Protein AF-A0AAV1HWK5-F1 (afdb_monomer_lite)

Secondary structure (DSSP, 8-state):
-----SS---------SSS---EEEE--SB-SSB-SSSB--SSHHHHHHHHHEEETTEE-TTSHHHHHHHHHHHHHHHHHS---EEEEETGGGTTB-TT--B-SS-HHHHHHHHSTTGGGSEEEEE-S-GGGSGGGGTT-S--TTT-EEEEHHHHHHHHHHHHT-TT-HHHHHHHHTT-HHHHS--TTSS--HHHHS---GGGEEEESS-TTT--HHHHHHHHS-TTPPPPPTTPPPHHHHHHHHHHHHHHHSSSEEEPPHHHHHS-TTHHHHHHHHHHHHHTHHHH--S-S-SPPP-EEE-SSTTPPP-SS--GGGGGG--EEEEEEETTTTEEEEEEE--SSS-EEEEPPPPSTT---EEEEETTSPTTTTB--STTTSEEPSSSEEEE-TT-EEEEEEE---PPPPPPPPPPP--PPPP---------------

Sequence (437 aa):
MLLQRSHIPLTCTIRIDEEAVLHLQVEYCFTGEGSDAFPAPTSLRGLDAGIYYRTGSLLNAGHAAVRALVVDSLKHWAREYDVDGFCFVNAENMVQDRDGTVLDNPPLPEEICTEPLLGALKLVAWAGDDSLLPRSGARGFPHWGVWLQRNTRFSADLAPFAAGAPAAASGVATRLVGSADLFEAAIGEGLPGGLAAGRRPAFGLNSINYFGKSLLWDAVASSVPWDVQPPAEGKLSAHETLAKTLLLLLMSAPGIPTLPQDVTEDGRHRDALTKCLAFRKAYAAQLLPSSFLPAREVHWHGATSGSLPDWEGTPHTHDMLYMGYSIPDVKKNTALYIGVNPHHYTITLALPEPPQGGAWKRIVDTSFPAPEDFLLEPEAGVSMQGSQYDIPAKAAVAFFAKGVKMQPPPAARPQAAKASPISSGAPRPKTPGPPGP

Foldseek 3Di:
DDDDDDDDPQPDWDDDPDDTAAEHEDELFFDPQFFPVRGNPPDDVVVPCLQADLGTRGGQLQHPVSLVVVLVVVVCCCPVVVHQYYEYAQLLQNQAHSNLDRHLDGDNVVVQLPPPSRVNGAYEYEHPFQCSHPVSCQQHHQALQRYAYEPPLQQVLVLCLLLLHFLSVQSLVCQQALVCSRAAAQCPPPRDSSRRDHYWSQSYAHENDREPPDALQVSLVSRADPPFDADDPQWDGLSQQLSLVSLLSLLQGAYHYDHGPCVVPVVPCVVSNVLSVVVSVLCVVQRYDRHPPPPFDKDKDWQDEPDHARNRRDPVCSVTRKIKMKGDDPVQLKIKIKIWASASFKGKGQAYDGRAQKFKFWQAKSGHDPPVGGQSPPPSTHTDPHRIDIHGHSIMTMIMMHHDDDDDDPPPDPDPDDDDDDDDDDDDDDDDDDDDD

pLDDT: mean 83.38, std 18.17, range [21.12, 98.31]

InterPro domains:
  IPR013780 Glycosyl hydrolase, all-beta [G3DSA:2.60.40.1180] (296-406)
  IPR017853 Glycoside hydrolase superfamily [SSF51445] (32-280)
  IPR048650 Isoamylase 1-3-like, C-terminal [PF21156] (299-379)

Organism: NCBI:txid1274662

Structure (mmCIF, N/CA/C/O backbone):
data_AF-A0AAV1HWK5-F1
#
_entry.id   AF-A0AAV1HWK5-F1
#
loop_
_atom_site.group_PDB
_atom_site.id
_atom_site.type_symbol
_atom_site.label_atom_id
_atom_site.label_alt_id
_atom_site.label_comp_id
_atom_site.label_asym_id
_atom_site.label_entity_id
_atom_site.label_seq_id
_atom_site.pdbx_PDB_ins_code
_atom_site.Cartn_x
_atom_site.Cartn_y
_atom_site.Cartn_z
_atom_site.occupancy
_atom_site.B_iso_or_equiv
_atom_site.auth_seq_id
_atom_site.auth_comp_id
_atom_site.auth_asym_id
_atom_site.auth_atom_id
_atom_site.pdbx_PDB_model_num
ATOM 1 N N . MET A 1 1 ? 18.563 -17.323 8.908 1.00 21.12 1 MET A N 1
ATOM 2 C CA . MET A 1 1 ? 19.545 -18.330 8.448 1.00 21.12 1 MET A CA 1
ATOM 3 C C . MET A 1 1 ? 19.696 -18.234 6.937 1.00 21.12 1 MET A C 1
ATOM 5 O O . MET A 1 1 ? 18.707 -18.392 6.218 1.00 21.12 1 MET A O 1
ATOM 9 N N . LEU A 1 2 ? 20.908 -17.883 6.499 1.00 23.14 2 LEU A N 1
ATOM 10 C CA . LEU A 1 2 ? 21.377 -17.883 5.112 1.00 23.14 2 LEU A CA 1
ATOM 11 C C . LEU A 1 2 ? 21.663 -19.332 4.707 1.00 23.14 2 LEU A C 1
ATOM 13 O O . LEU A 1 2 ? 22.503 -19.977 5.327 1.00 23.14 2 LEU A O 1
ATOM 17 N N . LEU A 1 3 ? 20.968 -19.843 3.696 1.00 23.78 3 LEU A N 1
ATOM 18 C CA . LEU A 1 3 ? 21.403 -21.041 2.985 1.00 23.78 3 LEU A CA 1
ATOM 19 C C . LEU A 1 3 ? 22.049 -20.554 1.693 1.00 23.78 3 LEU A C 1
ATOM 21 O O . LEU A 1 3 ? 21.365 -20.152 0.759 1.00 23.78 3 LEU A O 1
ATOM 25 N N . GLN A 1 4 ? 23.383 -20.529 1.698 1.00 27.72 4 GLN A N 1
ATOM 26 C CA . GLN A 1 4 ? 24.202 -20.361 0.506 1.00 27.72 4 GLN A CA 1
ATOM 27 C C . GLN A 1 4 ? 23.964 -21.551 -0.425 1.00 27.72 4 GLN A C 1
ATOM 29 O O . GLN A 1 4 ? 24.370 -22.674 -0.126 1.00 27.72 4 GLN A O 1
ATOM 34 N N . ARG A 1 5 ? 23.389 -21.289 -1.594 1.00 29.45 5 ARG A N 1
ATOM 35 C CA . ARG A 1 5 ? 23.779 -21.999 -2.809 1.00 29.45 5 ARG A CA 1
ATOM 36 C C . ARG A 1 5 ? 24.376 -20.957 -3.752 1.00 29.45 5 ARG A C 1
ATOM 38 O O . ARG A 1 5 ? 23.694 -20.027 -4.152 1.00 29.45 5 ARG A O 1
ATOM 45 N N . SER A 1 6 ? 25.672 -21.122 -4.028 1.00 33.69 6 SER A N 1
ATOM 46 C CA . SER A 1 6 ? 26.452 -20.462 -5.093 1.00 33.69 6 SER A CA 1
ATOM 47 C C . SER A 1 6 ? 26.669 -18.933 -5.005 1.00 33.69 6 SER A C 1
ATOM 49 O O . SER A 1 6 ? 25.901 -18.132 -5.509 1.00 33.69 6 SER A O 1
ATOM 51 N N . HIS A 1 7 ? 27.795 -18.557 -4.383 1.00 33.97 7 HIS A N 1
ATOM 52 C CA . HIS A 1 7 ? 28.771 -17.507 -4.753 1.00 33.97 7 HIS A CA 1
ATOM 53 C C . HIS A 1 7 ? 28.378 -16.158 -5.400 1.00 33.97 7 HIS A C 1
ATOM 55 O O . HIS A 1 7 ? 29.254 -15.515 -5.975 1.00 33.97 7 HIS A O 1
ATOM 61 N N . ILE A 1 8 ? 27.171 -15.629 -5.209 1.00 31.06 8 ILE A N 1
ATOM 62 C CA . ILE A 1 8 ? 26.926 -14.184 -5.364 1.00 31.06 8 ILE A CA 1
ATOM 63 C C . ILE A 1 8 ? 26.122 -13.700 -4.151 1.00 31.06 8 ILE A C 1
ATOM 65 O O . ILE A 1 8 ? 25.042 -14.234 -3.898 1.00 31.06 8 ILE A O 1
ATOM 69 N N . PRO A 1 9 ? 26.611 -12.724 -3.361 1.00 29.83 9 PRO A N 1
ATOM 70 C CA . PRO A 1 9 ? 25.795 -12.081 -2.343 1.00 29.83 9 PRO A CA 1
ATOM 71 C C . PRO A 1 9 ? 24.791 -11.166 -3.056 1.00 29.83 9 PRO A C 1
ATOM 73 O O . PRO A 1 9 ? 24.996 -9.962 -3.168 1.00 29.83 9 PRO A O 1
ATOM 76 N N . LEU A 1 10 ? 23.726 -11.750 -3.602 1.00 36.59 10 LEU A N 1
ATOM 77 C CA . LEU A 1 10 ? 22.572 -11.001 -4.082 1.00 36.59 10 LEU A CA 1
ATOM 78 C C . LEU A 1 10 ? 21.713 -10.679 -2.863 1.00 36.59 10 LEU A C 1
ATOM 80 O O . LEU A 1 10 ? 21.042 -11.543 -2.298 1.00 36.59 10 LEU A O 1
ATOM 84 N N . THR A 1 11 ? 21.784 -9.432 -2.411 1.00 32.72 11 THR A N 1
ATOM 85 C CA . THR A 1 11 ? 20.957 -8.928 -1.317 1.00 32.72 11 THR A CA 1
ATOM 86 C C . THR A 1 11 ? 19.541 -8.710 -1.834 1.00 32.72 11 THR A C 1
ATOM 88 O O . THR A 1 11 ? 19.176 -7.613 -2.237 1.00 32.72 11 THR A O 1
ATOM 91 N N . CYS A 1 12 ? 18.722 -9.755 -1.842 1.00 36.41 12 CYS A N 1
ATOM 92 C CA . CYS A 1 12 ? 17.280 -9.579 -1.807 1.00 36.41 12 CYS A CA 1
ATOM 93 C C . CYS A 1 12 ? 16.627 -10.865 -1.313 1.00 36.41 12 CYS A C 1
ATOM 95 O O . CYS A 1 12 ? 16.776 -11.930 -1.902 1.00 36.41 12 CYS A O 1
ATOM 97 N N . THR A 1 13 ? 15.939 -10.821 -0.179 1.00 31.83 13 THR A N 1
ATOM 98 C CA . THR A 1 13 ? 15.102 -11.949 0.234 1.00 31.83 13 THR A CA 1
ATOM 99 C C . THR A 1 13 ? 13.934 -11.406 1.036 1.00 31.83 13 THR A C 1
ATOM 101 O O . THR A 1 13 ? 14.055 -11.154 2.232 1.00 31.83 13 THR A O 1
ATOM 104 N N . ILE A 1 14 ? 12.786 -11.235 0.382 1.00 37.00 14 ILE A N 1
ATOM 105 C CA . ILE A 1 14 ? 11.514 -11.082 1.086 1.00 37.00 14 ILE A CA 1
ATOM 106 C C . ILE A 1 14 ? 10.935 -12.493 1.218 1.00 37.00 14 ILE A C 1
ATOM 108 O O . ILE A 1 14 ? 10.347 -13.028 0.285 1.00 37.00 14 ILE A O 1
ATOM 112 N N . ARG A 1 15 ? 11.147 -13.126 2.379 1.00 33.09 15 ARG A N 1
ATOM 113 C CA . ARG A 1 15 ? 10.521 -14.414 2.714 1.00 33.09 15 ARG A CA 1
ATOM 114 C C . ARG A 1 15 ? 9.061 -14.174 3.092 1.00 33.09 15 ARG A C 1
ATOM 116 O O . ARG A 1 15 ? 8.799 -13.609 4.153 1.00 33.09 15 ARG A O 1
ATOM 123 N N . ILE A 1 16 ? 8.128 -14.620 2.256 1.00 32.59 16 ILE A N 1
ATOM 124 C CA . ILE A 1 16 ? 6.715 -14.744 2.624 1.00 32.59 16 ILE A CA 1
ATOM 125 C C . ILE A 1 16 ? 6.335 -16.208 2.402 1.00 32.59 16 ILE A C 1
ATOM 127 O O . ILE A 1 16 ? 6.215 -16.648 1.265 1.00 32.59 16 ILE A O 1
ATOM 131 N N . ASP A 1 17 ? 6.172 -16.913 3.524 1.00 30.30 17 ASP A N 1
ATOM 132 C CA . ASP A 1 17 ? 5.856 -18.342 3.660 1.00 30.30 17 ASP A CA 1
ATOM 133 C C . ASP A 1 17 ? 6.984 -19.299 3.188 1.00 30.30 17 ASP A C 1
ATOM 135 O O . ASP A 1 17 ? 8.011 -18.857 2.692 1.00 30.30 17 ASP A O 1
ATOM 139 N N . GLU A 1 18 ? 6.895 -20.593 3.508 1.00 36.38 18 GLU A N 1
ATOM 140 C CA . GLU A 1 18 ? 8.005 -21.575 3.580 1.00 36.38 18 GLU A CA 1
ATOM 141 C C . GLU A 1 18 ? 8.805 -21.851 2.277 1.00 36.38 18 GLU A C 1
ATOM 143 O O . GLU A 1 18 ? 9.749 -22.642 2.298 1.00 36.38 18 GLU A O 1
ATOM 148 N N . GLU A 1 19 ? 8.525 -21.143 1.181 1.00 37.97 19 GLU A N 1
ATOM 149 C CA . GLU A 1 19 ? 9.337 -21.108 -0.040 1.00 37.97 19 GLU A CA 1
ATOM 150 C C . GLU A 1 19 ? 10.045 -19.745 -0.153 1.00 37.97 19 GLU A C 1
ATOM 152 O O . GLU A 1 19 ? 9.428 -18.680 -0.109 1.00 37.97 19 GLU A O 1
ATOM 157 N N . ALA A 1 20 ? 11.377 -19.747 -0.257 1.00 44.03 20 ALA A N 1
ATOM 158 C CA . ALA A 1 20 ? 12.132 -18.508 -0.425 1.00 44.03 20 ALA A CA 1
ATOM 159 C C . ALA A 1 20 ? 11.939 -17.974 -1.850 1.00 44.03 20 ALA A C 1
ATOM 161 O O . ALA A 1 20 ? 12.604 -18.440 -2.762 1.00 44.03 20 ALA A O 1
ATOM 162 N N . VAL A 1 21 ? 11.053 -16.991 -2.013 1.00 57.91 21 VAL A N 1
ATOM 163 C CA . VAL A 1 21 ? 10.876 -16.268 -3.276 1.00 57.91 21 VAL A CA 1
ATOM 164 C C . VAL A 1 21 ? 11.970 -15.198 -3.396 1.00 57.91 21 VAL A C 1
ATOM 166 O O . VAL A 1 21 ? 12.035 -14.269 -2.583 1.00 57.91 21 VAL A O 1
ATOM 169 N N . LEU A 1 22 ? 12.845 -15.322 -4.393 1.00 56.34 22 LEU A N 1
ATOM 170 C CA . LEU A 1 22 ? 13.883 -14.345 -4.713 1.00 56.34 22 LEU A CA 1
ATOM 171 C C . LEU A 1 22 ? 13.316 -13.293 -5.673 1.00 56.34 22 LEU A C 1
ATOM 173 O O . LEU A 1 22 ? 13.155 -13.539 -6.864 1.00 56.34 22 LEU A O 1
ATOM 177 N N . HIS A 1 23 ? 13.035 -12.094 -5.165 1.00 71.25 23 HIS A N 1
ATOM 178 C CA . HIS A 1 23 ? 12.788 -10.933 -6.022 1.00 71.25 23 HIS A CA 1
ATOM 179 C C . HIS A 1 23 ? 14.085 -10.158 -6.194 1.00 71.25 23 HIS A C 1
ATOM 181 O O . HIS A 1 23 ? 14.693 -9.817 -5.192 1.00 71.25 23 HIS A O 1
ATOM 187 N N . LEU A 1 24 ? 14.502 -9.835 -7.414 1.00 81.38 24 LEU A N 1
ATOM 188 C CA . LEU A 1 24 ? 15.661 -8.971 -7.638 1.00 81.38 24 LEU A CA 1
ATOM 189 C C . LEU A 1 24 ? 15.207 -7.522 -7.839 1.00 81.38 24 LEU A C 1
ATOM 191 O O . LEU A 1 24 ? 14.372 -7.240 -8.700 1.00 81.38 24 LEU A O 1
ATOM 195 N N . GLN A 1 25 ? 15.767 -6.590 -7.068 1.00 87.50 25 GLN A N 1
ATOM 196 C CA . GLN A 1 25 ? 15.618 -5.166 -7.360 1.00 87.50 25 GLN A CA 1
ATOM 197 C C . GLN A 1 25 ? 16.554 -4.793 -8.514 1.00 87.50 25 GLN A C 1
ATOM 199 O O . GLN A 1 25 ? 17.759 -5.021 -8.425 1.00 87.50 25 GLN A O 1
ATOM 204 N N . VAL A 1 26 ? 16.000 -4.225 -9.583 1.00 91.94 26 VAL A N 1
ATOM 205 C CA . VAL A 1 26 ? 16.728 -3.919 -10.819 1.00 91.94 26 VAL A CA 1
ATOM 206 C C . VAL A 1 26 ? 16.575 -2.455 -11.210 1.00 91.94 26 VAL A C 1
ATOM 208 O O . VAL A 1 26 ? 15.486 -1.887 -11.129 1.00 91.94 26 VAL A O 1
ATOM 211 N N . GLU A 1 27 ? 17.679 -1.860 -11.654 1.00 92.75 27 GLU A N 1
ATOM 212 C CA . GLU A 1 27 ? 17.758 -0.496 -12.177 1.00 92.75 27 GLU A CA 1
ATOM 213 C C . GLU A 1 27 ? 18.103 -0.567 -13.671 1.00 92.75 27 GLU A C 1
ATOM 215 O O . GLU A 1 27 ? 19.240 -0.854 -14.041 1.00 92.75 27 GLU A O 1
ATOM 220 N N . TYR A 1 28 ? 17.092 -0.356 -14.518 1.00 93.94 28 TYR A N 1
ATOM 221 C CA . TYR A 1 28 ? 17.210 -0.328 -15.984 1.00 93.94 28 TYR A CA 1
ATOM 222 C C . TYR A 1 28 ? 16.834 1.039 -16.572 1.00 93.94 28 TYR A C 1
ATOM 224 O O . TYR A 1 28 ? 16.668 1.170 -17.784 1.00 93.94 28 TYR A O 1
ATOM 232 N N . CYS A 1 29 ? 16.681 2.056 -15.727 1.00 92.19 29 CYS A N 1
ATOM 233 C CA . CYS A 1 29 ? 16.378 3.416 -16.143 1.00 92.19 29 CYS A CA 1
ATOM 234 C C . CYS A 1 29 ? 17.646 4.265 -16.127 1.00 92.19 29 CYS A C 1
ATOM 236 O O . CYS A 1 29 ? 17.870 5.020 -17.062 1.00 92.19 29 CYS A O 1
ATOM 238 N N . PHE A 1 30 ? 18.507 4.114 -15.123 1.00 92.62 30 PHE A N 1
ATOM 239 C CA . PHE A 1 30 ? 19.743 4.887 -14.997 1.00 92.62 30 PHE A CA 1
ATOM 240 C C . PHE A 1 30 ? 20.991 4.007 -14.976 1.00 92.62 30 PHE A C 1
ATOM 242 O O . PHE A 1 30 ? 20.977 2.886 -14.477 1.00 92.62 30 PHE A O 1
ATOM 249 N N . THR A 1 31 ? 22.108 4.541 -15.468 1.00 93.50 31 THR A N 1
ATOM 250 C CA . THR A 1 31 ? 23.420 3.882 -15.370 1.00 93.50 31 THR A CA 1
ATOM 251 C C . THR A 1 31 ? 24.404 4.678 -14.516 1.00 93.50 31 THR A C 1
ATOM 253 O O . THR A 1 31 ? 24.219 5.864 -14.236 1.00 93.50 31 THR A O 1
ATOM 256 N N . GLY A 1 32 ? 25.504 4.024 -14.135 1.00 92.50 32 GLY A N 1
ATOM 257 C CA . GLY A 1 32 ? 26.637 4.663 -13.462 1.00 92.50 32 GLY A CA 1
ATOM 258 C C . GLY A 1 32 ? 27.551 5.491 -14.377 1.00 92.50 32 GLY A C 1
ATOM 259 O O . GLY A 1 32 ? 28.584 5.958 -13.912 1.00 92.50 32 GLY A O 1
ATOM 260 N N . GLU A 1 33 ? 27.217 5.687 -15.660 1.00 93.44 33 GLU A N 1
ATOM 261 C CA . GLU A 1 33 ? 28.101 6.329 -16.655 1.00 93.44 33 GLU A CA 1
ATOM 262 C C . GLU A 1 33 ? 28.050 7.869 -16.662 1.00 93.44 33 GLU A C 1
ATOM 264 O O . GLU A 1 33 ? 28.456 8.517 -17.636 1.00 93.44 33 GLU A O 1
ATOM 269 N N . GLY A 1 34 ? 27.550 8.464 -15.578 1.00 85.12 34 GLY A N 1
ATOM 270 C CA . GLY A 1 34 ? 27.504 9.911 -15.386 1.00 85.12 34 GLY A CA 1
ATOM 271 C C . GLY A 1 34 ? 26.531 10.641 -16.317 1.00 85.12 34 GLY A C 1
ATOM 272 O O . GLY A 1 34 ? 25.755 10.035 -17.059 1.00 85.12 34 GLY A O 1
ATOM 273 N N . SER A 1 35 ? 26.555 11.971 -16.248 1.00 87.62 35 SER A N 1
ATOM 274 C CA . SER A 1 35 ? 25.697 12.856 -17.045 1.00 87.62 35 SER A CA 1
ATOM 275 C C . SER A 1 35 ? 26.397 13.327 -18.321 1.00 87.62 35 SER A C 1
ATOM 277 O O . SER A 1 35 ? 27.577 13.063 -18.525 1.00 87.62 35 SER A O 1
ATOM 279 N N . ASP A 1 36 ? 25.700 14.088 -19.164 1.00 85.75 36 ASP A N 1
ATOM 280 C CA . ASP A 1 36 ? 26.305 14.650 -20.380 1.00 85.75 36 ASP A CA 1
ATOM 281 C C . ASP A 1 36 ? 27.357 15.728 -20.068 1.00 85.75 36 ASP A C 1
ATOM 283 O O . ASP A 1 36 ? 28.294 15.924 -20.836 1.00 85.75 36 ASP A O 1
ATOM 287 N N . ALA A 1 37 ? 27.241 16.389 -18.910 1.00 88.38 37 ALA A N 1
ATOM 288 C CA . ALA A 1 37 ? 28.236 17.345 -18.423 1.00 88.38 37 ALA A CA 1
ATOM 289 C C . ALA A 1 37 ? 29.470 16.655 -17.816 1.00 88.38 37 ALA A C 1
ATOM 291 O O . ALA A 1 37 ? 30.574 17.192 -17.884 1.00 88.38 37 ALA A O 1
ATOM 292 N N . PHE A 1 38 ? 29.285 15.468 -17.230 1.00 90.38 38 PHE A N 1
ATOM 293 C CA . PHE A 1 38 ? 30.344 14.686 -16.590 1.00 90.38 38 PHE A CA 1
ATOM 294 C C . PHE A 1 38 ? 30.265 13.213 -17.027 1.00 90.38 38 PHE A C 1
ATOM 296 O O . PHE A 1 38 ? 29.897 12.353 -16.220 1.00 90.38 38 PHE A O 1
ATOM 303 N N . PRO A 1 39 ? 30.562 12.912 -18.307 1.00 90.00 39 PRO A N 1
ATOM 304 C CA . PRO A 1 39 ? 30.397 11.571 -18.847 1.00 90.00 39 PRO A CA 1
ATOM 305 C C . PRO A 1 39 ? 31.525 10.640 -18.398 1.00 90.00 39 PRO A C 1
ATOM 307 O O . PRO A 1 39 ? 32.698 11.014 -18.395 1.00 90.00 39 PRO A O 1
ATOM 310 N N . ALA A 1 40 ? 31.174 9.390 -18.101 1.00 91.81 40 ALA A N 1
ATOM 311 C CA . ALA A 1 40 ? 32.112 8.313 -17.802 1.00 91.81 40 ALA A CA 1
ATOM 312 C C . ALA A 1 40 ? 31.865 7.122 -18.754 1.00 91.81 40 ALA A C 1
ATOM 314 O O . ALA A 1 40 ? 31.127 6.204 -18.394 1.00 91.81 40 ALA A O 1
ATOM 315 N N . PRO A 1 41 ? 32.434 7.131 -19.980 1.00 90.62 41 PRO A N 1
ATOM 316 C CA . PRO A 1 41 ? 32.187 6.112 -21.001 1.00 90.62 41 PRO A CA 1
ATOM 317 C C . PRO A 1 41 ? 32.940 4.813 -20.686 1.00 90.62 41 PRO A C 1
ATOM 319 O O . PRO A 1 41 ? 34.021 4.547 -21.202 1.00 90.62 41 PRO A O 1
ATOM 322 N N . THR A 1 42 ? 32.358 4.012 -19.804 1.00 93.94 42 THR A N 1
ATOM 323 C CA . THR A 1 42 ? 32.899 2.732 -19.324 1.00 93.94 42 THR A CA 1
ATOM 324 C C . THR A 1 42 ? 32.288 1.523 -20.040 1.00 93.94 42 THR A C 1
ATOM 326 O O . THR A 1 42 ? 32.848 0.431 -19.989 1.00 93.94 42 THR A O 1
ATOM 329 N N . SER A 1 43 ? 31.151 1.710 -20.712 1.00 95.50 43 SER A N 1
ATOM 330 C CA . SER A 1 43 ? 30.360 0.689 -21.392 1.00 95.50 43 SER A CA 1
ATOM 331 C C . SER A 1 43 ? 29.479 1.328 -22.485 1.00 95.50 43 SER A C 1
ATOM 333 O O . SER A 1 43 ? 29.998 1.750 -23.519 1.00 95.50 43 SER A O 1
ATOM 335 N N . LEU A 1 44 ? 28.160 1.420 -22.278 1.00 95.88 44 LEU A N 1
ATOM 336 C CA . LEU A 1 44 ? 27.158 1.797 -23.280 1.00 95.88 44 LEU A CA 1
ATOM 337 C C . LEU A 1 44 ? 27.433 3.159 -23.922 1.00 95.88 44 LEU A C 1
ATOM 339 O O . LEU A 1 44 ? 27.314 3.302 -25.138 1.00 95.88 44 LEU A O 1
ATOM 343 N N . ARG A 1 45 ? 27.852 4.152 -23.129 1.00 93.06 45 ARG A N 1
ATOM 344 C CA . ARG A 1 45 ? 28.124 5.511 -23.619 1.00 93.06 45 ARG A CA 1
ATOM 345 C C . ARG A 1 45 ? 29.302 5.524 -24.595 1.00 93.06 45 ARG A C 1
ATOM 347 O O . ARG A 1 45 ? 29.292 6.307 -25.539 1.00 93.06 45 ARG A O 1
ATOM 354 N N . GLY A 1 46 ? 30.296 4.660 -24.375 1.00 93.81 46 GLY A N 1
ATOM 355 C CA . GLY A 1 46 ? 31.440 4.493 -25.275 1.00 93.81 46 GLY A CA 1
ATOM 356 C C . GLY A 1 46 ? 31.119 3.684 -26.535 1.00 93.81 46 GLY A C 1
ATOM 357 O O . GLY A 1 46 ? 31.817 3.833 -27.534 1.00 93.81 46 GLY A O 1
ATOM 358 N N . LEU A 1 47 ? 30.073 2.852 -26.495 1.00 95.25 47 LEU A N 1
ATOM 359 C CA . LEU A 1 47 ? 29.607 2.075 -27.645 1.00 95.25 47 LEU A CA 1
ATOM 360 C C . LEU A 1 47 ? 28.745 2.925 -28.580 1.00 95.25 47 LEU A C 1
ATOM 362 O O . LEU A 1 47 ? 29.075 3.047 -29.755 1.00 95.25 47 LEU A O 1
ATOM 366 N N . ASP A 1 48 ? 27.660 3.507 -28.064 1.00 94.81 48 ASP A N 1
ATOM 367 C CA . ASP A 1 48 ? 26.807 4.435 -28.812 1.00 94.81 48 ASP A CA 1
ATOM 368 C C . ASP A 1 48 ? 25.864 5.205 -27.872 1.00 94.81 48 ASP A C 1
ATOM 370 O O . ASP A 1 48 ? 24.753 4.771 -27.550 1.00 94.81 48 ASP A O 1
ATOM 374 N N . ALA A 1 49 ? 26.292 6.386 -27.428 1.00 93.12 49 ALA A N 1
ATOM 375 C CA . ALA A 1 49 ? 25.484 7.199 -26.527 1.00 93.12 49 ALA A CA 1
ATOM 376 C C . ALA A 1 49 ? 24.109 7.583 -27.110 1.00 93.12 49 ALA A C 1
ATOM 378 O O . ALA A 1 49 ? 23.153 7.680 -26.347 1.00 93.12 49 ALA A O 1
ATOM 379 N N . GLY A 1 50 ? 23.996 7.768 -28.433 1.00 91.94 50 GLY A N 1
ATOM 380 C CA . GLY A 1 50 ? 22.751 8.190 -29.084 1.00 91.94 50 GLY A CA 1
ATOM 381 C C . GLY A 1 50 ? 21.698 7.084 -29.151 1.00 91.94 50 GLY A C 1
ATOM 382 O O . GLY A 1 50 ? 20.500 7.364 -29.163 1.00 91.94 50 GLY A O 1
ATOM 383 N N . ILE A 1 51 ? 22.137 5.824 -29.156 1.00 94.12 51 ILE A N 1
ATOM 384 C CA . ILE A 1 51 ? 21.252 4.662 -29.043 1.00 94.12 51 ILE A CA 1
ATOM 385 C C . ILE A 1 51 ? 20.846 4.419 -27.588 1.00 94.12 51 ILE A C 1
ATOM 387 O O . ILE A 1 51 ? 19.667 4.181 -27.315 1.00 94.12 51 ILE A O 1
ATOM 391 N N . TYR A 1 52 ? 21.813 4.423 -26.664 1.00 95.44 52 TYR A N 1
ATOM 392 C CA . TYR A 1 52 ? 21.585 3.934 -25.304 1.00 95.44 52 TYR A CA 1
ATOM 393 C C . TYR A 1 52 ? 20.988 4.972 -24.360 1.00 95.44 52 TYR A C 1
ATOM 395 O O . TYR A 1 52 ? 20.211 4.588 -23.489 1.00 95.44 52 TYR A O 1
ATOM 403 N N . TYR A 1 53 ? 21.299 6.258 -24.525 1.00 94.75 53 TYR A N 1
ATOM 404 C CA . TYR A 1 53 ? 20.871 7.313 -23.607 1.00 94.75 53 TYR A CA 1
ATOM 405 C C . TYR A 1 53 ? 19.914 8.288 -24.276 1.00 94.75 53 TYR A C 1
ATOM 407 O O . TYR A 1 53 ? 20.071 8.640 -25.442 1.00 94.75 53 TYR A O 1
ATOM 415 N N . ARG A 1 54 ? 18.921 8.748 -23.513 1.00 90.75 54 ARG A N 1
ATOM 416 C CA . ARG A 1 54 ? 18.059 9.860 -23.926 1.00 90.75 54 ARG A CA 1
ATOM 417 C C . ARG A 1 54 ? 18.604 11.194 -23.430 1.00 90.75 54 ARG A C 1
ATOM 419 O O . ARG A 1 54 ? 18.712 12.147 -24.190 1.00 90.75 54 ARG A O 1
ATOM 426 N N . THR A 1 55 ? 18.916 11.267 -22.139 1.00 87.69 55 THR A N 1
ATOM 427 C CA . THR A 1 55 ? 19.473 12.463 -21.499 1.00 87.69 55 THR A CA 1
ATOM 428 C C . THR A 1 55 ? 20.230 12.076 -20.238 1.00 87.69 55 THR A C 1
ATOM 430 O O . THR A 1 55 ? 19.769 11.229 -19.470 1.00 87.69 55 THR A O 1
ATOM 433 N N . GLY A 1 56 ? 21.399 12.679 -20.012 1.00 87.88 56 GLY A N 1
ATOM 434 C CA . GLY A 1 56 ? 22.231 12.352 -18.862 1.00 87.88 56 GLY A CA 1
ATOM 435 C C . GLY A 1 56 ? 22.526 10.853 -18.802 1.00 87.88 56 GLY A C 1
ATOM 436 O O . GLY A 1 56 ? 22.995 10.275 -19.778 1.00 87.88 56 GLY A O 1
ATOM 437 N N . SER A 1 57 ? 22.245 10.225 -17.661 1.00 88.81 57 SER A N 1
ATOM 438 C CA . SER A 1 57 ? 22.404 8.779 -17.450 1.00 88.81 57 SER A CA 1
ATOM 439 C C . SER A 1 57 ? 21.134 7.964 -17.715 1.00 88.81 57 SER A C 1
ATOM 441 O O . SER A 1 57 ? 21.131 6.761 -17.454 1.00 88.81 57 SER A O 1
ATOM 443 N N . LEU A 1 58 ? 20.059 8.590 -18.204 1.00 93.19 58 LEU A N 1
ATOM 444 C CA . LEU A 1 58 ? 18.779 7.926 -18.423 1.00 93.19 58 LEU A CA 1
ATOM 445 C C . LEU A 1 58 ? 18.786 7.127 -19.728 1.00 93.19 58 LEU A C 1
ATOM 447 O O . LEU A 1 58 ? 18.972 7.687 -20.814 1.00 93.19 58 LEU A O 1
ATOM 451 N N . LEU A 1 59 ? 18.555 5.824 -19.609 1.00 94.88 59 LEU A N 1
ATOM 452 C CA . LEU A 1 59 ? 18.471 4.893 -20.720 1.00 94.88 59 LEU A CA 1
ATOM 453 C C . LEU A 1 59 ? 17.265 5.191 -21.612 1.00 94.88 59 LEU A C 1
ATOM 455 O O . LEU A 1 59 ? 16.173 5.534 -21.157 1.00 94.88 59 LEU A O 1
ATOM 459 N N . ASN A 1 60 ? 17.461 5.024 -22.915 1.00 94.81 60 ASN A N 1
ATOM 460 C CA . ASN A 1 60 ? 16.430 5.245 -23.916 1.00 94.81 60 ASN A CA 1
ATOM 461 C C . ASN A 1 60 ? 15.518 4.012 -24.049 1.00 94.81 60 ASN A C 1
ATOM 463 O O . ASN A 1 60 ? 15.640 3.237 -24.998 1.00 94.81 60 ASN A O 1
ATOM 467 N N . ALA A 1 61 ? 14.578 3.836 -23.114 1.00 93.69 61 ALA A N 1
ATOM 468 C CA . ALA A 1 61 ? 13.594 2.744 -23.143 1.00 93.69 61 ALA A CA 1
ATOM 469 C C . ALA A 1 61 ? 12.737 2.719 -24.432 1.00 93.69 61 ALA A C 1
ATOM 471 O O . ALA A 1 61 ? 12.233 1.668 -24.837 1.00 93.69 61 ALA A O 1
ATOM 472 N N . GLY A 1 62 ? 12.616 3.848 -25.139 1.00 93.56 62 GLY A N 1
ATOM 473 C CA . GLY A 1 62 ? 11.956 3.933 -26.443 1.00 93.56 62 GLY A CA 1
ATOM 474 C C . GLY A 1 62 ? 12.764 3.339 -27.607 1.00 93.56 62 GLY A C 1
ATOM 475 O O . GLY A 1 62 ? 12.211 3.071 -28.685 1.00 93.56 62 GLY A O 1
ATOM 476 N N . HIS A 1 63 ? 14.066 3.101 -27.436 1.00 96.44 63 HIS A N 1
ATOM 477 C CA . HIS A 1 63 ? 14.924 2.544 -28.476 1.00 96.44 63 HIS A CA 1
ATOM 478 C C . HIS A 1 63 ? 14.925 1.007 -28.454 1.00 96.44 63 HIS A C 1
ATOM 480 O O . HIS A 1 63 ? 15.162 0.379 -27.427 1.00 96.44 63 HIS A O 1
ATOM 486 N N . ALA A 1 64 ? 14.709 0.374 -29.613 1.00 95.94 64 ALA A N 1
ATOM 487 C CA . ALA A 1 64 ? 14.544 -1.083 -29.707 1.00 95.94 64 ALA A CA 1
ATOM 488 C C . ALA A 1 64 ? 15.776 -1.865 -29.215 1.00 95.94 64 ALA A C 1
ATOM 490 O O . ALA A 1 64 ? 15.629 -2.882 -28.548 1.00 95.94 64 ALA A O 1
ATOM 491 N N . ALA A 1 65 ? 16.986 -1.363 -29.486 1.00 96.19 65 ALA A N 1
ATOM 492 C CA . ALA A 1 65 ? 18.223 -1.984 -29.002 1.00 96.19 65 ALA A CA 1
ATOM 493 C C . ALA A 1 65 ? 18.332 -1.978 -27.465 1.00 96.19 65 ALA A C 1
ATOM 495 O O . ALA A 1 65 ? 18.814 -2.945 -26.882 1.00 96.19 65 ALA A O 1
ATOM 496 N N . VAL A 1 66 ? 17.854 -0.915 -26.807 1.00 97.31 66 VAL A N 1
ATOM 497 C CA . VAL A 1 66 ? 17.846 -0.817 -25.340 1.00 97.31 66 VAL A CA 1
ATOM 498 C C . VAL A 1 66 ? 16.812 -1.774 -24.759 1.00 97.31 66 VAL A C 1
ATOM 500 O O . VAL A 1 66 ? 17.107 -2.481 -23.803 1.00 97.31 66 VAL A O 1
ATOM 503 N N . ARG A 1 67 ? 15.624 -1.868 -25.366 1.00 97.56 67 ARG A N 1
ATOM 504 C CA . ARG A 1 67 ? 14.606 -2.827 -24.916 1.00 97.56 67 ARG A CA 1
ATOM 505 C C . ARG A 1 67 ? 15.068 -4.273 -25.034 1.00 97.56 67 ARG A C 1
ATOM 507 O O . ARG A 1 67 ? 14.938 -5.019 -24.070 1.00 97.56 67 ARG A O 1
ATOM 514 N N . ALA A 1 68 ? 15.674 -4.636 -26.167 1.00 97.62 68 ALA A N 1
ATOM 515 C CA . ALA A 1 68 ? 16.257 -5.960 -26.363 1.00 97.62 68 ALA A CA 1
ATOM 516 C C . ALA A 1 68 ? 17.315 -6.269 -25.292 1.00 97.62 68 ALA A C 1
ATOM 518 O O . ALA A 1 68 ? 17.252 -7.320 -24.663 1.00 97.62 68 ALA A O 1
ATOM 519 N N . LEU A 1 69 ? 18.214 -5.317 -25.010 1.00 97.56 69 LEU A N 1
ATOM 520 C CA . LEU A 1 69 ? 19.207 -5.441 -23.940 1.00 97.56 69 LEU A CA 1
ATOM 521 C C . LEU A 1 69 ? 18.559 -5.714 -22.571 1.00 97.56 69 LEU A C 1
ATOM 523 O O . LEU A 1 69 ? 19.005 -6.607 -21.852 1.00 97.56 69 LEU A O 1
ATOM 527 N N . VAL A 1 70 ? 17.514 -4.962 -22.209 1.00 97.75 70 VAL A N 1
ATOM 528 C CA . VAL A 1 70 ? 16.799 -5.139 -20.933 1.00 97.75 70 VAL A CA 1
ATOM 529 C C . VAL A 1 70 ? 16.133 -6.515 -20.869 1.00 97.75 70 VAL A C 1
ATOM 531 O O . VAL A 1 70 ? 16.343 -7.247 -19.904 1.00 97.75 70 VAL A O 1
ATOM 534 N N . VAL A 1 71 ? 15.375 -6.900 -21.898 1.00 98.31 71 VAL A N 1
ATOM 535 C CA . VAL A 1 71 ? 14.667 -8.190 -21.948 1.00 98.31 71 VAL A CA 1
ATOM 536 C C . VAL A 1 71 ? 15.646 -9.366 -21.894 1.00 98.31 71 VAL A C 1
ATOM 538 O O . VAL A 1 71 ? 15.437 -10.301 -21.121 1.00 98.31 71 VAL A O 1
ATOM 541 N N . ASP A 1 72 ? 16.743 -9.319 -22.650 1.00 98.19 72 ASP A N 1
ATOM 542 C CA . ASP A 1 72 ? 17.757 -10.377 -22.639 1.00 98.19 72 ASP A CA 1
ATOM 543 C C . ASP A 1 72 ? 18.470 -10.473 -21.284 1.00 98.19 72 ASP A C 1
ATOM 545 O O . ASP A 1 72 ? 18.704 -11.576 -20.783 1.00 98.19 72 ASP A O 1
ATOM 549 N N . SER A 1 73 ? 18.748 -9.333 -20.642 1.00 97.31 73 SER A N 1
ATOM 550 C CA . SER A 1 73 ? 19.316 -9.290 -19.292 1.00 97.31 73 SER A CA 1
ATOM 551 C C . SER A 1 73 ? 18.380 -9.923 -18.256 1.00 97.31 73 SER A C 1
ATOM 553 O O . SER A 1 73 ? 18.817 -10.760 -17.466 1.00 97.31 73 SER A O 1
ATOM 555 N N . LEU A 1 74 ? 17.085 -9.598 -18.289 1.00 97.25 74 LEU A N 1
ATOM 556 C CA . LEU A 1 74 ? 16.082 -10.202 -17.404 1.00 97.25 74 LEU A CA 1
ATOM 557 C C . LEU A 1 74 ? 15.987 -11.718 -17.611 1.00 97.25 74 LEU A C 1
ATOM 559 O O . LEU A 1 74 ? 15.945 -12.479 -16.645 1.00 97.25 74 LEU A O 1
ATOM 563 N N . LYS A 1 75 ? 16.008 -12.179 -18.867 1.00 97.06 75 LYS A N 1
ATOM 564 C CA . LYS A 1 75 ? 15.978 -13.613 -19.197 1.00 97.06 75 LYS A CA 1
ATOM 565 C C . LYS A 1 75 ? 17.219 -14.342 -18.702 1.00 97.06 75 LYS A C 1
ATOM 567 O O . LYS A 1 75 ? 17.102 -15.488 -18.280 1.00 97.06 75 LYS A O 1
ATOM 572 N N . HIS A 1 76 ? 18.384 -13.701 -18.744 1.00 95.00 76 HIS A N 1
ATOM 573 C CA . HIS A 1 76 ? 19.604 -14.252 -18.164 1.00 95.00 76 HIS A CA 1
ATOM 574 C C . HIS A 1 76 ? 19.449 -14.456 -16.652 1.00 95.00 76 HIS A C 1
ATOM 576 O O . HIS A 1 76 ? 19.670 -15.561 -16.166 1.00 95.00 76 HIS A O 1
ATOM 582 N N . TRP A 1 77 ? 18.977 -13.439 -15.922 1.00 93.12 77 TRP A N 1
ATOM 583 C CA . TRP A 1 77 ? 18.722 -13.553 -14.482 1.00 93.12 77 TRP A CA 1
ATOM 584 C C . TRP A 1 77 ? 17.701 -14.642 -14.142 1.00 93.12 77 TRP A C 1
ATOM 586 O O . TRP A 1 77 ? 17.929 -15.440 -13.237 1.00 93.12 77 TRP A O 1
ATOM 596 N N . ALA A 1 78 ? 16.605 -14.714 -14.895 1.00 90.88 78 ALA A N 1
ATOM 597 C CA . ALA A 1 78 ? 15.570 -15.718 -14.687 1.00 90.88 78 ALA A CA 1
ATOM 598 C C . ALA A 1 78 ? 16.054 -17.154 -14.964 1.00 90.88 78 ALA A C 1
ATOM 600 O O . ALA A 1 78 ? 15.666 -18.065 -14.246 1.00 90.88 78 ALA A O 1
ATOM 601 N N . ARG A 1 79 ? 16.888 -17.373 -15.993 1.00 92.00 79 ARG A N 1
ATOM 602 C CA . ARG A 1 79 ? 17.340 -18.722 -16.398 1.00 92.00 79 ARG A CA 1
ATOM 603 C C . ARG A 1 79 ? 18.544 -19.231 -15.626 1.00 92.00 79 ARG A C 1
ATOM 605 O O . ARG A 1 79 ? 18.605 -20.414 -15.328 1.00 92.00 79 ARG A O 1
ATOM 612 N N . GLU A 1 80 ? 19.523 -18.366 -15.387 1.00 90.06 80 GLU A N 1
ATOM 613 C CA . GLU A 1 80 ? 20.809 -18.783 -14.820 1.00 90.06 80 GLU A CA 1
ATOM 614 C C . GLU A 1 80 ? 20.812 -18.732 -13.289 1.00 90.06 80 GLU A C 1
ATOM 616 O O . GLU A 1 80 ? 21.628 -19.394 -12.651 1.00 90.06 80 GLU A O 1
ATOM 621 N N . TYR A 1 81 ? 19.909 -17.942 -12.698 1.00 86.75 81 TYR A N 1
ATOM 622 C CA . TYR A 1 81 ? 19.849 -17.714 -11.252 1.00 86.75 81 TYR A CA 1
ATOM 623 C C . TYR A 1 81 ? 18.474 -18.003 -10.641 1.00 86.75 81 TYR A C 1
ATOM 625 O O . TYR A 1 81 ? 18.292 -17.727 -9.456 1.00 86.75 81 TYR A O 1
ATOM 633 N N . ASP A 1 82 ? 17.528 -18.535 -11.424 1.00 85.94 82 ASP A N 1
ATOM 634 C CA . ASP A 1 82 ? 16.182 -18.919 -10.973 1.00 85.94 82 ASP A CA 1
ATOM 635 C C . ASP A 1 82 ? 15.463 -17.798 -10.191 1.00 85.94 82 ASP A C 1
ATOM 637 O O . ASP A 1 82 ? 14.851 -18.022 -9.148 1.00 85.94 82 ASP A O 1
ATOM 641 N N . VAL A 1 83 ? 15.574 -16.552 -10.667 1.00 87.44 83 VAL A N 1
ATOM 642 C CA . VAL A 1 83 ? 14.900 -15.398 -10.051 1.00 87.44 83 VAL A CA 1
ATOM 643 C C . VAL A 1 83 ? 13.379 -15.508 -10.238 1.00 87.44 83 VAL A C 1
ATOM 645 O O . VAL A 1 83 ? 12.895 -15.572 -11.366 1.00 87.44 83 VAL A O 1
ATOM 648 N N . ASP A 1 84 ? 12.615 -15.444 -9.141 1.00 85.62 84 ASP A N 1
ATOM 649 C CA . ASP A 1 84 ? 11.147 -15.584 -9.131 1.00 85.62 84 ASP A CA 1
ATOM 650 C C . ASP A 1 84 ? 10.389 -14.303 -9.533 1.00 85.62 84 ASP A C 1
ATOM 652 O O . ASP A 1 84 ? 9.169 -14.304 -9.748 1.00 85.62 84 ASP A O 1
ATOM 656 N N . GLY A 1 85 ? 11.087 -13.170 -9.577 1.00 91.19 85 GLY A N 1
ATOM 657 C CA . GLY A 1 85 ? 10.487 -11.884 -9.899 1.00 91.19 85 GLY A CA 1
ATOM 658 C C . GLY A 1 85 ? 11.452 -10.709 -9.877 1.00 91.19 85 GLY A C 1
ATOM 659 O O . GLY A 1 85 ? 12.553 -10.778 -9.336 1.00 91.19 85 GLY A O 1
ATOM 660 N N . PHE A 1 86 ? 10.998 -9.592 -10.434 1.00 93.75 86 PHE A N 1
ATOM 661 C CA . PHE A 1 86 ? 11.773 -8.366 -10.572 1.00 93.75 86 PHE A CA 1
ATOM 662 C C . PHE A 1 86 ? 11.006 -7.169 -10.014 1.00 93.75 86 PHE A C 1
ATOM 664 O O . PHE A 1 86 ? 9.819 -6.984 -10.291 1.00 93.75 86 PHE A O 1
ATOM 671 N N . CYS A 1 87 ? 11.707 -6.334 -9.250 1.00 91.75 87 CYS A N 1
ATOM 672 C CA . CYS A 1 87 ? 11.232 -5.034 -8.795 1.00 91.75 87 CYS A CA 1
ATOM 673 C C . CYS A 1 87 ? 12.002 -3.936 -9.529 1.00 91.75 87 CYS A C 1
ATOM 675 O O . CYS A 1 87 ? 13.186 -3.722 -9.272 1.00 91.75 87 CYS A O 1
ATOM 677 N N . PHE A 1 88 ? 11.330 -3.268 -10.461 1.00 94.06 88 PHE A N 1
ATOM 678 C CA . PHE A 1 88 ? 11.915 -2.260 -11.335 1.00 94.06 88 PHE A CA 1
ATOM 679 C C . PHE A 1 88 ? 11.871 -0.905 -10.644 1.00 94.06 88 PHE A C 1
ATOM 681 O O . PHE A 1 88 ? 10.791 -0.330 -10.493 1.00 94.06 88 PHE A O 1
ATOM 688 N N . VAL A 1 89 ? 13.023 -0.395 -10.210 1.00 90.50 89 VAL A N 1
ATOM 689 C CA . VAL A 1 89 ? 13.101 0.959 -9.651 1.00 90.50 89 VAL A CA 1
ATOM 690 C C . VAL A 1 89 ? 13.078 2.012 -10.748 1.00 90.50 89 VAL A C 1
ATOM 692 O O . VAL A 1 89 ? 13.528 1.771 -11.868 1.00 90.50 89 VAL A O 1
ATOM 695 N N . ASN A 1 90 ? 12.522 3.179 -10.413 1.00 92.12 90 ASN A N 1
ATOM 696 C CA . ASN A 1 90 ? 12.343 4.299 -11.336 1.00 92.12 90 ASN A CA 1
ATOM 697 C C . ASN A 1 90 ? 11.504 3.924 -12.573 1.00 92.12 90 ASN A C 1
ATOM 699 O O . ASN A 1 90 ? 11.695 4.487 -13.655 1.00 92.12 90 ASN A O 1
ATOM 703 N N . ALA A 1 91 ? 10.575 2.970 -12.407 1.00 95.19 91 ALA A N 1
ATOM 704 C CA . ALA A 1 91 ? 9.781 2.380 -13.483 1.00 95.19 91 ALA A CA 1
ATOM 705 C C . ALA A 1 91 ? 8.989 3.411 -14.307 1.00 95.19 91 ALA A C 1
ATOM 707 O O . ALA A 1 91 ? 8.684 3.158 -15.470 1.00 95.19 91 ALA A O 1
ATOM 708 N N . GLU A 1 92 ? 8.706 4.595 -13.765 1.00 94.31 92 GLU A N 1
ATOM 709 C CA . GLU A 1 92 ? 8.113 5.718 -14.494 1.00 94.31 92 GLU A CA 1
ATOM 710 C C . GLU A 1 92 ? 8.922 6.164 -15.726 1.00 94.31 92 GLU A C 1
ATOM 712 O O . GLU A 1 92 ? 8.381 6.781 -16.637 1.00 94.31 92 GLU A O 1
ATOM 717 N N . ASN A 1 93 ? 10.204 5.811 -15.821 1.00 95.38 93 ASN A N 1
ATOM 718 C CA . ASN A 1 93 ? 11.014 6.103 -17.005 1.00 95.38 93 ASN A CA 1
ATOM 719 C C . ASN A 1 93 ? 10.902 5.018 -18.089 1.00 95.38 93 ASN A C 1
ATOM 721 O O . ASN A 1 93 ? 11.230 5.265 -19.248 1.00 95.38 93 ASN A O 1
ATOM 725 N N . MET A 1 94 ? 10.385 3.833 -17.750 1.00 96.25 94 MET A N 1
ATOM 726 C CA . MET A 1 94 ? 10.156 2.740 -18.705 1.00 96.25 94 MET A CA 1
ATOM 727 C C . MET A 1 94 ? 8.937 2.988 -19.599 1.00 96.25 94 MET A C 1
ATOM 729 O O . MET A 1 94 ? 8.756 2.290 -20.597 1.00 96.25 94 MET A O 1
ATOM 733 N N . VAL A 1 95 ? 8.084 3.954 -19.236 1.00 95.56 95 VAL A N 1
ATOM 734 C CA . VAL A 1 95 ? 6.841 4.254 -19.960 1.00 95.56 95 VAL A CA 1
ATOM 735 C C . VAL A 1 95 ? 7.005 5.324 -21.041 1.00 95.56 95 VAL A C 1
ATOM 737 O O . VAL A 1 95 ? 6.021 5.789 -21.611 1.00 95.56 95 VAL A O 1
ATOM 740 N N . GLN A 1 96 ? 8.239 5.745 -21.307 1.00 94.00 96 GLN A N 1
ATOM 741 C CA . GLN A 1 96 ? 8.539 6.876 -22.174 1.00 94.00 96 GLN A CA 1
ATOM 742 C C . GLN A 1 96 ? 9.091 6.419 -23.528 1.00 94.00 96 GLN A C 1
ATOM 744 O O . GLN A 1 96 ? 9.790 5.407 -23.628 1.00 94.00 96 GLN A O 1
ATOM 749 N N . ASP A 1 97 ? 8.782 7.175 -24.579 1.00 93.19 97 ASP A N 1
ATOM 750 C CA . ASP A 1 97 ? 9.345 6.964 -25.910 1.00 93.19 97 ASP A CA 1
ATOM 751 C C . ASP A 1 97 ? 10.783 7.506 -26.041 1.00 93.19 97 ASP A C 1
ATOM 753 O O . ASP A 1 97 ? 11.447 7.865 -25.060 1.00 93.19 97 ASP A O 1
ATOM 757 N N . ARG A 1 98 ? 11.281 7.537 -27.284 1.00 91.50 98 ARG A N 1
ATOM 758 C CA . ARG A 1 98 ? 12.641 7.991 -27.607 1.00 91.50 98 ARG A CA 1
ATOM 759 C C . ARG A 1 98 ? 12.876 9.460 -27.283 1.00 91.50 98 ARG A C 1
ATOM 761 O O . ARG A 1 98 ? 14.002 9.819 -26.955 1.00 91.50 98 ARG A O 1
ATOM 768 N N . ASP A 1 99 ? 11.823 10.264 -27.346 1.00 90.75 99 ASP A N 1
ATOM 769 C CA . ASP A 1 99 ? 11.859 11.710 -27.156 1.00 90.75 99 ASP A CA 1
ATOM 770 C C . ASP A 1 99 ? 11.457 12.103 -25.723 1.00 90.75 99 ASP A C 1
ATOM 772 O O . ASP A 1 99 ? 11.588 13.257 -25.322 1.00 90.75 99 ASP A O 1
ATOM 776 N N . GLY A 1 100 ? 11.032 11.130 -24.911 1.00 91.12 100 GLY A N 1
ATOM 777 C CA . GLY A 1 100 ? 10.632 11.324 -23.520 1.00 91.12 100 GLY A CA 1
ATOM 778 C C . GLY A 1 100 ? 9.140 11.527 -23.317 1.00 91.12 100 GLY A C 1
ATOM 779 O O . GLY A 1 100 ? 8.714 11.799 -22.195 1.00 91.12 100 GLY A O 1
ATOM 780 N N . THR A 1 101 ? 8.337 11.350 -24.362 1.00 94.50 101 THR A N 1
ATOM 781 C CA . THR A 1 101 ? 6.881 11.392 -24.260 1.00 94.50 101 THR A CA 1
ATOM 782 C C . THR A 1 101 ? 6.392 10.186 -23.473 1.00 94.50 101 THR A C 1
ATOM 784 O O . THR A 1 101 ? 6.714 9.045 -23.803 1.00 94.50 101 THR A O 1
ATOM 787 N N . VAL A 1 102 ? 5.585 10.429 -22.443 1.00 94.88 102 VAL A N 1
ATOM 788 C CA . VAL A 1 102 ? 4.926 9.374 -21.667 1.00 94.88 102 VAL A CA 1
ATOM 789 C C . VAL A 1 102 ? 3.833 8.722 -22.516 1.00 94.88 102 VAL A C 1
ATOM 791 O O . VAL A 1 102 ? 2.947 9.404 -23.031 1.00 94.88 102 VAL A O 1
ATOM 794 N N . LEU A 1 103 ? 3.885 7.397 -22.650 1.00 93.06 103 LEU A N 1
ATOM 795 C CA . LEU A 1 103 ? 2.969 6.615 -23.475 1.00 93.06 103 LEU A CA 1
ATOM 796 C C . LEU A 1 103 ? 1.938 5.882 -22.617 1.00 93.06 103 LEU A C 1
ATOM 798 O O . LEU A 1 103 ? 2.299 5.200 -21.662 1.00 93.06 103 LEU A O 1
ATOM 802 N N . ASP A 1 104 ? 0.664 5.913 -23.019 1.00 90.38 104 ASP A N 1
ATOM 803 C CA . ASP A 1 104 ? -0.369 5.098 -22.361 1.00 90.38 104 ASP A CA 1
ATOM 804 C C . ASP A 1 104 ? -0.174 3.580 -22.608 1.00 90.38 104 ASP A C 1
ATOM 806 O O . ASP A 1 104 ? -0.626 2.765 -21.804 1.00 90.38 104 ASP A O 1
ATOM 810 N N . ASN A 1 105 ? 0.499 3.192 -23.702 1.00 89.94 105 ASN A N 1
ATOM 811 C CA . ASN A 1 105 ? 0.866 1.804 -24.019 1.00 89.94 105 ASN A CA 1
ATOM 812 C C . ASN A 1 105 ? 2.359 1.711 -24.392 1.00 89.94 105 ASN A C 1
ATOM 814 O O . ASN A 1 105 ? 2.701 1.725 -25.579 1.00 89.94 105 ASN A O 1
ATOM 818 N N . PRO A 1 106 ? 3.263 1.710 -23.399 1.00 94.19 106 PRO A N 1
ATOM 819 C CA . PRO A 1 106 ? 4.696 1.731 -23.647 1.00 94.19 106 PRO A CA 1
ATOM 820 C C . PRO A 1 106 ? 5.226 0.350 -24.059 1.00 94.19 106 PRO A C 1
ATOM 822 O O . PRO A 1 106 ? 4.860 -0.652 -23.442 1.00 94.19 106 PRO A O 1
ATOM 825 N N . PRO A 1 107 ? 6.145 0.279 -25.040 1.00 94.62 107 PRO A N 1
ATOM 826 C CA . PRO A 1 107 ? 6.575 -0.995 -25.610 1.00 94.62 107 PRO A CA 1
ATOM 827 C C . PRO A 1 107 ? 7.424 -1.840 -24.654 1.00 94.62 107 PRO A C 1
ATOM 829 O O . PRO A 1 107 ? 7.303 -3.056 -24.666 1.00 94.62 107 PRO A O 1
ATOM 832 N N . LEU A 1 108 ? 8.273 -1.239 -23.809 1.00 96.62 108 LEU A N 1
ATOM 833 C CA . LEU A 1 108 ? 9.171 -2.014 -22.939 1.00 96.62 108 LEU A CA 1
ATOM 834 C C . LEU A 1 108 ? 8.413 -2.849 -21.889 1.00 96.62 108 LEU A C 1
ATOM 836 O O . LEU A 1 108 ? 8.635 -4.059 -21.834 1.00 96.62 108 LEU A O 1
ATOM 840 N N . PRO A 1 109 ? 7.510 -2.278 -21.071 1.00 96.25 109 PRO A N 1
ATOM 841 C CA . PRO A 1 109 ? 6.772 -3.076 -20.096 1.00 96.25 109 PRO A CA 1
ATOM 842 C C . PRO A 1 109 ? 5.834 -4.107 -20.743 1.00 96.25 109 PRO A C 1
ATOM 844 O O . PRO A 1 109 ? 5.653 -5.187 -20.176 1.00 96.25 109 PRO A O 1
ATOM 847 N N . GLU A 1 110 ? 5.289 -3.804 -21.930 1.00 95.19 110 GLU A N 1
ATOM 848 C CA . GLU A 1 110 ? 4.483 -4.736 -22.729 1.00 95.19 110 GLU A CA 1
ATOM 849 C C . GLU A 1 110 ? 5.321 -5.932 -23.205 1.00 95.19 110 GLU A C 1
ATOM 851 O O . GLU A 1 110 ? 4.943 -7.083 -22.982 1.00 95.19 110 GLU A O 1
ATOM 856 N N . GLU A 1 111 ? 6.491 -5.673 -23.801 1.00 96.62 111 GLU A N 1
ATOM 857 C CA . GLU A 1 111 ? 7.440 -6.699 -24.248 1.00 96.62 111 GLU A CA 1
ATOM 858 C C . GLU A 1 111 ? 7.868 -7.601 -23.078 1.00 96.62 111 GLU A C 1
ATOM 860 O O . GLU A 1 111 ? 7.878 -8.821 -23.221 1.00 96.62 111 GLU A O 1
ATOM 865 N N . ILE A 1 112 ? 8.143 -7.036 -21.895 1.00 97.50 112 ILE A N 1
ATOM 866 C CA . ILE A 1 112 ? 8.523 -7.816 -20.704 1.00 97.50 112 ILE A CA 1
ATOM 867 C C . ILE A 1 112 ? 7.386 -8.745 -20.254 1.00 97.50 112 ILE A C 1
ATOM 869 O O . ILE A 1 112 ? 7.635 -9.925 -20.021 1.00 97.50 112 ILE A O 1
ATOM 873 N N . CYS A 1 113 ? 6.145 -8.260 -20.116 1.00 94.75 113 CYS A N 1
ATOM 874 C CA . CYS A 1 113 ? 5.060 -9.109 -19.602 1.00 94.75 113 CYS A CA 1
ATOM 875 C C . CYS A 1 113 ? 4.489 -10.097 -20.627 1.00 94.75 113 CYS A C 1
ATOM 877 O O . CYS A 1 113 ? 3.817 -11.050 -20.238 1.00 94.75 113 CYS A O 1
ATOM 879 N N . THR A 1 114 ? 4.728 -9.875 -21.920 1.00 95.25 114 THR A N 1
ATOM 880 C CA . THR A 1 114 ? 4.295 -10.786 -22.992 1.00 95.25 114 THR A CA 1
ATOM 881 C C . THR A 1 114 ? 5.352 -11.829 -23.350 1.00 95.25 114 THR A C 1
ATOM 883 O O . THR A 1 114 ? 5.030 -12.833 -23.988 1.00 95.25 114 THR A O 1
ATOM 886 N N . GLU A 1 115 ? 6.602 -11.640 -22.918 1.00 97.25 115 GLU A N 1
ATOM 887 C CA . GLU A 1 115 ? 7.649 -12.645 -23.061 1.00 97.25 115 GLU A CA 1
ATOM 888 C C . GLU A 1 115 ? 7.305 -13.886 -22.204 1.00 97.25 115 GLU A C 1
ATOM 890 O O . GLU A 1 115 ? 7.074 -13.744 -21.003 1.00 97.25 115 GLU A O 1
ATOM 895 N N . PRO A 1 116 ? 7.247 -15.108 -22.776 1.00 96.12 116 PRO A N 1
ATOM 896 C CA . PRO A 1 116 ? 6.707 -16.279 -22.074 1.00 96.12 116 PRO A CA 1
ATOM 897 C C . PRO A 1 116 ? 7.405 -16.677 -20.767 1.00 96.12 116 PRO A C 1
ATOM 899 O O . PRO A 1 116 ? 6.751 -17.202 -19.869 1.00 96.12 116 PRO A O 1
ATOM 902 N N . LEU A 1 117 ? 8.721 -16.478 -20.663 1.00 95.88 117 LEU A N 1
ATOM 903 C CA . LEU A 1 117 ? 9.480 -16.739 -19.443 1.00 95.88 117 LEU A CA 1
ATOM 904 C C . LEU A 1 117 ? 9.234 -15.632 -18.415 1.00 95.88 117 LEU A C 1
ATOM 906 O O . LEU A 1 117 ? 8.963 -15.932 -17.258 1.00 95.88 117 LEU A O 1
ATOM 910 N N . LEU A 1 118 ? 9.329 -14.366 -18.824 1.00 96.56 118 LEU A N 1
ATOM 911 C CA . LEU A 1 118 ? 9.248 -13.229 -17.900 1.00 96.56 118 LEU A CA 1
ATOM 912 C C . LEU A 1 118 ? 7.819 -12.948 -17.422 1.00 96.56 118 LEU A C 1
ATOM 914 O O . LEU A 1 118 ? 7.622 -12.612 -16.258 1.00 96.56 118 LEU A O 1
ATOM 918 N N . GLY A 1 119 ? 6.816 -13.131 -18.282 1.00 94.19 119 GLY A N 1
ATOM 919 C CA . GLY A 1 119 ? 5.401 -12.937 -17.954 1.00 94.19 119 GLY A CA 1
ATOM 920 C C . GLY A 1 119 ? 4.854 -13.928 -16.921 1.00 94.19 119 GLY A C 1
ATOM 921 O O . GLY A 1 119 ? 3.803 -13.680 -16.332 1.00 94.19 119 GLY A O 1
ATOM 922 N N . ALA A 1 120 ? 5.565 -15.035 -16.672 1.00 93.19 120 ALA A N 1
ATOM 923 C CA . ALA A 1 120 ? 5.251 -15.984 -15.604 1.00 93.19 120 ALA A CA 1
ATOM 924 C C . ALA A 1 120 ? 5.821 -15.567 -14.231 1.00 93.19 120 ALA A C 1
ATOM 926 O O . ALA A 1 120 ? 5.432 -16.138 -13.211 1.00 93.19 120 ALA A O 1
ATOM 927 N N . LEU A 1 121 ? 6.732 -14.590 -14.196 1.00 93.50 121 LEU A N 1
ATOM 928 C CA . LEU A 1 121 ? 7.393 -14.115 -12.981 1.00 93.50 121 LEU A CA 1
ATOM 929 C C . LEU A 1 121 ? 6.619 -12.966 -12.330 1.00 93.50 121 LEU A C 1
ATOM 931 O O . LEU A 1 121 ? 5.773 -12.310 -12.940 1.00 93.50 121 LEU A O 1
ATOM 935 N N . LYS A 1 122 ? 6.939 -12.673 -11.067 1.00 92.31 122 LYS A N 1
ATOM 936 C CA . LYS A 1 122 ? 6.374 -11.508 -10.374 1.00 92.31 122 LYS A CA 1
ATOM 937 C C . LYS A 1 122 ? 7.043 -10.232 -10.878 1.00 92.31 122 LYS A C 1
ATOM 939 O O . LYS A 1 122 ? 8.207 -9.981 -10.582 1.00 92.31 122 LYS A O 1
ATOM 944 N N . LEU A 1 123 ? 6.296 -9.406 -11.604 1.00 95.06 123 LEU A N 1
ATOM 945 C CA . LEU A 1 123 ? 6.767 -8.117 -12.114 1.00 95.06 123 LEU A CA 1
ATOM 946 C C . LEU A 1 123 ? 6.205 -6.982 -11.256 1.00 95.06 123 LEU A C 1
ATOM 948 O O . LEU A 1 123 ? 4.988 -6.818 -11.162 1.00 95.06 123 LEU A O 1
ATOM 952 N N . VAL A 1 124 ? 7.083 -6.209 -10.617 1.00 93.75 124 VAL A N 1
ATOM 953 C CA . VAL A 1 124 ? 6.719 -5.083 -9.747 1.00 93.75 124 VAL A CA 1
ATOM 954 C C . VAL A 1 124 ? 7.277 -3.789 -10.323 1.00 93.75 124 VAL A C 1
ATOM 956 O O . VAL A 1 124 ? 8.490 -3.610 -10.398 1.00 93.75 124 VAL A O 1
ATOM 959 N N . ALA A 1 125 ? 6.399 -2.852 -10.665 1.00 94.44 125 ALA A N 1
ATOM 960 C CA . ALA A 1 125 ? 6.784 -1.493 -11.016 1.00 94.44 125 ALA A CA 1
ATOM 961 C C . ALA A 1 125 ? 6.920 -0.632 -9.751 1.00 94.44 125 ALA A C 1
ATOM 963 O O . ALA A 1 125 ? 5.938 -0.374 -9.043 1.00 94.44 125 ALA A O 1
ATOM 964 N N . TRP A 1 126 ? 8.137 -0.169 -9.465 1.00 91.31 126 TRP A N 1
ATOM 965 C CA . TRP A 1 126 ? 8.428 0.724 -8.349 1.00 91.31 126 TRP A CA 1
ATOM 966 C C . TRP A 1 126 ? 8.644 2.151 -8.849 1.00 91.31 126 TRP A C 1
ATOM 968 O O . TRP A 1 126 ? 9.776 2.603 -9.040 1.00 91.31 126 TRP A O 1
ATOM 978 N N . ALA A 1 127 ? 7.530 2.852 -9.066 1.00 91.25 127 ALA A N 1
ATOM 979 C CA . ALA A 1 127 ? 7.555 4.236 -9.515 1.00 91.25 127 ALA A CA 1
ATOM 980 C C . ALA A 1 127 ? 7.900 5.213 -8.374 1.00 91.25 127 ALA A C 1
ATOM 982 O O . ALA A 1 127 ? 7.384 5.105 -7.248 1.00 91.25 127 ALA A O 1
ATOM 983 N N . GLY A 1 128 ? 8.795 6.156 -8.668 1.00 85.38 128 GLY A N 1
ATOM 984 C CA . GLY A 1 128 ? 9.197 7.240 -7.777 1.00 85.38 128 GLY A CA 1
ATOM 985 C C . GLY A 1 128 ? 8.328 8.486 -7.917 1.00 85.38 128 GLY A C 1
ATOM 986 O O . GLY A 1 128 ? 7.979 9.096 -6.903 1.00 85.38 128 GLY A O 1
ATOM 987 N N . ASP A 1 129 ? 7.963 8.808 -9.155 1.00 88.69 129 ASP A N 1
ATOM 988 C CA . ASP A 1 129 ? 7.197 9.987 -9.548 1.00 88.69 129 ASP A CA 1
ATOM 989 C C . ASP A 1 129 ? 5.993 9.612 -10.432 1.00 88.69 129 ASP A C 1
ATOM 991 O O . ASP A 1 129 ? 6.133 9.242 -11.599 1.00 88.69 129 ASP A O 1
ATOM 995 N N . ASP A 1 130 ? 4.786 9.738 -9.875 1.00 90.81 130 ASP A N 1
ATOM 996 C CA . ASP A 1 130 ? 3.540 9.448 -10.590 1.00 90.81 130 ASP A CA 1
ATOM 997 C C . ASP A 1 130 ? 3.246 10.459 -11.708 1.00 90.81 130 ASP A C 1
ATOM 999 O O . ASP A 1 130 ? 2.506 10.142 -12.638 1.00 90.81 130 ASP A O 1
ATOM 1003 N N . SER A 1 131 ? 3.827 11.665 -11.668 1.00 91.31 131 SER A N 1
ATOM 1004 C CA . SER A 1 131 ? 3.619 12.671 -12.719 1.00 91.31 131 SER A CA 1
ATOM 1005 C C . SER A 1 131 ? 4.234 12.255 -14.058 1.00 91.31 131 SER A C 1
ATOM 1007 O O . SER A 1 131 ? 3.768 12.690 -15.112 1.00 91.31 131 SER A O 1
ATOM 1009 N N . LEU A 1 132 ? 5.226 11.360 -14.011 1.00 92.62 132 LEU A N 1
ATOM 1010 C CA . LEU A 1 132 ? 5.881 10.757 -15.168 1.00 92.62 132 LEU A CA 1
ATOM 1011 C C . LEU A 1 132 ? 5.197 9.463 -15.638 1.00 92.62 132 LEU A C 1
ATOM 1013 O O . LEU A 1 132 ? 5.615 8.881 -16.639 1.00 92.62 132 LEU A O 1
ATOM 1017 N N . LEU A 1 133 ? 4.139 9.018 -14.953 1.00 94.38 133 LEU A N 1
ATOM 1018 C CA . LEU A 1 133 ? 3.292 7.916 -15.403 1.00 94.38 133 LEU A CA 1
ATOM 1019 C C . LEU A 1 133 ? 2.182 8.409 -16.338 1.00 94.38 133 LEU A C 1
ATOM 1021 O O . LEU A 1 133 ? 1.811 9.589 -16.317 1.00 94.38 133 LEU A O 1
ATOM 1025 N N . PRO A 1 134 ? 1.591 7.514 -17.149 1.00 91.81 134 PRO A N 1
ATOM 1026 C CA . PRO A 1 134 ? 0.550 7.903 -18.086 1.00 91.81 134 PRO A CA 1
ATOM 1027 C C . PRO A 1 134 ? -0.636 8.529 -17.367 1.00 91.81 134 PRO A C 1
ATOM 1029 O O . PRO A 1 134 ? -1.035 8.089 -16.284 1.00 91.81 134 PRO A O 1
ATOM 1032 N N . ARG A 1 135 ? -1.179 9.595 -17.962 1.00 89.19 135 ARG A N 1
ATOM 1033 C CA . ARG A 1 135 ? -2.249 10.406 -17.357 1.00 89.19 135 ARG A CA 1
ATOM 1034 C C . ARG A 1 135 ? -1.898 10.887 -15.942 1.00 89.19 135 ARG A C 1
ATOM 1036 O O . ARG A 1 135 ? -2.765 10.915 -15.072 1.00 89.19 135 ARG A O 1
ATOM 1043 N N . SER A 1 136 ? -0.627 11.218 -15.706 1.00 90.06 136 SER A N 1
ATOM 1044 C CA . SER A 1 136 ? -0.120 11.678 -14.405 1.00 90.06 136 SER A CA 1
ATOM 1045 C C . SER A 1 136 ? -0.405 10.685 -13.272 1.00 90.06 136 SER A C 1
ATOM 1047 O O . SER A 1 136 ? -0.774 11.070 -12.163 1.00 90.06 136 SER A O 1
ATOM 1049 N N . GLY A 1 137 ? -0.320 9.388 -13.581 1.00 89.00 137 GLY A N 1
ATOM 1050 C CA . GLY A 1 137 ? -0.508 8.323 -12.603 1.00 89.00 137 GLY A CA 1
ATOM 1051 C C . GLY A 1 137 ? -1.951 8.161 -12.133 1.00 89.00 137 GLY A C 1
ATOM 1052 O O . GLY A 1 137 ? -2.180 7.532 -11.099 1.00 89.00 137 GLY A O 1
ATOM 1053 N N . ALA A 1 138 ? -2.941 8.667 -12.886 1.00 85.38 138 ALA A N 1
ATOM 1054 C CA . ALA A 1 138 ? -4.364 8.524 -12.560 1.00 85.38 138 ALA A CA 1
ATOM 1055 C C . ALA A 1 138 ? -4.730 7.079 -12.177 1.00 85.38 138 ALA A C 1
ATOM 1057 O O . ALA A 1 138 ? -5.459 6.875 -11.205 1.00 85.38 138 ALA A O 1
ATOM 1058 N N . ARG A 1 139 ? -4.146 6.099 -12.887 1.00 86.62 139 ARG A N 1
ATOM 1059 C CA . ARG A 1 139 ? -4.313 4.649 -12.680 1.00 86.62 139 ARG A CA 1
ATOM 1060 C C . ARG A 1 139 ? -3.011 3.902 -12.351 1.00 86.62 139 ARG A C 1
ATOM 1062 O O . ARG A 1 139 ? -2.993 2.673 -12.296 1.00 86.62 139 ARG A O 1
ATOM 1069 N N . GLY A 1 140 ? -1.930 4.636 -12.091 1.00 90.75 140 GLY A N 1
ATOM 1070 C CA . GLY A 1 140 ? -0.595 4.081 -11.867 1.00 90.75 140 GLY A CA 1
ATOM 1071 C C . GLY A 1 140 ? 0.071 3.537 -13.135 1.00 90.75 140 GLY A C 1
ATOM 1072 O O . GLY A 1 140 ? -0.055 4.113 -14.213 1.00 90.75 140 GLY A O 1
ATOM 1073 N N . PHE A 1 141 ? 0.829 2.451 -12.985 1.00 93.56 141 PHE A N 1
ATOM 1074 C CA . PHE A 1 141 ? 1.679 1.889 -14.036 1.00 93.56 141 PHE A CA 1
ATOM 1075 C C . PHE A 1 141 ? 0.868 1.018 -15.025 1.00 93.56 141 PHE A C 1
ATOM 1077 O O . PHE A 1 141 ? 0.032 0.228 -14.568 1.00 93.56 141 PHE A O 1
ATOM 1084 N N . PRO A 1 142 ? 1.107 1.110 -16.353 1.00 92.25 142 PRO A N 1
ATOM 1085 C CA . PRO A 1 142 ? 0.516 0.207 -17.349 1.00 92.25 142 PRO A CA 1
ATOM 1086 C C . PRO A 1 142 ? 0.790 -1.258 -17.011 1.00 92.25 142 PRO A C 1
ATOM 1088 O O . PRO A 1 142 ? 1.937 -1.623 -16.772 1.00 92.25 142 PRO A O 1
ATOM 1091 N N . HIS A 1 143 ? -0.245 -2.100 -16.950 1.00 90.50 143 HIS A N 1
ATOM 1092 C CA . HIS A 1 143 ? -0.107 -3.387 -16.262 1.00 90.50 143 HIS A CA 1
ATOM 1093 C C . HIS A 1 143 ? -0.526 -4.633 -17.032 1.00 90.50 143 HIS A C 1
ATOM 1095 O O . HIS A 1 143 ? -0.069 -5.711 -16.660 1.00 90.50 143 HIS A O 1
ATOM 1101 N N . TRP A 1 144 ? -1.392 -4.541 -18.049 1.00 89.12 144 TRP A N 1
ATOM 1102 C CA . TRP A 1 144 ? -1.880 -5.697 -18.839 1.00 89.12 144 TRP A CA 1
ATOM 1103 C C . TRP A 1 144 ? -2.412 -6.877 -17.998 1.00 89.12 144 TRP A C 1
ATOM 1105 O O . TRP A 1 144 ? -2.412 -8.028 -18.418 1.00 89.12 144 TRP A O 1
ATOM 1115 N N . GLY A 1 145 ? -2.856 -6.596 -16.774 1.00 86.06 145 GLY A N 1
ATOM 1116 C CA . GLY A 1 145 ? -3.259 -7.609 -15.789 1.00 86.06 145 GLY A CA 1
ATOM 1117 C C . GLY A 1 145 ? -2.114 -8.436 -15.179 1.00 86.06 145 GLY A C 1
ATOM 1118 O O . GLY A 1 145 ? -2.400 -9.359 -14.423 1.00 86.06 145 GLY A O 1
ATOM 1119 N N . VAL A 1 146 ? -0.852 -8.098 -15.461 1.00 89.56 146 VAL A N 1
ATOM 1120 C CA . VAL A 1 146 ? 0.351 -8.816 -15.004 1.00 89.56 146 VAL A CA 1
ATOM 1121 C C . VAL A 1 146 ? 1.137 -8.011 -13.966 1.00 89.56 146 VAL A C 1
ATOM 1123 O O . VAL A 1 146 ? 1.479 -8.541 -12.912 1.00 89.56 146 VAL A O 1
ATOM 1126 N N . TRP A 1 147 ? 1.398 -6.726 -14.225 1.00 93.19 147 TRP A N 1
ATOM 1127 C CA . TRP A 1 147 ? 2.275 -5.929 -13.365 1.00 93.19 147 TRP A CA 1
ATOM 1128 C C . TRP A 1 147 ? 1.622 -5.547 -12.035 1.00 93.19 147 TRP A C 1
ATOM 1130 O O . TRP A 1 147 ? 0.571 -4.896 -11.985 1.00 93.19 147 TRP A O 1
ATOM 1140 N N . LEU A 1 148 ? 2.314 -5.883 -10.950 1.00 93.25 148 LEU A N 1
ATOM 1141 C CA . LEU A 1 148 ? 2.126 -5.284 -9.636 1.00 93.25 148 LEU A CA 1
ATOM 1142 C C . LEU A 1 148 ? 2.713 -3.864 -9.651 1.00 93.25 148 LEU A C 1
ATOM 1144 O O . LEU A 1 148 ? 3.637 -3.575 -10.412 1.00 93.25 148 LEU A O 1
ATOM 1148 N N . GLN A 1 149 ? 2.230 -2.979 -8.783 1.00 92.19 149 GLN A N 1
ATOM 1149 C CA . GLN A 1 149 ? 2.806 -1.637 -8.653 1.00 92.19 149 GLN A CA 1
ATOM 1150 C C . GLN A 1 149 ? 2.928 -1.205 -7.198 1.00 92.19 149 GLN A C 1
ATOM 1152 O O . GLN A 1 149 ? 2.116 -1.583 -6.350 1.00 92.19 149 GLN A O 1
ATOM 1157 N N . ARG A 1 150 ? 3.884 -0.318 -6.929 1.00 91.19 150 ARG A N 1
ATOM 1158 C CA . ARG A 1 150 ? 3.881 0.493 -5.711 1.00 91.19 150 ARG A CA 1
ATOM 1159 C C . ARG A 1 150 ? 2.579 1.299 -5.615 1.00 91.19 150 ARG A C 1
ATOM 1161 O O . ARG A 1 150 ? 2.180 1.971 -6.563 1.00 91.19 150 ARG A O 1
ATOM 1168 N N . ASN A 1 151 ? 1.925 1.256 -4.458 1.00 92.62 151 ASN A N 1
ATOM 1169 C CA . ASN A 1 151 ? 0.782 2.105 -4.137 1.00 92.62 151 ASN A CA 1
ATOM 1170 C C . ASN A 1 151 ? 1.276 3.396 -3.469 1.00 92.62 151 ASN A C 1
ATOM 1172 O O . ASN A 1 151 ? 1.328 3.508 -2.245 1.00 92.62 151 ASN A O 1
ATOM 1176 N N . THR A 1 152 ? 1.674 4.363 -4.289 1.00 89.31 152 THR A N 1
ATOM 1177 C CA . THR A 1 152 ? 2.169 5.684 -3.865 1.00 89.31 152 THR A CA 1
ATOM 1178 C C . THR A 1 152 ? 1.145 6.453 -3.027 1.00 89.31 152 THR A C 1
ATOM 1180 O O . THR A 1 152 ? 1.502 7.046 -2.004 1.00 89.31 152 THR A O 1
ATOM 1183 N N . ARG A 1 153 ? -0.140 6.360 -3.404 1.00 92.44 153 ARG A N 1
ATOM 1184 C CA . ARG A 1 153 ? -1.266 6.968 -2.683 1.00 92.44 153 ARG A CA 1
ATOM 1185 C C . ARG A 1 153 ? -1.428 6.412 -1.269 1.00 92.44 153 ARG A C 1
ATOM 1187 O O . ARG A 1 153 ? -1.897 7.131 -0.399 1.00 92.44 153 ARG A O 1
ATOM 1194 N N . PHE A 1 154 ? -0.992 5.175 -0.997 1.00 94.06 154 PHE A N 1
ATOM 1195 C CA . PHE A 1 154 ? -1.083 4.595 0.350 1.00 94.06 154 PHE A CA 1
ATOM 1196 C C . PHE A 1 154 ? -0.315 5.414 1.384 1.00 94.06 154 PHE A C 1
ATOM 1198 O O . PHE A 1 154 ? -0.902 5.883 2.355 1.00 94.06 154 PHE A O 1
ATOM 1205 N N . SER A 1 155 ? 0.981 5.625 1.153 1.00 90.50 155 SER A N 1
ATOM 1206 C CA . SER A 1 155 ? 1.808 6.451 2.036 1.00 90.50 155 SER A CA 1
ATOM 1207 C C . SER A 1 155 ? 1.386 7.922 2.018 1.00 90.50 155 SER A C 1
ATOM 1209 O O . SER A 1 155 ? 1.418 8.574 3.059 1.00 90.50 155 SER A O 1
ATOM 1211 N N . ALA A 1 156 ? 0.978 8.439 0.851 1.00 92.25 156 ALA A N 1
ATOM 1212 C CA . ALA A 1 156 ? 0.612 9.845 0.690 1.00 92.25 156 ALA A CA 1
ATOM 1213 C C . ALA A 1 156 ? -0.663 10.216 1.463 1.00 92.25 156 ALA A C 1
ATOM 1215 O O . ALA A 1 156 ? -0.700 11.285 2.060 1.00 92.25 156 ALA A O 1
ATOM 1216 N N . ASP A 1 157 ? -1.660 9.326 1.504 1.00 94.62 157 ASP A N 1
ATOM 1217 C CA . ASP A 1 157 ? -2.902 9.535 2.259 1.00 94.62 157 ASP A CA 1
ATOM 1218 C C . ASP A 1 157 ? -2.713 9.233 3.755 1.00 94.62 157 ASP A C 1
ATOM 1220 O O . ASP A 1 157 ? -3.299 9.892 4.616 1.00 94.62 157 ASP A O 1
ATOM 1224 N N . LEU A 1 158 ? -1.875 8.243 4.090 1.00 94.44 158 LEU A N 1
ATOM 1225 C CA . LEU A 1 158 ? -1.663 7.826 5.476 1.00 94.44 158 LEU A CA 1
ATOM 1226 C C . LEU A 1 158 ? -0.876 8.858 6.293 1.00 94.44 158 LEU A C 1
ATOM 1228 O O . LEU A 1 158 ? -1.167 9.026 7.473 1.00 94.44 158 LEU A O 1
ATOM 1232 N N . ALA A 1 159 ? 0.094 9.552 5.690 1.00 92.69 159 ALA A N 1
ATOM 1233 C CA . ALA A 1 159 ? 0.920 10.548 6.376 1.00 92.69 159 ALA A CA 1
ATOM 1234 C C . ALA A 1 159 ? 0.116 11.725 6.982 1.00 92.69 159 ALA A C 1
ATOM 1236 O O . ALA A 1 159 ? 0.204 11.929 8.195 1.00 92.69 159 ALA A O 1
ATOM 1237 N N . PRO A 1 160 ? -0.708 12.479 6.221 1.00 92.38 160 PRO A N 1
ATOM 1238 C CA . PRO A 1 160 ? -1.524 13.551 6.792 1.00 92.38 160 PRO A CA 1
ATOM 1239 C C . PRO A 1 160 ? -2.560 13.012 7.786 1.00 92.38 160 PRO A C 1
ATOM 1241 O O . PRO A 1 160 ? -2.799 13.637 8.816 1.00 92.38 160 PRO A O 1
ATOM 1244 N N . PHE A 1 161 ? -3.124 11.824 7.543 1.00 93.56 161 PHE A N 1
ATOM 1245 C CA . PHE A 1 161 ? -4.044 11.196 8.491 1.00 93.56 161 PHE A CA 1
ATOM 1246 C C . PHE A 1 161 ? -3.358 10.863 9.821 1.00 93.56 161 PHE A C 1
ATOM 1248 O O . PHE A 1 161 ? -3.884 11.192 10.877 1.00 93.56 161 PHE A O 1
ATOM 1255 N N . ALA A 1 162 ? -2.154 10.286 9.796 1.00 93.94 162 ALA A N 1
ATOM 1256 C CA . ALA A 1 162 ? -1.363 9.994 10.991 1.00 93.94 162 ALA A CA 1
ATOM 1257 C C . ALA A 1 162 ? -0.985 11.264 11.770 1.00 93.94 162 ALA A C 1
ATOM 1259 O O . ALA A 1 162 ? -0.973 11.256 13.007 1.00 93.94 162 ALA A O 1
ATOM 1260 N N . ALA A 1 163 ? -0.732 12.366 11.060 1.00 91.81 163 ALA A N 1
ATOM 1261 C CA . ALA A 1 163 ? -0.491 13.675 11.654 1.00 91.81 163 ALA A CA 1
ATOM 1262 C C . ALA A 1 163 ? -1.746 14.284 12.307 1.00 91.81 163 ALA A C 1
ATOM 1264 O O . ALA A 1 163 ? -1.610 15.155 13.159 1.00 91.81 163 ALA A O 1
ATOM 1265 N N . GLY A 1 164 ? -2.948 13.784 11.998 1.00 89.69 164 GLY A N 1
ATOM 1266 C CA . GLY A 1 164 ? -4.213 14.352 12.474 1.00 89.69 164 GLY A CA 1
ATOM 1267 C C . GLY A 1 164 ? -4.707 15.516 11.612 1.00 89.69 164 GLY A C 1
ATOM 1268 O O . GLY A 1 164 ? -5.389 16.403 12.114 1.00 89.69 164 GLY A O 1
ATOM 1269 N N . ALA A 1 165 ? -4.349 15.548 10.326 1.00 89.06 165 ALA A N 1
ATOM 1270 C CA . ALA A 1 165 ? -4.801 16.593 9.418 1.00 89.06 165 ALA A CA 1
ATOM 1271 C C . ALA A 1 165 ? -6.315 16.474 9.119 1.00 89.06 165 ALA A C 1
ATOM 1273 O O . ALA A 1 165 ? -6.817 15.359 8.924 1.00 89.06 165 ALA A O 1
ATOM 1274 N N . PRO A 1 166 ? -7.042 17.604 9.011 1.00 85.00 166 PRO A N 1
ATOM 1275 C CA . PRO A 1 166 ? -8.421 17.623 8.522 1.00 85.00 166 PRO A CA 1
ATOM 1276 C C . PRO A 1 166 ? -8.549 17.018 7.115 1.00 85.00 166 PRO A C 1
ATOM 1278 O O . PRO A 1 166 ? -7.597 17.039 6.337 1.00 85.00 166 PRO A O 1
ATOM 1281 N N . ALA A 1 167 ? -9.733 16.493 6.781 1.00 85.44 167 ALA A N 1
ATOM 1282 C CA . ALA A 1 167 ? -10.071 15.921 5.467 1.00 85.44 167 ALA A CA 1
ATOM 1283 C C . ALA A 1 167 ? -9.210 14.718 5.007 1.00 85.44 167 ALA A C 1
ATOM 1285 O O . ALA A 1 167 ? -9.311 14.277 3.864 1.00 85.44 167 ALA A O 1
ATOM 1286 N N . ALA A 1 168 ? -8.378 14.140 5.881 1.00 90.81 168 ALA A N 1
ATOM 1287 C CA . ALA A 1 168 ? -7.480 13.043 5.509 1.00 90.81 168 ALA A CA 1
ATOM 1288 C C . ALA A 1 168 ? -8.143 11.647 5.533 1.00 90.81 168 ALA A C 1
ATOM 1290 O O . ALA A 1 168 ? -7.601 10.688 4.980 1.00 90.81 168 ALA A O 1
ATOM 1291 N N . ALA A 1 169 ? -9.321 11.507 6.155 1.00 92.56 169 ALA A N 1
ATOM 1292 C CA . ALA A 1 169 ? -9.971 10.207 6.344 1.00 92.56 169 ALA A CA 1
ATOM 1293 C C . ALA A 1 169 ? -10.388 9.544 5.020 1.00 92.56 169 ALA A C 1
ATOM 1295 O O . ALA A 1 169 ? -10.269 8.330 4.886 1.00 92.56 169 ALA A O 1
ATOM 1296 N N . SER A 1 170 ? -10.839 10.322 4.028 1.00 93.44 170 SER A N 1
ATOM 1297 C CA . SER A 1 170 ? -11.353 9.795 2.750 1.00 93.44 170 SER A CA 1
ATOM 1298 C C . SER A 1 170 ? -10.286 9.033 1.951 1.00 93.44 170 SER A C 1
ATOM 1300 O O . SER A 1 170 ? -10.521 7.919 1.464 1.00 93.44 170 SER A O 1
ATOM 1302 N N . GLY A 1 171 ? -9.072 9.589 1.887 1.00 94.25 171 GLY A N 1
ATOM 1303 C CA . GLY A 1 171 ? -7.932 8.937 1.244 1.00 94.25 171 GLY A CA 1
ATOM 1304 C C . GLY A 1 171 ? -7.606 7.605 1.918 1.00 94.25 171 GLY A C 1
ATOM 1305 O O . GLY A 1 171 ? -7.604 6.557 1.270 1.00 94.25 171 GLY A O 1
ATOM 1306 N N . VAL A 1 172 ? -7.447 7.611 3.246 1.00 95.69 172 VAL A N 1
ATOM 1307 C CA . VAL A 1 172 ? -7.142 6.391 4.013 1.00 95.69 172 VAL A CA 1
ATOM 1308 C C . VAL A 1 172 ? -8.267 5.362 3.932 1.00 95.69 172 VAL A C 1
ATOM 1310 O O . VAL A 1 172 ? -7.984 4.175 3.776 1.00 95.69 172 VAL A O 1
ATOM 1313 N N . ALA A 1 173 ? -9.530 5.783 3.957 1.00 95.69 173 ALA A N 1
ATOM 1314 C CA . ALA A 1 173 ? -10.666 4.891 3.764 1.00 95.69 173 ALA A CA 1
ATOM 1315 C C . ALA A 1 173 ? -10.572 4.148 2.426 1.00 95.69 173 ALA A C 1
ATOM 1317 O O . ALA A 1 173 ? -10.677 2.920 2.389 1.00 95.69 173 ALA A O 1
ATOM 1318 N N . THR A 1 174 ? -10.258 4.878 1.352 1.00 95.56 174 THR A N 1
ATOM 1319 C CA . THR A 1 174 ? -10.010 4.319 0.016 1.00 95.56 174 THR A CA 1
ATOM 1320 C C . THR A 1 174 ? -8.857 3.309 0.034 1.00 95.56 174 THR A C 1
ATOM 1322 O O . THR A 1 174 ? -8.969 2.219 -0.539 1.00 95.56 174 THR A O 1
ATOM 1325 N N . ARG A 1 175 ? -7.766 3.606 0.755 1.00 95.75 175 ARG A N 1
ATOM 1326 C CA . ARG A 1 175 ? -6.632 2.681 0.918 1.00 95.75 175 ARG A CA 1
ATOM 1327 C C . ARG A 1 175 ? -7.015 1.392 1.650 1.00 95.75 175 ARG A C 1
ATOM 1329 O O . ARG A 1 175 ? -6.679 0.303 1.183 1.00 95.75 175 ARG A O 1
ATOM 1336 N N . LEU A 1 176 ? -7.750 1.499 2.758 1.00 95.12 176 LEU A N 1
ATOM 1337 C CA . LEU A 1 176 ? -8.143 0.376 3.624 1.00 95.12 176 LEU A CA 1
ATOM 1338 C C . LEU A 1 176 ? -9.176 -0.566 2.987 1.00 95.12 176 LEU A C 1
ATOM 1340 O O . LEU A 1 176 ? -9.354 -1.694 3.452 1.00 95.12 176 LEU A O 1
ATOM 1344 N N . VAL A 1 177 ? -9.829 -0.148 1.900 1.00 93.69 177 VAL A N 1
ATOM 1345 C CA . VAL A 1 177 ? -10.731 -1.004 1.108 1.00 93.69 177 VAL A CA 1
ATOM 1346 C C . VAL A 1 177 ? -10.131 -1.448 -0.226 1.00 93.69 177 VAL A C 1
ATOM 1348 O O . VAL A 1 177 ? -10.832 -2.010 -1.063 1.00 93.69 177 VAL A O 1
ATOM 1351 N N . GLY A 1 178 ? -8.817 -1.287 -0.397 1.00 92.31 178 GLY A N 1
ATOM 1352 C CA . GLY A 1 178 ? -8.069 -1.882 -1.502 1.00 92.31 178 GLY A CA 1
ATOM 1353 C C . GLY A 1 178 ? -7.722 -0.935 -2.643 1.00 92.31 178 GLY A C 1
ATOM 1354 O O . GLY A 1 178 ? -7.256 -1.417 -3.666 1.00 92.31 178 GLY A O 1
ATOM 1355 N N . SER A 1 179 ? -7.886 0.384 -2.476 1.00 94.88 179 SER A N 1
ATOM 1356 C CA . SER A 1 179 ? -7.509 1.400 -3.477 1.00 94.88 179 SER A CA 1
ATOM 1357 C C . SER A 1 179 ? -8.198 1.198 -4.835 1.00 94.88 179 SER A C 1
ATOM 1359 O O . SER A 1 179 ? -7.545 1.110 -5.877 1.00 94.88 179 SER A O 1
ATOM 1361 N N . ALA A 1 180 ? -9.531 1.080 -4.824 1.00 91.56 180 ALA A N 1
ATOM 1362 C CA . ALA A 1 180 ? -10.335 0.890 -6.036 1.00 91.56 180 ALA A CA 1
ATOM 1363 C C . ALA A 1 180 ? -10.092 1.992 -7.086 1.00 91.56 180 ALA A C 1
ATOM 1365 O O . ALA A 1 180 ? -10.031 1.700 -8.276 1.00 91.56 180 ALA A O 1
ATOM 1366 N N . ASP A 1 181 ? -9.820 3.220 -6.640 1.00 90.75 181 ASP A N 1
ATOM 1367 C CA . ASP A 1 181 ? -9.430 4.360 -7.478 1.00 90.75 181 ASP A CA 1
ATOM 1368 C C . ASP A 1 181 ? -8.198 4.092 -8.365 1.00 90.75 181 ASP A C 1
ATOM 1370 O O . ASP A 1 181 ? -8.057 4.670 -9.440 1.00 90.75 181 ASP A O 1
ATOM 1374 N N . LEU A 1 182 ? -7.302 3.198 -7.939 1.00 89.62 182 LEU A N 1
ATOM 1375 C CA . LEU A 1 182 ? -6.138 2.771 -8.715 1.00 89.62 182 LEU A CA 1
ATOM 1376 C C . LEU A 1 182 ? -6.367 1.436 -9.429 1.00 89.62 182 LEU A C 1
ATOM 1378 O O . LEU A 1 182 ? -5.912 1.251 -10.563 1.00 89.62 182 LEU A O 1
ATOM 1382 N N . PHE A 1 183 ? -7.050 0.492 -8.782 1.00 90.25 183 PHE A N 1
ATOM 1383 C CA . PHE A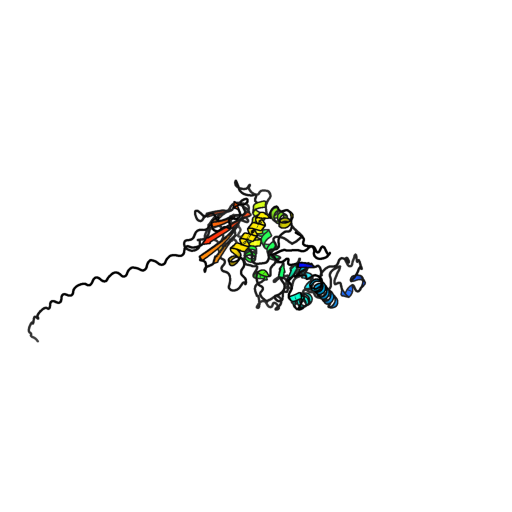 1 183 ? -7.034 -0.914 -9.191 1.00 90.25 183 PHE A CA 1
ATOM 1384 C C . PHE A 1 183 ? -8.344 -1.430 -9.789 1.00 90.25 183 PHE A C 1
ATOM 1386 O O . PHE A 1 183 ? -8.294 -2.414 -10.517 1.00 90.25 183 PHE A O 1
ATOM 1393 N N . GLU A 1 184 ? -9.500 -0.818 -9.541 1.00 87.56 184 GLU A N 1
ATOM 1394 C CA . GLU A 1 184 ? -10.770 -1.298 -10.103 1.00 87.56 184 GLU A CA 1
ATOM 1395 C C . GLU A 1 184 ? -10.869 -1.020 -11.616 1.00 87.56 184 GLU A C 1
ATOM 1397 O O . GLU A 1 184 ? -10.171 -0.170 -12.161 1.00 87.56 184 GLU A O 1
ATOM 1402 N N . ALA A 1 185 ? -11.683 -1.780 -12.349 1.00 81.62 185 ALA A N 1
ATOM 1403 C CA . ALA A 1 185 ? -11.832 -1.574 -13.790 1.00 81.62 185 ALA A CA 1
ATOM 1404 C C . ALA A 1 185 ? -12.467 -0.205 -14.097 1.00 81.62 185 ALA A C 1
ATOM 1406 O O . ALA A 1 185 ? -13.443 0.171 -13.459 1.00 81.62 185 ALA A O 1
ATOM 1407 N N . ALA A 1 186 ? -11.979 0.489 -15.132 1.00 78.62 186 ALA A N 1
ATOM 1408 C CA . ALA A 1 186 ? -12.560 1.756 -15.603 1.00 78.62 186 ALA A CA 1
ATOM 1409 C C . ALA A 1 186 ? -12.720 1.773 -17.132 1.00 78.62 186 ALA A C 1
ATOM 1411 O O . ALA A 1 186 ? -12.237 2.657 -17.837 1.00 78.62 186 ALA A O 1
ATOM 1412 N N . ILE A 1 187 ? -13.409 0.756 -17.659 1.00 66.12 187 ILE A N 1
ATOM 1413 C CA . ILE A 1 187 ? -13.554 0.488 -19.105 1.00 66.12 187 ILE A CA 1
ATOM 1414 C C . ILE A 1 187 ? -14.304 1.624 -19.857 1.00 66.12 187 ILE A C 1
ATOM 1416 O O . ILE A 1 187 ? -14.311 1.653 -21.082 1.00 66.12 187 ILE A O 1
ATOM 1420 N N . GLY A 1 188 ? -14.876 2.610 -19.152 1.00 65.00 188 GLY A N 1
ATOM 1421 C CA . GLY A 1 188 ? -15.591 3.757 -19.732 1.00 65.00 188 GLY A CA 1
ATOM 1422 C C . GLY A 1 188 ? -14.823 5.085 -19.800 1.00 65.00 188 GLY A C 1
ATOM 1423 O O . GLY A 1 188 ? -15.358 6.046 -20.342 1.00 65.00 188 GLY A O 1
ATOM 1424 N N . GLU A 1 189 ? -13.596 5.175 -19.277 1.00 71.31 189 GLU A N 1
ATOM 1425 C CA . GLU A 1 189 ? -12.884 6.462 -19.117 1.00 71.31 189 GLU A CA 1
ATOM 1426 C C . GLU A 1 189 ? -11.979 6.841 -20.306 1.00 71.31 189 GLU A C 1
ATOM 1428 O O . GLU A 1 189 ? -11.143 7.736 -20.206 1.00 71.31 189 GLU A O 1
ATOM 1433 N N . GLY A 1 190 ? -12.105 6.152 -21.447 1.00 70.88 190 GLY A N 1
ATOM 1434 C CA . GLY A 1 190 ? -11.240 6.376 -22.617 1.00 70.88 190 GLY A CA 1
ATOM 1435 C C . GLY A 1 190 ? -9.789 5.917 -22.420 1.00 70.88 190 GLY A C 1
ATOM 1436 O O . GLY A 1 190 ? -8.917 6.254 -23.220 1.00 70.88 190 GLY A O 1
ATOM 1437 N N . LEU A 1 191 ? -9.527 5.148 -21.362 1.00 71.31 191 LEU A N 1
ATOM 1438 C CA . LEU A 1 191 ? -8.228 4.556 -21.070 1.00 71.31 191 LEU A CA 1
ATOM 1439 C C . LEU A 1 191 ? -7.975 3.338 -21.980 1.00 71.31 191 LEU A C 1
ATOM 1441 O O . LEU A 1 191 ? -8.899 2.556 -22.226 1.00 71.31 191 LEU A O 1
ATOM 1445 N N . PRO A 1 192 ? -6.741 3.121 -22.466 1.00 72.56 192 PRO A N 1
ATOM 1446 C CA . PRO A 1 192 ? -6.417 1.913 -23.218 1.00 72.56 192 PRO A CA 1
ATOM 1447 C C . PRO A 1 192 ? -6.419 0.676 -22.317 1.00 72.56 192 PRO A C 1
ATOM 1449 O O . PRO A 1 192 ? -6.276 0.774 -21.100 1.00 72.56 192 PRO A O 1
ATOM 1452 N N . GLY A 1 193 ? -6.544 -0.514 -22.916 1.00 65.44 193 GLY A N 1
ATOM 1453 C CA . GLY A 1 193 ? -6.707 -1.782 -22.191 1.00 65.44 193 GLY A CA 1
ATOM 1454 C C . GLY A 1 193 ? -5.643 -2.058 -21.117 1.00 65.44 193 GLY A C 1
ATOM 1455 O O . GLY A 1 193 ? -5.985 -2.585 -20.061 1.00 65.44 193 GLY A O 1
ATOM 1456 N N . GLY A 1 194 ? -4.393 -1.632 -21.339 1.00 71.75 194 GLY A N 1
ATOM 1457 C CA . GLY A 1 194 ? -3.294 -1.753 -20.369 1.00 71.75 194 GLY A CA 1
ATOM 1458 C C . GLY A 1 194 ? -3.454 -0.918 -19.088 1.00 71.75 194 GLY A C 1
ATOM 1459 O O . GLY A 1 194 ? -2.763 -1.200 -18.111 1.00 71.75 194 GLY A O 1
ATOM 1460 N N . LEU A 1 195 ? -4.366 0.064 -19.080 1.00 76.88 195 LEU A N 1
ATOM 1461 C CA . LEU A 1 195 ? -4.706 0.939 -17.946 1.00 76.88 195 LEU A CA 1
ATOM 1462 C C . LEU A 1 195 ? -6.176 0.814 -17.501 1.00 76.88 195 LEU A C 1
ATOM 1464 O O . LEU A 1 195 ? -6.503 1.092 -16.349 1.00 76.88 195 LEU A O 1
ATOM 1468 N N . ALA A 1 196 ? -7.080 0.431 -18.408 1.00 73.38 196 ALA A N 1
ATOM 1469 C CA . ALA A 1 196 ? -8.518 0.352 -18.151 1.00 73.38 196 ALA A CA 1
ATOM 1470 C C . ALA A 1 196 ? -8.946 -0.951 -17.460 1.00 73.38 196 ALA A C 1
ATOM 1472 O O . ALA A 1 196 ? -9.978 -0.980 -16.778 1.00 73.38 196 ALA A O 1
ATOM 1473 N N . ALA A 1 197 ? -8.192 -2.035 -17.669 1.00 81.12 197 ALA A N 1
ATOM 1474 C CA . ALA A 1 197 ? -8.513 -3.345 -17.122 1.00 81.12 197 ALA A CA 1
ATOM 1475 C C . ALA A 1 197 ? -8.462 -3.341 -15.587 1.00 81.12 197 ALA A C 1
ATOM 1477 O O . ALA A 1 197 ? -7.553 -2.792 -14.971 1.00 81.12 197 ALA A O 1
ATOM 1478 N N . GLY A 1 198 ? -9.436 -3.997 -14.956 1.00 80.88 198 GLY A N 1
ATOM 1479 C CA . GLY A 1 198 ? -9.445 -4.150 -13.504 1.00 80.88 198 GLY A CA 1
ATOM 1480 C C . GLY A 1 198 ? -8.337 -5.080 -13.019 1.00 80.88 198 GLY A C 1
ATOM 1481 O O . GLY A 1 198 ? -8.040 -6.106 -13.632 1.00 80.88 198 GLY A O 1
ATOM 1482 N N . ARG A 1 199 ? -7.766 -4.740 -11.870 1.00 86.00 199 ARG A N 1
ATOM 1483 C CA . ARG A 1 199 ? -6.838 -5.554 -11.090 1.00 86.00 199 ARG A CA 1
ATOM 1484 C C . ARG A 1 199 ? -7.501 -6.002 -9.796 1.00 86.00 199 ARG A C 1
ATOM 1486 O O . ARG A 1 199 ? -8.467 -5.414 -9.314 1.00 86.00 199 ARG A O 1
ATOM 1493 N N . ARG A 1 200 ? -6.963 -7.066 -9.204 1.00 86.19 200 ARG A N 1
ATOM 1494 C CA . ARG A 1 200 ? -7.331 -7.447 -7.835 1.00 86.19 200 ARG A CA 1
ATOM 1495 C C . ARG A 1 200 ? -6.669 -6.471 -6.856 1.00 86.19 200 ARG A C 1
ATOM 1497 O O . ARG A 1 200 ? -5.570 -6.005 -7.158 1.00 86.19 200 ARG A O 1
ATOM 1504 N N . PRO A 1 201 ? -7.237 -6.243 -5.659 1.00 83.88 201 PRO A N 1
ATOM 1505 C CA . PRO A 1 201 ? -6.600 -5.392 -4.649 1.00 83.88 201 PRO A CA 1
ATOM 1506 C C . PRO A 1 201 ? -5.152 -5.801 -4.328 1.00 83.88 201 PRO A C 1
ATOM 1508 O O . PRO A 1 201 ? -4.305 -4.961 -4.052 1.00 83.88 201 PRO A O 1
ATOM 1511 N N . ALA A 1 202 ? -4.841 -7.099 -4.438 1.00 84.44 202 ALA A N 1
ATOM 1512 C CA . ALA A 1 202 ? -3.502 -7.659 -4.242 1.00 84.44 202 ALA A CA 1
ATOM 1513 C C . ALA A 1 202 ? -2.426 -7.152 -5.229 1.00 84.44 202 ALA A C 1
ATOM 1515 O O . ALA A 1 202 ? -1.261 -7.483 -5.051 1.00 84.44 202 ALA A O 1
ATOM 1516 N N . PHE A 1 203 ? -2.782 -6.367 -6.252 1.00 86.88 203 PHE A N 1
ATOM 1517 C CA . PHE A 1 203 ? -1.815 -5.801 -7.199 1.00 86.88 203 PHE A CA 1
ATOM 1518 C C . PHE A 1 203 ? -1.079 -4.560 -6.672 1.00 86.88 203 PHE A C 1
ATOM 1520 O O . PHE A 1 203 ? -0.064 -4.161 -7.246 1.00 86.88 203 PHE A O 1
ATOM 1527 N N . GLY A 1 204 ? -1.579 -3.951 -5.594 1.00 90.38 204 GLY A N 1
ATOM 1528 C CA . GLY A 1 204 ? -0.943 -2.809 -4.947 1.00 90.38 204 GLY A CA 1
ATOM 1529 C C . GLY A 1 204 ? 0.017 -3.229 -3.843 1.00 90.38 204 GLY A C 1
ATOM 1530 O O . GLY A 1 204 ? -0.386 -3.900 -2.892 1.00 90.38 204 GLY A O 1
ATOM 1531 N N . LEU A 1 205 ? 1.271 -2.793 -3.942 1.00 92.12 205 LEU A N 1
ATOM 1532 C CA . LEU A 1 205 ? 2.239 -2.854 -2.852 1.00 92.12 205 LEU A CA 1
ATOM 1533 C C . LEU A 1 205 ? 2.038 -1.635 -1.950 1.00 92.12 205 LEU A C 1
ATOM 1535 O O . LEU A 1 205 ? 2.415 -0.519 -2.310 1.00 92.12 205 LEU A O 1
ATOM 1539 N N . ASN A 1 206 ? 1.431 -1.847 -0.789 1.00 92.88 206 ASN A N 1
ATOM 1540 C CA . ASN A 1 206 ? 1.160 -0.802 0.190 1.00 92.88 206 ASN A CA 1
ATOM 1541 C C . ASN A 1 206 ? 2.394 -0.590 1.066 1.00 92.88 206 ASN A C 1
ATOM 1543 O O . ASN A 1 206 ? 2.982 -1.556 1.547 1.00 92.88 206 ASN A O 1
ATOM 1547 N N . SER A 1 207 ? 2.772 0.657 1.319 1.00 89.69 207 SER A N 1
ATOM 1548 C CA . SER A 1 207 ? 3.883 0.982 2.214 1.00 89.69 207 SER A CA 1
ATOM 1549 C C . SER A 1 207 ? 3.551 2.203 3.062 1.00 89.69 207 SER A C 1
ATOM 1551 O O . SER A 1 207 ? 2.849 3.105 2.616 1.00 89.69 207 SER A O 1
ATOM 1553 N N . ILE A 1 208 ? 4.049 2.228 4.300 1.00 90.06 208 ILE A N 1
ATOM 1554 C CA . ILE A 1 208 ? 3.897 3.387 5.200 1.00 90.06 208 ILE A CA 1
ATOM 1555 C C . ILE A 1 208 ? 4.776 4.544 4.711 1.00 90.06 208 ILE A C 1
ATOM 1557 O O . ILE A 1 208 ? 4.398 5.708 4.793 1.00 90.06 208 ILE A O 1
ATOM 1561 N N . ASN A 1 209 ? 5.940 4.210 4.164 1.00 81.12 209 ASN A N 1
ATOM 1562 C CA . ASN A 1 209 ? 6.951 5.142 3.704 1.00 81.12 209 ASN A CA 1
ATOM 1563 C C . ASN A 1 209 ? 7.513 4.727 2.337 1.00 81.12 209 ASN A C 1
ATOM 1565 O O . ASN A 1 209 ? 7.126 3.710 1.751 1.00 81.12 209 ASN A O 1
ATOM 1569 N N . TYR A 1 210 ? 8.407 5.550 1.796 1.00 69.44 210 TYR A N 1
ATOM 1570 C CA . TYR A 1 210 ? 9.138 5.204 0.586 1.00 69.44 210 TYR A CA 1
ATOM 1571 C C . TYR A 1 210 ? 10.265 4.227 0.945 1.00 69.44 210 TYR A C 1
ATOM 1573 O O . TYR A 1 210 ? 11.164 4.566 1.715 1.00 69.44 210 TYR A O 1
ATOM 1581 N N . PHE A 1 211 ? 10.227 3.027 0.361 1.00 61.84 211 PHE A N 1
ATOM 1582 C CA . PHE A 1 211 ? 11.214 1.969 0.595 1.00 61.84 211 PHE A CA 1
ATOM 1583 C C . PHE A 1 211 ? 12.655 2.469 0.424 1.00 61.84 211 PHE A C 1
ATOM 1585 O O . PHE A 1 211 ? 12.998 3.056 -0.603 1.00 61.84 211 PHE A O 1
ATOM 1592 N N . GLY A 1 212 ? 13.487 2.246 1.443 1.00 58.72 212 GLY A N 1
ATOM 1593 C CA . GLY A 1 212 ? 14.901 2.632 1.444 1.00 58.72 212 GLY A CA 1
ATOM 1594 C C . GLY A 1 212 ? 15.177 4.138 1.536 1.00 58.72 212 GLY A C 1
ATOM 1595 O O . GLY A 1 212 ? 16.337 4.528 1.451 1.00 58.72 212 GLY A O 1
ATOM 1596 N N . LYS A 1 213 ? 14.153 4.995 1.694 1.00 64.62 213 LYS A N 1
ATOM 1597 C CA . LYS A 1 213 ? 14.335 6.452 1.873 1.00 64.62 213 LYS A CA 1
ATOM 1598 C C . LYS A 1 213 ? 13.954 6.962 3.257 1.00 64.62 213 LYS A C 1
ATOM 1600 O O . LYS A 1 213 ? 14.505 7.973 3.678 1.00 64.62 213 LYS A O 1
ATOM 1605 N N . SER A 1 214 ? 13.026 6.307 3.948 1.00 74.56 214 SER A N 1
ATOM 1606 C CA . SER A 1 214 ? 12.692 6.653 5.330 1.00 74.56 214 SER A CA 1
ATOM 1607 C C . SER A 1 214 ? 12.315 5.425 6.145 1.00 74.56 214 SER A C 1
ATOM 1609 O O . SER A 1 214 ? 11.903 4.396 5.604 1.00 74.56 214 SER A O 1
ATOM 1611 N N . LEU A 1 215 ? 12.500 5.539 7.455 1.00 85.69 215 LEU A N 1
ATOM 1612 C CA . LEU A 1 215 ? 12.194 4.520 8.452 1.00 85.69 215 LEU A CA 1
ATOM 1613 C C . LEU A 1 215 ? 10.739 4.649 8.924 1.00 85.69 215 LEU A C 1
ATOM 1615 O O . LEU A 1 215 ? 10.075 5.658 8.658 1.00 85.69 215 LEU A O 1
ATOM 1619 N N . LEU A 1 216 ? 10.204 3.633 9.609 1.00 89.62 216 LEU A N 1
ATOM 1620 C CA . LEU A 1 216 ? 8.913 3.775 10.292 1.00 89.62 216 LEU A CA 1
ATOM 1621 C C . LEU A 1 216 ? 8.992 4.912 11.313 1.00 89.62 216 LEU A C 1
ATOM 1623 O O . LEU A 1 216 ? 8.062 5.710 11.430 1.00 89.62 216 LEU A O 1
ATOM 1627 N N . TRP A 1 217 ? 10.116 4.999 12.027 1.00 89.75 217 TRP A N 1
ATOM 1628 C CA . TRP A 1 217 ? 10.296 6.006 13.066 1.00 89.75 217 TRP A CA 1
ATOM 1629 C C . TRP A 1 217 ? 10.261 7.445 12.539 1.00 89.75 217 TRP A C 1
ATOM 1631 O O . TRP A 1 217 ? 9.736 8.316 13.226 1.00 89.75 217 TRP A O 1
ATOM 1641 N N . ASP A 1 218 ? 10.724 7.697 11.312 1.00 89.50 218 ASP A N 1
ATOM 1642 C CA . ASP A 1 218 ? 10.645 9.029 10.696 1.00 89.50 218 ASP A CA 1
ATOM 1643 C C . ASP A 1 218 ? 9.186 9.449 10.470 1.00 89.50 218 ASP A C 1
ATOM 1645 O O . ASP A 1 218 ? 8.783 10.570 10.792 1.00 89.50 218 ASP A O 1
ATOM 1649 N N . ALA A 1 219 ? 8.359 8.519 9.976 1.00 90.25 219 ALA A N 1
ATOM 1650 C CA . ALA A 1 219 ? 6.928 8.752 9.792 1.00 90.25 219 ALA A CA 1
ATOM 1651 C C . ALA A 1 219 ? 6.241 9.036 11.138 1.00 90.25 219 ALA A C 1
ATOM 1653 O O . ALA A 1 219 ? 5.448 9.972 11.245 1.00 90.25 219 ALA A O 1
ATOM 1654 N N . VAL A 1 220 ? 6.597 8.286 12.184 1.00 93.25 220 VAL A N 1
ATOM 1655 C CA . VAL A 1 220 ? 6.079 8.489 13.543 1.00 93.25 220 VAL A CA 1
ATOM 1656 C C . VAL A 1 220 ? 6.494 9.852 14.099 1.00 93.25 220 VAL A C 1
ATOM 1658 O O . VAL A 1 220 ? 5.633 10.618 14.528 1.00 93.25 220 VAL A O 1
ATOM 1661 N N . ALA A 1 221 ? 7.785 10.182 14.056 1.00 91.94 221 ALA A N 1
ATOM 1662 C CA . ALA A 1 221 ? 8.326 11.424 14.603 1.00 91.94 221 ALA A CA 1
ATOM 1663 C C . ALA A 1 221 ? 7.755 12.668 13.906 1.00 91.94 221 ALA A C 1
ATOM 1665 O O . ALA A 1 221 ? 7.522 13.682 14.554 1.00 91.94 221 ALA A O 1
ATOM 1666 N N . SER A 1 222 ? 7.475 12.586 12.602 1.00 91.19 222 SER A N 1
ATOM 1667 C CA . SER A 1 222 ? 6.833 13.681 11.858 1.00 91.19 222 SER A CA 1
ATOM 1668 C C . SER A 1 222 ? 5.337 13.860 12.162 1.00 91.19 222 SER A C 1
ATOM 1670 O O . SER A 1 222 ? 4.784 14.923 11.893 1.00 91.19 222 SER A O 1
ATOM 1672 N N . SER A 1 223 ? 4.679 12.838 12.722 1.00 92.44 223 SER A N 1
ATOM 1673 C CA . SER A 1 223 ? 3.219 12.793 12.918 1.00 92.44 223 SER A CA 1
ATOM 1674 C C . SER A 1 223 ? 2.775 13.039 14.364 1.00 92.44 223 SER A C 1
ATOM 1676 O O . SER A 1 223 ? 1.586 13.251 14.630 1.00 92.44 223 SER A O 1
ATOM 1678 N N . VAL A 1 224 ? 3.703 12.966 15.321 1.00 92.06 224 VAL A N 1
ATOM 1679 C CA . VAL A 1 224 ? 3.428 13.193 16.744 1.00 92.06 224 VAL A CA 1
ATOM 1680 C C . VAL A 1 224 ? 4.032 14.535 17.160 1.00 92.06 224 VAL A C 1
ATOM 1682 O O . VAL A 1 224 ? 5.244 14.708 17.058 1.00 92.06 224 VAL A O 1
ATOM 1685 N N . PRO A 1 225 ? 3.221 15.496 17.633 1.00 88.44 225 PRO A N 1
ATOM 1686 C CA . PRO A 1 225 ? 3.730 16.791 18.047 1.00 88.44 225 PRO A CA 1
ATOM 1687 C C . PRO A 1 225 ? 4.504 16.670 19.365 1.00 88.44 225 PRO A C 1
ATOM 1689 O O . PRO A 1 225 ? 4.301 15.744 20.156 1.00 88.44 225 PRO A O 1
ATOM 1692 N N . TRP A 1 226 ? 5.398 17.626 19.602 1.00 82.62 226 TRP A N 1
ATOM 1693 C CA . TRP A 1 226 ? 6.285 17.639 20.766 1.00 82.62 226 TRP A CA 1
ATOM 1694 C C . TRP A 1 226 ? 5.540 17.833 22.100 1.00 82.62 226 TRP A C 1
ATOM 1696 O O . TRP A 1 226 ? 6.056 17.438 23.142 1.00 82.62 226 TRP A O 1
ATOM 1706 N N . ASP A 1 227 ? 4.341 18.418 22.071 1.00 80.88 227 ASP A N 1
ATOM 1707 C CA . ASP A 1 227 ? 3.489 18.750 23.220 1.00 80.88 227 ASP A CA 1
ATOM 1708 C C . ASP A 1 227 ? 2.323 17.765 23.425 1.00 80.88 227 ASP A C 1
ATOM 1710 O O . ASP A 1 227 ? 1.348 18.075 24.114 1.00 80.88 227 ASP A O 1
ATOM 1714 N N . VAL A 1 228 ? 2.411 16.559 22.848 1.00 83.38 228 VAL A N 1
ATOM 1715 C CA . VAL A 1 228 ? 1.395 15.515 23.040 1.00 83.38 228 VAL A CA 1
ATOM 1716 C C . VAL A 1 228 ? 1.218 15.176 24.525 1.00 83.38 228 VAL A C 1
ATOM 1718 O O . VAL A 1 228 ? 2.187 15.085 25.284 1.00 83.38 228 VAL A O 1
ATOM 1721 N N . GLN A 1 229 ? -0.033 14.968 24.948 1.00 78.69 229 GLN A N 1
ATOM 1722 C CA . GLN A 1 229 ? -0.335 14.618 26.335 1.00 78.69 229 GLN A CA 1
ATOM 1723 C C . GLN A 1 229 ? 0.400 13.335 26.761 1.00 78.69 229 GLN A C 1
ATOM 1725 O O . GLN A 1 229 ? 0.520 12.397 25.962 1.00 78.69 229 GLN A O 1
ATOM 1730 N N . PRO A 1 230 ? 0.878 13.265 28.020 1.00 84.44 230 PRO A N 1
ATOM 1731 C CA . PRO A 1 230 ? 1.470 12.044 28.538 1.00 84.44 230 PRO A CA 1
ATOM 1732 C C . PRO A 1 230 ? 0.436 10.911 28.515 1.00 84.44 230 PRO A C 1
ATOM 1734 O O . PRO A 1 230 ? -0.760 11.158 28.706 1.00 84.44 230 PRO A O 1
ATOM 1737 N N . PRO A 1 231 ? 0.873 9.664 28.282 1.00 88.94 231 PRO A N 1
ATOM 1738 C CA . PRO A 1 231 ? -0.046 8.543 28.237 1.00 88.94 231 PRO A CA 1
ATOM 1739 C C . PRO A 1 231 ? -0.687 8.306 29.606 1.00 88.94 231 PRO A C 1
ATOM 1741 O O . PRO A 1 231 ? -0.075 8.550 30.648 1.00 88.94 231 PRO A O 1
ATOM 1744 N N . ALA A 1 232 ? -1.919 7.795 29.595 1.00 87.69 232 ALA A N 1
ATOM 1745 C CA . ALA A 1 232 ? -2.561 7.298 30.806 1.00 87.69 232 ALA A CA 1
ATOM 1746 C C . ALA A 1 232 ? -1.733 6.164 31.438 1.00 87.69 232 ALA A C 1
ATOM 1748 O O . ALA A 1 232 ? -0.935 5.502 30.767 1.00 87.69 232 ALA A O 1
ATOM 1749 N N . GLU A 1 233 ? -1.933 5.921 32.731 1.00 90.06 233 GLU A N 1
ATOM 1750 C CA . GLU A 1 233 ? -1.206 4.879 33.456 1.00 90.06 233 GLU A CA 1
ATOM 1751 C C . GLU A 1 233 ? -1.364 3.505 32.775 1.00 90.06 233 GLU A C 1
ATOM 1753 O O . GLU A 1 233 ? -2.463 3.099 32.394 1.00 90.06 233 GLU A O 1
ATOM 1758 N N . GLY A 1 234 ? -0.243 2.807 32.570 1.00 91.19 234 GLY A N 1
ATOM 1759 C CA . GLY A 1 234 ? -0.207 1.511 31.884 1.00 91.19 234 GLY A CA 1
ATOM 1760 C C . GLY A 1 234 ? -0.334 1.568 30.354 1.00 91.19 234 GLY A C 1
ATOM 1761 O O . GLY A 1 234 ? -0.352 0.514 29.718 1.00 91.19 234 GLY A O 1
ATOM 1762 N N . LYS A 1 235 ? -0.403 2.760 29.744 1.00 94.50 235 LYS A N 1
ATOM 1763 C CA . LYS A 1 235 ? -0.423 2.948 28.284 1.00 94.50 235 LYS A CA 1
ATOM 1764 C C . LYS A 1 235 ? 0.950 3.346 27.735 1.00 94.50 235 LYS A C 1
ATOM 1766 O O . LYS A 1 235 ? 1.781 3.937 28.421 1.00 94.50 235 LYS A O 1
ATOM 1771 N N . LEU A 1 236 ? 1.178 3.018 26.468 1.00 95.12 236 LEU A N 1
ATOM 1772 C CA . LEU A 1 236 ? 2.359 3.404 25.705 1.00 95.12 236 LEU A CA 1
ATOM 1773 C C . LEU A 1 236 ? 2.334 4.889 25.344 1.00 95.12 236 LEU A C 1
ATOM 1775 O O . LEU A 1 236 ? 1.276 5.506 25.254 1.00 95.12 236 LEU A O 1
ATOM 1779 N N . SER A 1 237 ? 3.511 5.449 25.056 1.00 94.75 237 SER A N 1
ATOM 1780 C CA . SER A 1 237 ? 3.615 6.801 24.502 1.00 9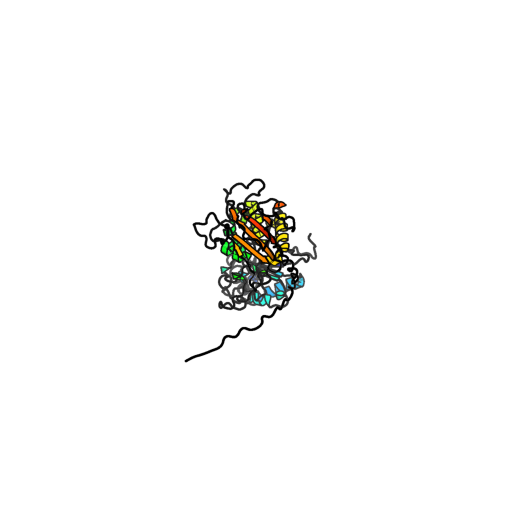4.75 237 SER A CA 1
ATOM 1781 C C . SER A 1 237 ? 2.883 6.914 23.159 1.00 94.75 237 SER A C 1
ATOM 1783 O O . SER A 1 237 ? 2.703 5.921 22.448 1.00 94.75 237 SER A O 1
ATOM 1785 N N . ALA A 1 238 ? 2.512 8.134 22.763 1.00 95.06 238 ALA A N 1
ATOM 1786 C CA . ALA A 1 238 ? 1.877 8.378 21.465 1.00 95.06 238 ALA A CA 1
ATOM 1787 C C . ALA A 1 238 ? 2.746 7.921 20.275 1.00 95.06 238 ALA A C 1
ATOM 1789 O O . ALA A 1 238 ? 2.209 7.472 19.269 1.00 95.06 238 ALA A O 1
ATOM 1790 N N . HIS A 1 239 ? 4.078 7.975 20.402 1.00 94.94 239 HIS A N 1
ATOM 1791 C 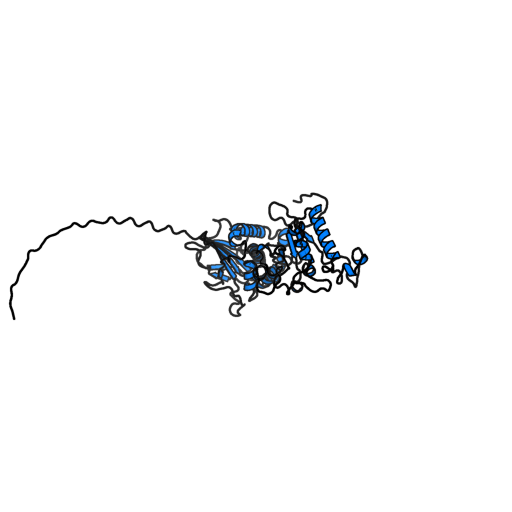CA . HIS A 1 239 ? 5.013 7.520 19.366 1.00 94.94 239 HIS A CA 1
ATOM 1792 C C . HIS A 1 239 ? 4.962 5.996 19.181 1.00 94.94 239 HIS A C 1
ATOM 1794 O O . HIS A 1 239 ? 4.754 5.509 18.073 1.00 94.94 239 HIS A O 1
ATOM 1800 N N . GLU A 1 240 ? 5.097 5.241 20.274 1.00 94.62 240 GLU A N 1
ATOM 1801 C CA . GLU A 1 240 ? 5.019 3.772 20.258 1.00 94.62 240 GLU A CA 1
ATOM 1802 C C . GLU A 1 240 ? 3.627 3.290 19.826 1.00 94.62 240 GLU A C 1
ATOM 1804 O O . GLU A 1 240 ? 3.488 2.370 19.018 1.00 94.62 240 GLU A O 1
ATOM 1809 N N . THR A 1 241 ? 2.587 3.968 20.315 1.00 96.62 241 THR A N 1
ATOM 1810 C CA . THR A 1 241 ? 1.195 3.720 19.928 1.00 96.62 241 THR A CA 1
ATOM 1811 C C . THR A 1 241 ? 1.001 3.934 18.427 1.00 96.62 241 THR A C 1
ATOM 1813 O O . THR A 1 241 ? 0.456 3.062 17.749 1.00 96.62 241 THR A O 1
ATOM 1816 N N . LEU A 1 242 ? 1.495 5.051 17.876 1.00 96.62 242 LEU A N 1
ATOM 1817 C CA . LEU A 1 242 ? 1.379 5.346 16.450 1.00 96.62 242 LEU A CA 1
ATOM 1818 C C . LEU A 1 242 ? 2.154 4.341 15.591 1.00 96.62 242 LEU A C 1
ATOM 1820 O O . LEU A 1 242 ? 1.639 3.906 14.565 1.00 96.62 242 LEU A O 1
ATOM 1824 N N . ALA A 1 243 ? 3.353 3.927 16.009 1.00 95.56 243 ALA A N 1
ATOM 1825 C CA . ALA A 1 243 ? 4.124 2.905 15.302 1.00 95.56 243 ALA A CA 1
ATOM 1826 C C . ALA A 1 243 ? 3.310 1.608 15.139 1.00 95.56 243 ALA A C 1
ATOM 1828 O O . ALA A 1 243 ? 3.177 1.083 14.029 1.00 95.56 243 ALA A O 1
ATOM 1829 N N . LYS A 1 244 ? 2.681 1.135 16.225 1.00 96.81 244 LYS A N 1
ATOM 1830 C CA . LYS A 1 244 ? 1.770 -0.020 16.199 1.00 96.81 244 LYS A CA 1
ATOM 1831 C C . LYS A 1 244 ? 0.524 0.239 15.343 1.00 96.81 244 LYS A C 1
ATOM 1833 O O . LYS A 1 244 ? 0.121 -0.639 14.582 1.00 96.81 244 LYS A O 1
ATOM 1838 N N . THR A 1 245 ? -0.064 1.432 15.424 1.00 97.88 245 THR A N 1
ATOM 1839 C CA . THR A 1 245 ? -1.224 1.842 14.612 1.00 97.88 245 THR A CA 1
ATOM 1840 C C . THR A 1 245 ? -0.923 1.782 13.115 1.00 97.88 245 THR A C 1
ATOM 1842 O O . THR A 1 245 ? -1.689 1.180 12.365 1.00 97.88 245 THR A O 1
ATOM 1845 N N . LEU A 1 246 ? 0.205 2.334 12.664 1.00 96.94 246 LEU A N 1
ATOM 1846 C CA . LEU A 1 246 ? 0.589 2.322 11.250 1.00 96.94 246 LEU A CA 1
ATOM 1847 C C . LEU A 1 246 ? 0.824 0.893 10.737 1.00 96.94 246 LEU A C 1
ATOM 1849 O O . LEU A 1 246 ? 0.381 0.555 9.637 1.00 96.94 246 LEU A O 1
ATOM 1853 N N . LEU A 1 247 ? 1.450 0.029 11.546 1.00 96.00 247 LEU A N 1
ATOM 1854 C CA . LEU A 1 247 ? 1.616 -1.393 11.224 1.00 96.00 247 LEU A CA 1
ATOM 1855 C C . LEU A 1 247 ? 0.271 -2.125 11.130 1.00 96.00 247 LEU A C 1
ATOM 1857 O O . LEU A 1 247 ? 0.061 -2.900 10.194 1.00 96.00 247 LEU A O 1
ATOM 1861 N N . LEU A 1 248 ? -0.660 -1.859 12.051 1.00 97.62 248 LEU A N 1
ATOM 1862 C CA . LEU A 1 248 ? -2.002 -2.437 12.015 1.00 97.62 248 LEU A CA 1
ATOM 1863 C C . LEU A 1 248 ? -2.761 -2.006 10.755 1.00 97.62 248 LEU A C 1
ATOM 1865 O O . LEU A 1 248 ? -3.379 -2.850 10.106 1.00 97.62 248 LEU A O 1
ATOM 1869 N N . LEU A 1 249 ? -2.698 -0.727 10.372 1.00 97.44 249 LEU A N 1
ATOM 1870 C CA . LEU A 1 249 ? -3.367 -0.218 9.168 1.00 97.44 249 LEU A CA 1
ATOM 1871 C C . LEU A 1 249 ? -2.784 -0.818 7.891 1.00 97.44 249 LEU A C 1
ATOM 1873 O O . LEU A 1 249 ? -3.540 -1.288 7.037 1.00 97.44 249 LEU A O 1
ATOM 1877 N N . LEU A 1 250 ? -1.454 -0.899 7.798 1.00 95.88 250 LEU A N 1
ATOM 1878 C CA . LEU A 1 250 ? -0.767 -1.586 6.706 1.00 95.88 250 LEU A CA 1
ATOM 1879 C C . LEU A 1 250 ? -1.229 -3.049 6.583 1.00 95.88 250 LEU A C 1
ATOM 1881 O O . LEU A 1 250 ? -1.502 -3.530 5.484 1.00 95.88 250 LEU A O 1
ATOM 1885 N N . MET A 1 251 ? -1.357 -3.747 7.714 1.00 95.00 251 MET A N 1
ATOM 1886 C CA . MET A 1 251 ? -1.760 -5.156 7.760 1.00 95.00 251 MET A CA 1
ATOM 1887 C C . MET A 1 251 ? -3.268 -5.379 7.622 1.00 95.00 251 MET A C 1
ATOM 1889 O O . MET A 1 251 ? -3.679 -6.495 7.302 1.00 95.00 251 MET A O 1
ATOM 1893 N N . SER A 1 252 ? -4.090 -4.348 7.798 1.00 95.44 252 SER A N 1
ATOM 1894 C CA . SER A 1 252 ? -5.547 -4.427 7.630 1.00 95.44 252 SER A CA 1
ATOM 1895 C C . SER A 1 252 ? -5.991 -4.140 6.194 1.00 95.44 252 SER A C 1
ATOM 1897 O O . SER A 1 252 ? -7.045 -4.610 5.772 1.00 95.44 252 SER A O 1
ATOM 1899 N N . ALA A 1 253 ? -5.185 -3.413 5.418 1.00 95.31 253 ALA A N 1
ATOM 1900 C CA . ALA A 1 253 ? -5.519 -3.058 4.044 1.00 95.31 253 ALA A CA 1
ATOM 1901 C C . ALA A 1 253 ? -5.389 -4.246 3.063 1.00 95.31 253 ALA A C 1
ATOM 1903 O O . ALA A 1 253 ? -4.390 -4.981 3.106 1.00 95.31 253 ALA A O 1
ATOM 1904 N N . PRO A 1 254 ? -6.331 -4.421 2.114 1.00 94.06 254 PRO A N 1
ATOM 1905 C CA . PRO A 1 254 ? -6.112 -5.254 0.936 1.00 94.06 254 PRO A CA 1
ATOM 1906 C C . PRO A 1 254 ? -4.902 -4.753 0.129 1.00 94.06 254 PRO A C 1
ATOM 1908 O O . PRO A 1 254 ? -4.675 -3.548 0.027 1.00 94.06 254 PRO A O 1
ATOM 1911 N N . GLY A 1 255 ? -4.128 -5.677 -0.442 1.00 90.62 255 GLY A N 1
ATOM 1912 C CA . GLY A 1 255 ? -2.838 -5.378 -1.081 1.00 90.62 255 GLY A CA 1
ATOM 1913 C C . GLY A 1 255 ? -1.697 -6.203 -0.494 1.00 90.62 255 GLY A C 1
ATOM 1914 O O . GLY A 1 255 ? -1.911 -7.020 0.403 1.00 90.62 255 GLY A O 1
ATOM 1915 N N . ILE A 1 256 ? -0.487 -6.002 -1.003 1.00 91.19 256 ILE A N 1
ATOM 1916 C CA . ILE A 1 256 ? 0.739 -6.630 -0.500 1.00 91.19 256 ILE A CA 1
ATOM 1917 C C . ILE A 1 256 ? 1.435 -5.619 0.420 1.00 91.19 256 ILE A C 1
ATOM 1919 O O . ILE A 1 256 ? 1.826 -4.556 -0.057 1.00 91.19 256 ILE A O 1
ATOM 1923 N N . PRO A 1 257 ? 1.580 -5.889 1.727 1.00 91.31 257 PRO A N 1
ATOM 1924 C CA . PRO A 1 257 ? 2.282 -4.975 2.617 1.00 91.31 257 PRO A CA 1
ATOM 1925 C C . PRO A 1 257 ? 3.796 -5.034 2.375 1.00 91.31 257 PRO A C 1
ATOM 1927 O O . PRO A 1 257 ? 4.399 -6.106 2.428 1.00 91.31 257 PRO A O 1
ATOM 1930 N N . THR A 1 258 ? 4.415 -3.874 2.178 1.00 87.44 258 THR A N 1
ATOM 1931 C CA . THR A 1 258 ? 5.869 -3.694 2.136 1.00 87.44 258 THR A CA 1
ATOM 1932 C C . THR A 1 258 ? 6.332 -3.154 3.484 1.00 87.44 258 THR A C 1
ATOM 1934 O O . THR A 1 258 ? 5.854 -2.115 3.945 1.00 87.44 258 THR A O 1
ATOM 1937 N N . LEU A 1 259 ? 7.246 -3.872 4.136 1.00 84.31 259 LEU A N 1
ATOM 1938 C CA . LEU A 1 259 ? 7.698 -3.541 5.486 1.00 84.31 259 LEU A CA 1
ATOM 1939 C C . LEU A 1 259 ? 8.783 -2.452 5.467 1.00 84.31 259 LEU A C 1
ATOM 1941 O O . LEU A 1 259 ? 9.693 -2.533 4.639 1.00 84.31 259 LEU A O 1
ATOM 1945 N N . PRO A 1 260 ? 8.732 -1.475 6.391 1.00 78.44 260 PRO A N 1
ATOM 1946 C CA . PRO A 1 260 ? 9.859 -0.585 6.652 1.00 78.44 260 PRO A CA 1
ATOM 1947 C C . PRO A 1 260 ? 11.092 -1.369 7.119 1.00 78.44 260 PRO A C 1
ATOM 1949 O O . PRO A 1 260 ? 10.970 -2.364 7.839 1.00 78.44 260 PRO A O 1
ATOM 1952 N N . GLN A 1 261 ? 12.278 -0.912 6.717 1.00 75.50 261 GLN A N 1
ATOM 1953 C CA . GLN A 1 261 ? 13.541 -1.611 6.965 1.00 75.50 261 GLN A CA 1
ATOM 1954 C C . GLN A 1 261 ? 13.861 -1.738 8.468 1.00 75.50 261 GLN A C 1
ATOM 1956 O O . GLN A 1 261 ? 14.148 -2.837 8.948 1.00 75.50 261 GLN A O 1
ATOM 1961 N N . ASP A 1 262 ? 13.698 -0.656 9.233 1.00 75.69 262 ASP A N 1
ATOM 1962 C CA . ASP A 1 262 ? 13.950 -0.585 10.683 1.00 75.69 262 ASP A CA 1
ATOM 1963 C C . ASP A 1 262 ? 13.092 -1.556 11.499 1.00 75.69 262 ASP A C 1
ATOM 1965 O O . ASP A 1 262 ? 13.543 -2.121 12.496 1.00 75.69 262 ASP A O 1
ATOM 1969 N N . VAL A 1 263 ? 11.863 -1.826 11.056 1.00 77.19 263 VAL A N 1
ATOM 1970 C CA . VAL A 1 263 ? 10.982 -2.804 11.717 1.00 77.19 263 VAL A CA 1
ATOM 1971 C C . VAL A 1 263 ? 11.579 -4.214 11.655 1.00 77.19 263 VAL A C 1
ATOM 1973 O O . VAL A 1 263 ? 11.360 -5.024 12.561 1.00 77.19 263 VAL A O 1
ATOM 1976 N N . THR A 1 264 ? 12.337 -4.511 10.598 1.00 71.44 264 THR A N 1
ATOM 1977 C CA . THR A 1 264 ? 12.960 -5.823 10.390 1.00 71.44 264 THR A CA 1
ATOM 1978 C C . THR A 1 264 ? 14.371 -5.933 10.971 1.00 71.44 264 THR A C 1
ATOM 1980 O O . THR A 1 264 ? 14.745 -7.027 11.401 1.00 71.44 264 THR A O 1
ATOM 1983 N N . GLU A 1 265 ? 15.120 -4.829 11.032 1.00 72.69 265 GLU A N 1
ATOM 1984 C CA . GLU A 1 265 ? 16.532 -4.805 11.442 1.00 72.69 265 GLU A CA 1
ATOM 1985 C C . GLU A 1 265 ? 16.721 -4.517 12.938 1.00 72.69 265 GLU A C 1
ATOM 1987 O O . GLU A 1 265 ? 17.397 -5.284 13.624 1.00 72.69 265 GLU A O 1
ATOM 1992 N N . ASP A 1 266 ? 16.061 -3.486 13.475 1.00 67.94 266 ASP A N 1
ATOM 1993 C CA . ASP A 1 266 ? 16.319 -2.990 14.838 1.00 67.94 266 ASP A CA 1
ATOM 1994 C C . ASP A 1 266 ? 15.539 -3.753 15.917 1.00 67.94 266 ASP A C 1
ATOM 1996 O O . ASP A 1 266 ? 15.730 -3.558 17.118 1.00 67.94 266 ASP A O 1
ATOM 2000 N N . GLY A 1 267 ? 14.602 -4.613 15.510 1.00 70.19 267 GLY A N 1
ATOM 2001 C CA . GLY A 1 267 ? 13.821 -5.473 16.400 1.00 70.19 267 GLY A CA 1
ATOM 2002 C C . GLY A 1 267 ? 12.789 -4.756 17.285 1.00 70.19 267 GLY A C 1
ATOM 2003 O O . GLY A 1 267 ? 11.885 -5.427 17.784 1.00 70.19 267 GLY A O 1
ATOM 2004 N N . ARG A 1 268 ? 12.859 -3.422 17.432 1.00 80.62 268 ARG A N 1
ATOM 2005 C CA . ARG A 1 268 ? 12.001 -2.599 18.311 1.00 80.62 268 ARG A CA 1
ATOM 2006 C C . ARG A 1 268 ? 10.510 -2.911 18.179 1.00 80.62 268 ARG A C 1
ATOM 2008 O O . ARG A 1 268 ? 9.823 -3.065 19.180 1.00 80.62 268 ARG A O 1
ATOM 2015 N N . HIS A 1 269 ? 10.027 -3.060 16.946 1.00 85.44 269 HIS A N 1
ATOM 2016 C CA . HIS A 1 269 ? 8.614 -3.317 16.647 1.00 85.44 269 HIS A CA 1
ATOM 2017 C C . HIS A 1 269 ? 8.358 -4.735 16.114 1.00 85.44 269 HIS A C 1
ATOM 2019 O O . HIS A 1 269 ? 7.304 -5.001 15.537 1.00 85.44 269 HIS A O 1
ATOM 2025 N N . ARG A 1 270 ? 9.304 -5.667 16.289 1.00 86.00 270 ARG A N 1
ATOM 2026 C CA . ARG A 1 270 ? 9.205 -7.026 15.735 1.00 86.00 270 ARG A CA 1
ATOM 2027 C C . ARG A 1 270 ? 8.047 -7.824 16.330 1.00 86.00 270 ARG A C 1
ATOM 2029 O O . ARG A 1 270 ? 7.377 -8.554 15.598 1.00 86.00 270 ARG A O 1
ATOM 2036 N N . ASP A 1 271 ? 7.808 -7.692 17.634 1.00 88.56 271 ASP A N 1
ATOM 2037 C CA . ASP A 1 271 ? 6.667 -8.339 18.289 1.00 88.56 271 ASP A CA 1
ATOM 2038 C C . ASP A 1 271 ? 5.346 -7.777 17.745 1.00 88.56 271 ASP A C 1
ATOM 2040 O O . ASP A 1 271 ? 4.544 -8.530 17.197 1.00 88.56 271 ASP A O 1
ATOM 2044 N N . ALA A 1 272 ? 5.191 -6.448 17.738 1.00 90.50 272 ALA A N 1
ATOM 2045 C CA . ALA A 1 272 ? 4.022 -5.781 17.165 1.00 90.50 272 ALA A CA 1
ATOM 2046 C C . ALA A 1 272 ? 3.771 -6.182 15.700 1.00 90.50 272 ALA A C 1
ATOM 2048 O O . ALA A 1 272 ? 2.639 -6.498 15.336 1.00 90.50 272 ALA A O 1
ATOM 2049 N N . LEU A 1 273 ? 4.816 -6.244 14.865 1.00 91.06 273 LEU A N 1
ATOM 2050 C CA . LEU A 1 273 ? 4.721 -6.742 13.491 1.00 91.06 273 LEU A CA 1
ATOM 2051 C C . LEU A 1 273 ? 4.217 -8.192 13.455 1.00 91.06 273 LEU A C 1
ATOM 2053 O O . LEU A 1 273 ? 3.306 -8.508 12.692 1.00 91.06 273 LEU A O 1
ATOM 2057 N N . THR A 1 274 ? 4.785 -9.070 14.283 1.00 91.88 274 THR A N 1
ATOM 2058 C CA . THR A 1 274 ? 4.386 -10.485 14.360 1.00 91.88 274 THR A CA 1
ATOM 2059 C C . THR A 1 274 ? 2.911 -10.617 14.742 1.00 91.88 274 THR A C 1
ATOM 2061 O O . THR A 1 274 ? 2.176 -11.395 14.130 1.00 91.88 274 THR A O 1
ATOM 2064 N N . LYS A 1 275 ? 2.444 -9.810 15.698 1.00 94.38 275 LYS A N 1
ATOM 2065 C CA . LYS A 1 275 ? 1.038 -9.763 16.108 1.00 94.38 275 LYS A CA 1
ATOM 2066 C C . LYS A 1 275 ? 0.127 -9.186 15.022 1.00 94.38 275 LYS A C 1
ATOM 2068 O O . LYS A 1 275 ? -0.936 -9.749 14.775 1.00 94.38 275 LYS A O 1
ATOM 2073 N N . CYS A 1 276 ? 0.548 -8.141 14.308 1.00 95.31 276 CYS A N 1
ATOM 2074 C CA . CYS A 1 276 ? -0.201 -7.598 13.170 1.00 95.31 276 CYS A CA 1
ATOM 2075 C C . CYS A 1 276 ? -0.317 -8.615 12.020 1.00 95.31 276 CYS A C 1
ATOM 2077 O O . CYS A 1 276 ? -1.375 -8.733 11.403 1.00 95.31 276 CYS A O 1
ATOM 2079 N N . LEU A 1 277 ? 0.739 -9.393 11.754 1.00 93.62 277 LEU A N 1
ATOM 2080 C CA . LEU A 1 277 ? 0.702 -10.496 10.788 1.00 93.62 277 LEU A CA 1
ATOM 2081 C C . LEU A 1 277 ? -0.275 -11.591 11.230 1.00 93.62 277 LEU A C 1
ATOM 2083 O O . LEU A 1 277 ? -1.065 -12.069 10.417 1.00 93.62 277 LEU A O 1
ATOM 2087 N N . ALA A 1 278 ? -0.260 -11.962 12.513 1.00 95.19 278 ALA A N 1
ATOM 2088 C CA . ALA A 1 278 ? -1.216 -12.915 13.069 1.00 95.19 278 ALA A CA 1
ATOM 2089 C C . ALA A 1 278 ? -2.661 -12.400 12.959 1.00 95.19 278 ALA A C 1
ATOM 2091 O O . ALA A 1 278 ? -3.538 -13.148 12.533 1.00 95.19 278 ALA A O 1
ATOM 2092 N N . PHE A 1 279 ? -2.901 -11.114 13.241 1.00 96.19 279 PHE A N 1
ATOM 2093 C CA . PHE A 1 279 ? -4.202 -10.463 13.066 1.00 96.19 279 PHE A CA 1
ATOM 2094 C C . PHE A 1 279 ? -4.666 -10.532 11.606 1.00 96.19 279 PHE A C 1
ATOM 2096 O O . PHE A 1 279 ? -5.763 -11.012 11.322 1.00 96.19 279 PHE A O 1
ATOM 2103 N N . ARG A 1 280 ? -3.802 -10.143 10.659 1.00 95.38 280 ARG A N 1
ATOM 2104 C CA . ARG A 1 280 ? -4.095 -10.221 9.222 1.00 95.38 280 ARG A CA 1
ATOM 2105 C C . ARG A 1 280 ? -4.461 -11.639 8.789 1.00 95.38 280 ARG A C 1
ATOM 2107 O O . ARG A 1 280 ? -5.420 -11.803 8.041 1.00 95.38 280 ARG A O 1
ATOM 2114 N N . LYS A 1 281 ? -3.725 -12.656 9.257 1.00 94.44 281 LYS A N 1
ATOM 2115 C CA . LYS A 1 281 ? -4.001 -14.073 8.959 1.00 94.44 281 LYS A CA 1
ATOM 2116 C C . LYS A 1 281 ? -5.332 -14.530 9.572 1.00 94.44 281 LYS A C 1
ATOM 2118 O O . LYS A 1 281 ? -6.144 -15.124 8.867 1.00 94.44 281 LYS A O 1
ATOM 2123 N N . ALA A 1 282 ? -5.585 -14.208 10.841 1.00 93.31 282 ALA A N 1
ATOM 2124 C CA . ALA A 1 282 ? -6.798 -14.605 11.558 1.00 93.31 282 ALA A CA 1
ATOM 2125 C C . ALA A 1 282 ? -8.079 -14.023 10.934 1.00 93.31 282 ALA A C 1
ATOM 2127 O O . ALA A 1 282 ? -9.095 -14.714 10.842 1.00 93.31 282 ALA A O 1
ATOM 2128 N N . TYR A 1 283 ? -8.019 -12.780 10.448 1.00 93.31 283 TYR A N 1
ATOM 2129 C CA . TYR A 1 283 ? -9.170 -12.058 9.896 1.00 93.31 283 TYR A CA 1
ATOM 2130 C C . TYR A 1 283 ? -9.121 -11.887 8.368 1.00 93.31 283 TYR A C 1
ATOM 2132 O O . TYR A 1 283 ? -9.875 -11.090 7.804 1.00 93.31 283 TYR A O 1
ATOM 2140 N N . ALA A 1 284 ? -8.287 -12.669 7.672 1.00 92.25 284 ALA A N 1
ATOM 2141 C CA . ALA A 1 284 ? -8.065 -12.564 6.227 1.00 92.25 284 ALA A CA 1
ATOM 2142 C C . ALA A 1 284 ? -9.361 -12.629 5.404 1.00 92.25 284 ALA A C 1
ATOM 2144 O O . ALA A 1 284 ? -9.512 -11.889 4.439 1.00 92.25 284 ALA A O 1
ATOM 2145 N N . ALA A 1 285 ? -10.326 -13.463 5.807 1.00 89.19 285 ALA A N 1
ATOM 2146 C CA . ALA A 1 285 ? -11.597 -13.611 5.095 1.00 89.19 285 ALA A CA 1
ATOM 2147 C C . ALA A 1 285 ? -12.426 -12.313 5.039 1.00 89.19 285 ALA A C 1
ATOM 2149 O O . ALA A 1 285 ? -13.157 -12.103 4.075 1.00 89.19 285 ALA A O 1
ATOM 2150 N N . GLN A 1 286 ? -12.319 -11.453 6.057 1.00 90.81 286 GLN A N 1
ATOM 2151 C CA . GLN A 1 286 ? -12.990 -10.150 6.090 1.00 90.81 286 GLN A CA 1
ATOM 2152 C C . GLN A 1 286 ? -12.085 -9.057 5.510 1.00 90.81 286 GLN A C 1
ATOM 2154 O O . GLN A 1 286 ? -12.547 -8.217 4.738 1.00 90.81 286 GLN A O 1
ATOM 2159 N N . LEU A 1 287 ? -10.790 -9.081 5.841 1.00 92.44 287 LEU A N 1
ATOM 2160 C CA . LEU A 1 287 ? -9.838 -8.034 5.470 1.00 92.44 287 LEU A CA 1
ATOM 2161 C C . LEU A 1 287 ? -9.405 -8.085 4.001 1.00 92.44 287 LEU A C 1
ATOM 2163 O O . LEU A 1 287 ? -9.215 -7.026 3.410 1.00 92.44 287 LEU A O 1
ATOM 2167 N N . LEU A 1 288 ? -9.263 -9.274 3.405 1.00 92.06 288 LEU A N 1
ATOM 2168 C CA . LEU A 1 288 ? -8.559 -9.493 2.134 1.00 92.06 288 LEU A CA 1
ATOM 2169 C C . LEU A 1 288 ? -9.485 -10.079 1.056 1.00 92.06 288 LEU A C 1
ATOM 2171 O O . LEU A 1 288 ? -9.388 -11.266 0.732 1.00 92.06 288 LEU A O 1
ATOM 2175 N N . PRO A 1 289 ? -10.390 -9.269 0.476 1.00 89.75 289 PRO A N 1
ATOM 2176 C CA . PRO A 1 289 ? -11.235 -9.724 -0.615 1.00 89.75 289 PRO A CA 1
ATOM 2177 C C . PRO A 1 289 ? -10.381 -10.076 -1.841 1.00 89.75 289 PRO A C 1
ATOM 2179 O O . PRO A 1 289 ? -9.425 -9.376 -2.185 1.00 89.75 289 PRO A O 1
ATOM 2182 N N . SER A 1 290 ? -10.745 -11.157 -2.533 1.00 85.69 290 SER A N 1
ATOM 2183 C CA . SER A 1 290 ? -10.049 -11.612 -3.745 1.00 85.69 290 SER A CA 1
ATOM 2184 C C . SER A 1 290 ? -10.282 -10.708 -4.962 1.00 85.69 290 SER A C 1
ATOM 2186 O O . SER A 1 290 ? -9.522 -10.769 -5.926 1.00 85.69 290 SER A O 1
ATOM 2188 N N . SER A 1 291 ? -11.341 -9.897 -4.939 1.00 85.69 291 SER A N 1
ATOM 2189 C CA . SER A 1 291 ? -11.793 -9.014 -6.018 1.00 85.69 291 SER A CA 1
ATOM 2190 C C . SER A 1 291 ? -12.627 -7.863 -5.447 1.00 85.69 291 SER A C 1
ATOM 2192 O O . SER A 1 291 ? -13.156 -7.977 -4.343 1.00 85.69 291 SER A O 1
ATOM 2194 N N . PHE A 1 292 ? -12.766 -6.769 -6.201 1.00 85.44 292 PHE A N 1
ATOM 2195 C CA . PHE A 1 292 ? -13.685 -5.674 -5.849 1.00 85.44 292 PHE A CA 1
ATOM 2196 C C . PHE A 1 292 ? -15.157 -6.051 -6.045 1.00 85.44 292 PHE A C 1
ATOM 2198 O O . PHE A 1 292 ? -16.023 -5.537 -5.346 1.00 85.44 292 PHE A O 1
ATOM 2205 N N . LEU A 1 293 ? -15.430 -6.985 -6.964 1.00 79.75 293 LEU A N 1
ATOM 2206 C CA . LEU A 1 293 ? -16.771 -7.483 -7.256 1.00 79.75 293 LEU A CA 1
ATOM 2207 C C . LEU A 1 293 ? -16.947 -8.941 -6.786 1.00 79.75 293 LEU A C 1
ATOM 2209 O O . LEU A 1 293 ? -16.047 -9.756 -7.028 1.00 79.75 293 LEU A O 1
ATOM 2213 N N . PRO A 1 294 ? -18.095 -9.297 -6.174 1.00 79.94 294 PRO A N 1
ATOM 2214 C CA . PRO A 1 294 ? -19.152 -8.381 -5.725 1.00 79.94 294 PRO A CA 1
ATOM 2215 C C . PRO A 1 294 ? -18.646 -7.443 -4.619 1.00 79.94 294 PRO A C 1
ATOM 2217 O O . PRO A 1 294 ? -17.733 -7.810 -3.878 1.00 79.94 294 PRO A O 1
ATOM 2220 N N . ALA A 1 295 ? -19.238 -6.249 -4.525 1.00 75.19 295 ALA A N 1
ATOM 2221 C CA . ALA A 1 295 ? -18.829 -5.242 -3.551 1.00 75.19 295 ALA A CA 1
ATOM 2222 C C . ALA A 1 295 ? -18.832 -5.829 -2.133 1.00 75.19 295 ALA A C 1
ATOM 2224 O O . ALA A 1 295 ? -19.835 -6.386 -1.676 1.00 75.19 295 ALA A O 1
ATOM 2225 N N . ARG A 1 296 ? -17.694 -5.711 -1.439 1.00 83.69 296 ARG A N 1
ATOM 2226 C CA . ARG A 1 296 ? -17.603 -6.050 -0.018 1.00 83.69 296 ARG A CA 1
ATOM 2227 C C . ARG A 1 296 ? -18.422 -5.035 0.766 1.00 83.69 296 ARG A C 1
ATOM 2229 O O . ARG A 1 296 ? -18.201 -3.834 0.640 1.00 83.69 296 ARG A O 1
ATOM 2236 N N . GLU A 1 297 ? -19.317 -5.523 1.612 1.00 89.31 297 GLU A N 1
ATOM 2237 C CA . GLU A 1 297 ? -20.045 -4.662 2.533 1.00 89.31 297 GLU A CA 1
ATOM 2238 C C . GLU A 1 297 ? -19.083 -4.111 3.597 1.00 89.31 297 GLU A C 1
ATOM 2240 O O . GLU A 1 297 ? -18.423 -4.864 4.316 1.00 89.31 297 GLU A O 1
ATOM 2245 N N . VAL A 1 298 ? -18.969 -2.786 3.654 1.00 93.94 298 VAL A N 1
ATOM 2246 C CA . VAL A 1 298 ? -18.181 -2.045 4.642 1.00 93.94 298 VAL A CA 1
ATOM 2247 C C . VAL A 1 298 ? -19.061 -0.914 5.153 1.00 93.94 298 VAL A C 1
ATOM 2249 O O . VAL A 1 298 ? -19.603 -0.149 4.357 1.00 93.94 298 VAL A O 1
ATOM 2252 N N . HIS A 1 299 ? -19.206 -0.800 6.470 1.00 95.31 299 HIS A N 1
ATOM 2253 C CA . HIS A 1 299 ? -19.922 0.314 7.097 1.00 95.31 299 HIS A CA 1
ATOM 2254 C C . HIS A 1 299 ? -18.916 1.238 7.766 1.00 95.31 299 HIS A C 1
ATOM 2256 O O . HIS A 1 299 ? -18.060 0.755 8.503 1.00 95.31 299 HIS A O 1
ATOM 2262 N N . TRP A 1 300 ? -19.013 2.540 7.516 1.00 95.94 300 TRP A N 1
ATOM 2263 C CA . TRP A 1 300 ? -18.131 3.554 8.095 1.00 95.94 300 TRP A CA 1
ATOM 2264 C C . TRP A 1 300 ? -18.779 4.210 9.310 1.00 95.94 300 TRP A C 1
ATOM 2266 O O . TRP A 1 300 ? -19.987 4.427 9.318 1.00 95.94 300 TRP A O 1
ATOM 2276 N N . HIS A 1 301 ? -17.965 4.546 10.309 1.00 95.06 301 HIS A N 1
ATOM 2277 C CA . HIS A 1 301 ? -18.411 5.064 11.602 1.00 95.06 301 HIS A CA 1
ATOM 2278 C C . HIS A 1 301 ? -17.523 6.223 12.056 1.00 95.06 301 HIS A C 1
ATOM 2280 O O . HIS A 1 301 ? -16.296 6.114 12.038 1.00 95.06 301 HIS A O 1
ATOM 2286 N N . GLY A 1 302 ? -18.140 7.319 12.483 1.00 93.31 302 GLY A N 1
ATOM 2287 C CA . GLY A 1 302 ? -17.490 8.380 13.248 1.00 93.31 302 GLY A CA 1
ATOM 2288 C C . GLY A 1 302 ? -17.427 8.038 14.742 1.00 93.31 302 GLY A C 1
ATOM 2289 O O . GLY A 1 302 ? -17.749 6.923 15.157 1.00 93.31 302 GLY A O 1
ATOM 2290 N N . ALA A 1 303 ? -16.985 8.994 15.562 1.00 91.00 303 ALA A N 1
ATOM 2291 C CA . ALA A 1 303 ? -16.808 8.779 17.001 1.00 91.00 303 ALA A CA 1
ATOM 2292 C C . ALA A 1 303 ? -18.139 8.635 17.761 1.00 91.00 303 ALA A C 1
ATOM 2294 O O . ALA A 1 303 ? -18.192 7.984 18.804 1.00 91.00 303 ALA A O 1
ATOM 2295 N N . THR A 1 304 ? -19.221 9.236 17.259 1.00 90.31 304 THR A N 1
ATOM 2296 C CA . THR A 1 304 ? -20.542 9.208 17.902 1.00 90.31 304 THR A CA 1
ATOM 2297 C C . THR A 1 304 ? -21.487 8.229 17.207 1.00 90.31 304 THR A C 1
ATOM 2299 O O . THR A 1 304 ? -21.327 7.905 16.028 1.00 90.31 304 THR A O 1
ATOM 2302 N N . SER A 1 305 ? -22.493 7.743 17.938 1.00 87.81 305 SER A N 1
ATOM 2303 C CA . SER A 1 305 ? -23.415 6.722 17.431 1.00 87.81 305 SER A CA 1
ATOM 2304 C C . SER A 1 305 ? -24.149 7.209 16.177 1.00 87.81 305 SER A C 1
ATOM 2306 O O . SER A 1 305 ? -24.755 8.279 16.183 1.00 87.81 305 SER A O 1
ATOM 2308 N N . GLY A 1 306 ? -24.069 6.428 15.097 1.00 86.25 306 GLY A N 1
ATOM 2309 C CA . GLY A 1 306 ? -24.694 6.739 13.808 1.00 86.25 306 GLY A CA 1
ATOM 2310 C C . GLY A 1 306 ? -24.000 7.833 12.989 1.00 86.25 306 GLY A C 1
ATOM 2311 O O . GLY A 1 306 ? -24.467 8.142 11.895 1.00 86.25 306 GLY A O 1
ATOM 2312 N N . SER A 1 307 ? -22.904 8.416 13.483 1.00 90.69 307 SER A N 1
ATOM 2313 C CA . SER A 1 307 ? -22.121 9.389 12.716 1.00 90.69 307 SER A CA 1
ATOM 2314 C C . SER A 1 307 ? -21.226 8.707 11.684 1.00 90.69 307 SER A C 1
ATOM 2316 O O . SER A 1 307 ? -20.858 7.540 11.829 1.00 90.69 307 SER A O 1
ATOM 2318 N N . LEU A 1 308 ? -20.850 9.452 10.647 1.00 91.88 308 LEU A N 1
ATOM 2319 C CA . LEU A 1 308 ? -19.828 9.055 9.681 1.00 91.88 308 LEU A CA 1
ATOM 2320 C C . LEU A 1 308 ? -18.485 9.713 10.034 1.00 91.88 308 LEU A C 1
ATOM 2322 O O . LEU A 1 308 ? -18.480 10.726 10.740 1.00 91.88 308 LEU A O 1
ATOM 2326 N N . PRO A 1 309 ? -17.354 9.171 9.545 1.00 91.50 309 PRO A N 1
ATOM 2327 C CA . PRO A 1 309 ? -16.079 9.874 9.591 1.00 91.50 309 PRO A CA 1
ATOM 2328 C C . PRO A 1 309 ? -16.178 11.252 8.931 1.00 91.50 309 PRO A C 1
ATOM 2330 O O . PRO A 1 309 ? -16.946 11.449 7.987 1.00 91.50 309 PRO A O 1
ATOM 2333 N N . ASP A 1 310 ? -15.367 12.193 9.406 1.00 88.44 310 ASP A N 1
ATOM 2334 C CA . ASP A 1 310 ? -15.245 13.502 8.772 1.00 88.44 310 ASP A CA 1
ATOM 2335 C C . ASP A 1 310 ? -14.461 13.381 7.457 1.00 88.44 310 ASP A C 1
ATOM 2337 O O . ASP A 1 310 ? -13.229 13.300 7.436 1.00 88.44 310 ASP A O 1
ATOM 2341 N N . TRP A 1 311 ? -15.199 13.325 6.349 1.00 89.50 311 TRP A N 1
ATOM 2342 C CA . TRP A 1 311 ? -14.638 13.181 5.008 1.00 89.50 311 TRP A CA 1
ATOM 2343 C C . TRP A 1 311 ? -14.112 14.493 4.423 1.00 89.50 311 TRP A C 1
ATOM 2345 O O . TRP A 1 311 ? -13.197 14.457 3.604 1.00 89.50 311 TRP A O 1
ATOM 2355 N N . GLU A 1 312 ? -14.691 15.627 4.824 1.00 80.94 312 GLU A N 1
ATOM 2356 C CA . GLU A 1 312 ? -14.470 16.940 4.200 1.00 80.94 312 GLU A CA 1
ATOM 2357 C C . GLU A 1 312 ? -13.575 17.860 5.044 1.00 80.94 312 GLU A C 1
ATOM 2359 O O . GLU A 1 312 ? -13.135 18.899 4.558 1.00 80.94 312 GLU A O 1
ATOM 2364 N N . GLY A 1 313 ? -13.269 17.481 6.290 1.00 74.50 313 GLY A N 1
ATOM 2365 C CA . GLY A 1 313 ? -12.468 18.287 7.209 1.00 74.50 313 GLY A CA 1
ATOM 2366 C C . GLY A 1 313 ? -13.234 19.505 7.702 1.00 74.50 313 GLY A C 1
ATOM 2367 O O . GLY A 1 313 ? -12.725 20.627 7.646 1.00 74.50 313 GLY A O 1
ATOM 2368 N N . THR A 1 314 ? -14.480 19.309 8.135 1.00 68.06 314 THR A N 1
ATOM 2369 C CA . THR A 1 314 ? -15.334 20.437 8.502 1.00 68.06 314 THR A CA 1
ATOM 2370 C C . THR A 1 314 ? -14.769 21.191 9.721 1.00 68.06 314 THR A C 1
ATOM 2372 O O . THR A 1 314 ? -14.411 20.580 10.725 1.00 68.06 314 THR A O 1
ATOM 2375 N N . PRO A 1 315 ? -14.710 22.537 9.714 1.00 56.38 315 PRO A N 1
ATOM 2376 C CA . PRO A 1 315 ? -14.069 23.300 10.792 1.00 56.38 315 PRO A CA 1
ATOM 2377 C C . PRO A 1 315 ? -14.676 23.106 12.192 1.00 56.38 315 PRO A C 1
ATOM 2379 O O . PRO A 1 315 ? -14.020 23.400 13.189 1.00 56.38 315 PRO A O 1
ATOM 2382 N N . HIS A 1 316 ? -15.917 22.619 12.288 1.00 52.00 316 HIS A N 1
ATOM 2383 C CA . HIS A 1 316 ? -16.641 22.430 13.549 1.00 52.00 316 HIS A CA 1
ATOM 2384 C C . HIS A 1 316 ? -16.402 21.060 14.214 1.00 52.00 316 HIS A C 1
ATOM 2386 O O . HIS A 1 316 ? -16.963 20.804 15.275 1.00 52.00 316 HIS A O 1
ATOM 2392 N N . THR A 1 317 ? -15.566 20.199 13.621 1.00 53.59 317 THR A N 1
ATOM 2393 C CA . THR A 1 317 ? -15.261 18.833 14.091 1.00 53.59 317 THR A CA 1
ATOM 2394 C C . THR A 1 317 ? -13.784 18.622 14.424 1.00 53.59 317 THR A C 1
ATOM 2396 O O . THR A 1 317 ? -13.354 17.476 14.529 1.00 53.59 317 THR A O 1
ATOM 2399 N N . HIS A 1 318 ? -13.006 19.691 14.650 1.00 50.97 318 HIS A N 1
ATOM 2400 C CA . HIS A 1 318 ? -11.592 19.579 15.053 1.00 50.97 318 HIS A CA 1
ATOM 2401 C C . HIS A 1 318 ? -11.390 18.648 16.268 1.00 50.97 318 HIS A C 1
ATOM 2403 O O . HIS A 1 318 ? -10.379 17.961 16.332 1.00 50.97 318 HIS A O 1
ATOM 2409 N N . ASP A 1 319 ? -12.389 18.522 17.149 1.00 53.81 319 ASP A N 1
ATOM 2410 C CA . ASP A 1 319 ? -12.362 17.634 18.322 1.00 53.81 319 ASP A CA 1
ATOM 2411 C C . ASP A 1 319 ? -12.804 16.174 18.043 1.00 53.81 319 ASP A C 1
ATOM 2413 O O . ASP A 1 319 ? -12.883 15.365 18.965 1.00 53.81 319 ASP A O 1
ATOM 2417 N N . MET A 1 320 ? -13.126 15.816 16.793 1.00 61.94 320 MET A N 1
ATOM 2418 C CA . MET A 1 320 ? -13.777 14.547 16.415 1.00 61.94 320 MET A CA 1
ATOM 2419 C C . MET A 1 320 ? -13.082 13.812 15.258 1.00 61.94 320 MET A C 1
ATOM 2421 O O . MET A 1 320 ? -13.705 12.994 14.578 1.00 61.94 320 MET A O 1
ATOM 2425 N N . LEU A 1 321 ? -11.791 14.074 15.026 1.00 80.62 321 LEU A N 1
ATOM 2426 C CA . LEU A 1 321 ? -10.991 13.336 14.046 1.00 80.62 321 LEU A CA 1
ATOM 2427 C C . LEU A 1 321 ? -10.889 11.860 14.451 1.00 80.62 321 LEU A C 1
ATOM 2429 O O . LEU A 1 321 ? -10.044 11.457 15.248 1.00 80.62 321 LEU A O 1
ATOM 2433 N N . TYR A 1 322 ? -11.785 11.059 13.887 1.00 92.50 322 TYR A N 1
ATOM 2434 C CA . TYR A 1 322 ? -11.919 9.635 14.124 1.00 92.50 322 TYR A CA 1
ATOM 2435 C C . TYR A 1 322 ? -12.432 8.948 12.861 1.00 92.50 322 TYR A C 1
ATOM 2437 O O . TYR A 1 322 ? -13.298 9.468 12.155 1.00 92.50 322 TYR A O 1
ATOM 2445 N N . MET A 1 323 ? -11.931 7.744 12.607 1.00 95.38 323 MET A N 1
ATOM 2446 C CA . MET A 1 323 ? -12.422 6.897 11.529 1.00 95.38 323 MET A CA 1
ATOM 2447 C C . MET A 1 323 ? -12.521 5.456 12.013 1.00 95.38 323 MET A C 1
ATOM 2449 O O . MET A 1 323 ? -11.517 4.835 12.365 1.00 95.38 323 MET A O 1
ATOM 2453 N N . GLY A 1 324 ? -13.733 4.914 11.978 1.00 96.38 324 GLY A N 1
ATOM 2454 C CA . GLY A 1 324 ? -14.015 3.508 12.203 1.00 96.38 324 GLY A CA 1
ATOM 2455 C C . GLY A 1 324 ? -14.683 2.867 10.997 1.00 96.38 324 GLY A C 1
ATOM 2456 O O . GLY A 1 324 ? -15.351 3.531 10.205 1.00 96.38 324 GLY A O 1
ATOM 2457 N N . TYR A 1 325 ? -14.517 1.559 10.854 1.00 96.88 325 TYR A N 1
ATOM 2458 C CA . TYR A 1 325 ? -15.248 0.766 9.877 1.00 96.88 325 TYR A CA 1
ATOM 2459 C C . TYR A 1 325 ? -15.528 -0.639 10.392 1.00 96.88 325 TYR A C 1
ATOM 2461 O O . TYR A 1 325 ? -14.740 -1.209 11.147 1.00 96.88 325 TYR A O 1
ATOM 2469 N N . SER A 1 326 ? -16.647 -1.211 9.955 1.00 95.56 326 SER A N 1
ATOM 2470 C CA . SER A 1 326 ? -17.007 -2.597 10.230 1.00 95.56 326 SER A CA 1
ATOM 2471 C C . SER A 1 326 ? -17.233 -3.399 8.959 1.00 95.56 326 SER A C 1
ATOM 2473 O O . SER A 1 326 ? -17.810 -2.909 7.990 1.00 95.56 326 SER A O 1
ATOM 2475 N N . ILE A 1 327 ? -16.806 -4.660 8.992 1.00 95.12 327 ILE A N 1
ATOM 2476 C CA . ILE A 1 327 ? -16.955 -5.624 7.904 1.00 95.12 327 ILE A CA 1
ATOM 2477 C C . ILE A 1 327 ? -17.787 -6.803 8.428 1.00 95.12 327 ILE A C 1
ATOM 2479 O O . ILE A 1 327 ? -17.248 -7.646 9.160 1.00 95.12 327 ILE A O 1
ATOM 2483 N N . PRO A 1 328 ? -19.090 -6.882 8.110 1.00 93.62 328 PRO A N 1
ATOM 2484 C CA . PRO A 1 328 ? -19.912 -8.022 8.491 1.00 93.62 328 PRO A CA 1
ATOM 2485 C C . PRO A 1 328 ? -19.586 -9.266 7.647 1.00 93.62 328 PRO A C 1
ATOM 2487 O O . PRO A 1 328 ? -19.321 -9.195 6.451 1.00 93.62 328 PRO A O 1
ATOM 2490 N N . ASP A 1 329 ? -19.657 -10.438 8.271 1.00 90.81 329 ASP A N 1
ATOM 2491 C CA . ASP A 1 329 ? -19.784 -11.738 7.612 1.00 90.81 329 ASP A CA 1
ATOM 2492 C C . ASP A 1 329 ? -21.175 -12.283 7.954 1.00 90.81 329 ASP A C 1
ATOM 2494 O O . ASP A 1 329 ? -21.401 -12.909 8.997 1.00 90.81 329 ASP A O 1
ATOM 2498 N N . VAL A 1 330 ? -22.124 -12.013 7.055 1.00 86.50 330 VAL A N 1
ATOM 2499 C CA . VAL A 1 330 ? -23.537 -12.391 7.202 1.00 86.50 330 VAL A CA 1
ATOM 2500 C C . VAL A 1 330 ? -23.700 -13.908 7.340 1.00 86.50 330 VAL A C 1
ATOM 2502 O O . VAL A 1 330 ? -24.551 -14.376 8.094 1.00 86.50 330 VAL A O 1
ATOM 2505 N N . LYS A 1 331 ? -22.856 -14.705 6.667 1.00 87.00 331 LYS A N 1
ATOM 2506 C CA . LYS A 1 331 ? -22.946 -16.174 6.702 1.00 87.00 331 LYS A CA 1
ATOM 2507 C C . LYS A 1 331 ? -22.556 -16.726 8.068 1.00 87.00 331 LYS A C 1
ATOM 2509 O O . LYS A 1 331 ? -23.165 -17.686 8.541 1.00 87.00 331 LYS A O 1
ATOM 2514 N N . LYS A 1 332 ? -21.538 -16.139 8.697 1.00 88.56 332 LYS A N 1
ATOM 2515 C CA . LYS A 1 332 ? -21.067 -16.550 10.027 1.00 88.56 332 LYS A CA 1
ATOM 2516 C C . LYS A 1 332 ? -21.752 -15.803 11.169 1.00 88.56 332 LYS A C 1
ATOM 2518 O O . LYS A 1 332 ? -21.567 -16.200 12.320 1.00 88.56 332 LYS A O 1
ATOM 2523 N N . ASN A 1 333 ? -22.563 -14.789 10.857 1.00 91.06 333 ASN A N 1
ATOM 2524 C CA . ASN A 1 333 ? -23.139 -13.853 11.820 1.00 91.06 333 ASN A CA 1
ATOM 2525 C C . ASN A 1 333 ? -22.046 -13.227 12.705 1.00 91.06 333 ASN A C 1
ATOM 2527 O O . ASN A 1 333 ? -22.137 -13.227 13.932 1.00 91.06 333 ASN A O 1
ATOM 2531 N N . THR A 1 334 ? -20.957 -12.777 12.080 1.00 93.00 334 THR A N 1
ATOM 2532 C CA . THR A 1 334 ? -19.810 -12.156 12.759 1.00 93.00 334 THR A CA 1
ATOM 2533 C C . THR A 1 334 ? -19.526 -10.785 12.173 1.00 93.00 334 THR A C 1
ATOM 2535 O O . THR A 1 334 ? -19.866 -10.529 11.023 1.00 93.00 334 THR A O 1
ATOM 2538 N N . ALA A 1 335 ? -18.870 -9.910 12.924 1.00 94.25 335 ALA A N 1
ATOM 2539 C CA . ALA A 1 335 ? -18.389 -8.632 12.416 1.00 94.25 335 ALA A CA 1
ATOM 2540 C C . ALA A 1 335 ? -17.014 -8.315 13.0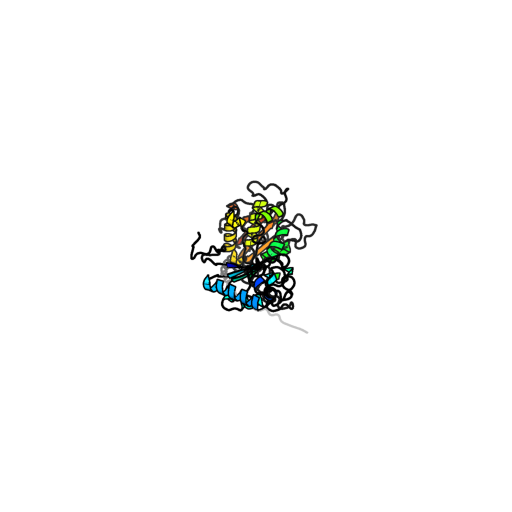00 1.00 94.25 335 ALA A C 1
ATOM 2542 O O . ALA A 1 335 ? -16.739 -8.606 14.165 1.00 94.25 335 ALA A O 1
ATOM 2543 N N . LEU A 1 336 ? -16.164 -7.724 12.164 1.00 95.69 336 LEU A N 1
ATOM 2544 C CA . LEU A 1 336 ? -14.900 -7.121 12.566 1.00 95.69 336 LEU A CA 1
ATOM 2545 C C . LEU A 1 336 ? -15.073 -5.610 12.501 1.00 95.69 336 LEU A C 1
ATOM 2547 O O . LEU A 1 336 ? -15.536 -5.109 11.482 1.00 95.69 336 LEU A O 1
ATOM 2551 N N . TYR A 1 337 ? -14.696 -4.910 13.560 1.00 96.50 337 TYR A N 1
ATOM 2552 C CA . TYR A 1 337 ? -14.648 -3.456 13.628 1.00 96.50 337 TYR A CA 1
ATOM 2553 C C . TYR A 1 337 ? -13.199 -3.018 13.805 1.00 96.50 337 TYR A C 1
ATOM 2555 O O . TYR A 1 337 ? -12.495 -3.591 14.635 1.00 96.50 337 TYR A O 1
ATOM 2563 N N . ILE A 1 338 ? -12.761 -2.002 13.067 1.00 97.81 338 ILE A N 1
ATOM 2564 C CA . ILE A 1 338 ? -11.457 -1.356 13.238 1.00 97.81 338 ILE A CA 1
ATOM 2565 C C . ILE A 1 338 ? -11.690 0.145 13.352 1.00 97.81 338 ILE A C 1
ATOM 2567 O O . ILE A 1 338 ? -12.369 0.733 12.517 1.00 97.81 338 ILE A O 1
ATOM 2571 N N . GLY A 1 339 ? -11.122 0.747 14.390 1.00 97.25 339 GLY A N 1
ATOM 2572 C CA . GLY A 1 339 ? -11.236 2.162 14.709 1.00 97.25 339 GLY A CA 1
ATOM 2573 C C . GLY A 1 339 ? -9.874 2.811 14.854 1.00 97.25 339 GLY A C 1
ATOM 2574 O O . GLY A 1 339 ? -8.969 2.197 15.413 1.00 97.25 339 GLY A O 1
ATOM 2575 N N . VAL A 1 340 ? -9.727 4.049 14.392 1.00 97.38 340 VAL A N 1
ATOM 2576 C CA . VAL A 1 340 ? -8.480 4.808 14.494 1.00 97.38 340 VAL A CA 1
ATOM 2577 C C . VAL A 1 340 ? -8.764 6.197 15.035 1.00 97.38 340 VAL A C 1
ATOM 2579 O O . VAL A 1 340 ? -9.576 6.933 14.474 1.00 97.38 340 VAL A O 1
ATOM 2582 N N . ASN A 1 341 ? -8.053 6.550 16.101 1.00 94.88 341 ASN A N 1
ATOM 2583 C CA . ASN A 1 341 ? -7.966 7.899 16.627 1.00 94.88 341 ASN A CA 1
ATOM 2584 C C . ASN A 1 341 ? -6.652 8.546 16.142 1.00 94.88 341 ASN A C 1
ATOM 2586 O O . ASN A 1 341 ? -5.617 8.379 16.791 1.00 94.88 341 ASN A O 1
ATOM 2590 N N . PRO A 1 342 ? -6.648 9.272 15.010 1.00 92.81 342 PRO A N 1
ATOM 2591 C CA . PRO A 1 342 ? -5.490 10.054 14.579 1.00 92.81 342 PRO A CA 1
ATOM 2592 C C . PRO A 1 342 ? -5.262 11.322 15.417 1.00 92.81 342 PRO A C 1
ATOM 2594 O O . PRO A 1 342 ? -4.246 11.993 15.230 1.00 92.81 342 PRO A O 1
ATOM 2597 N N . HIS A 1 343 ? -6.177 11.680 16.321 1.00 90.00 343 HIS A N 1
ATOM 2598 C CA . HIS A 1 343 ? -6.098 12.901 17.112 1.00 90.00 343 HIS A CA 1
ATOM 2599 C C . HIS A 1 343 ? -4.980 12.857 18.170 1.00 90.00 343 HIS A C 1
ATOM 2601 O O . HIS A 1 343 ? -4.399 11.810 18.476 1.00 90.00 343 HIS A O 1
ATOM 2607 N N . HIS A 1 344 ? -4.675 14.024 18.743 1.00 87.62 344 HIS A N 1
ATOM 2608 C CA . HIS A 1 344 ? -3.654 14.200 19.785 1.00 87.62 344 HIS A CA 1
ATOM 2609 C C . HIS A 1 344 ? -4.183 13.989 21.211 1.00 87.62 344 HIS A C 1
ATOM 2611 O O . HIS A 1 344 ? -3.402 14.017 22.161 1.00 87.62 344 HIS A O 1
ATOM 2617 N N . TYR A 1 345 ? -5.488 13.746 21.356 1.00 87.38 345 TYR A N 1
ATOM 2618 C CA . TYR A 1 345 ? -6.160 13.508 22.635 1.00 87.38 345 TYR A CA 1
ATOM 2619 C C . TYR A 1 345 ? -7.003 12.237 22.577 1.00 87.38 345 TYR A C 1
ATOM 2621 O O . TYR A 1 345 ? -7.305 11.722 21.498 1.00 87.38 345 TYR A O 1
ATOM 2629 N N . THR A 1 346 ? -7.385 11.738 23.748 1.00 90.62 346 THR A N 1
ATOM 2630 C CA . THR A 1 346 ? -8.310 10.611 23.879 1.00 90.62 346 THR A CA 1
ATOM 2631 C C . THR A 1 346 ? -9.693 10.975 23.339 1.00 90.62 346 THR A C 1
ATOM 2633 O O . THR A 1 346 ? -10.201 12.057 23.624 1.00 90.62 346 THR A O 1
ATOM 2636 N N . ILE A 1 347 ? -10.309 10.050 22.601 1.00 90.44 347 ILE A N 1
ATOM 2637 C CA . ILE A 1 347 ? -11.689 10.156 22.113 1.00 90.44 347 ILE A CA 1
ATOM 2638 C C . ILE A 1 347 ? -12.518 9.029 22.731 1.00 90.44 347 ILE A C 1
ATOM 2640 O O . ILE A 1 347 ? -12.100 7.871 22.714 1.00 90.44 347 ILE A O 1
ATOM 2644 N N . THR A 1 348 ? -13.712 9.354 23.227 1.00 92.38 348 THR A N 1
ATOM 2645 C CA . THR A 1 348 ? -14.701 8.359 23.660 1.00 92.38 348 THR A CA 1
ATOM 2646 C C . THR A 1 348 ? -15.543 7.929 22.463 1.00 92.38 348 THR A C 1
ATOM 2648 O O . THR A 1 348 ? -16.403 8.668 21.985 1.00 92.38 348 THR A O 1
ATOM 2651 N N . LEU A 1 349 ? -15.289 6.720 21.971 1.00 92.19 349 LEU A N 1
ATOM 2652 C CA . LEU A 1 349 ? -16.018 6.107 20.867 1.00 92.19 349 LEU A CA 1
ATOM 2653 C C . LEU A 1 349 ? -17.346 5.528 21.349 1.00 92.19 349 LEU A C 1
ATOM 2655 O O . LEU A 1 349 ? -17.355 4.755 22.301 1.00 92.19 349 LEU A O 1
ATOM 2659 N N . ALA A 1 350 ? -18.432 5.783 20.622 1.00 92.56 350 ALA A N 1
ATOM 2660 C CA . ALA A 1 350 ? -19.658 4.995 20.686 1.00 92.56 350 ALA A CA 1
ATOM 2661 C C . ALA A 1 350 ? -19.662 3.918 19.584 1.00 92.56 350 ALA A C 1
ATOM 2663 O O . ALA A 1 350 ? -19.845 4.219 18.405 1.00 92.56 350 ALA A O 1
ATOM 2664 N N . LEU A 1 351 ? -19.469 2.655 19.966 1.00 92.19 351 LEU A N 1
ATOM 2665 C CA . LEU A 1 351 ? -19.498 1.515 19.051 1.00 92.19 351 LEU A CA 1
ATOM 2666 C C . LEU A 1 351 ? -20.901 1.317 18.445 1.00 92.19 351 LEU A C 1
ATOM 2668 O O . LEU A 1 351 ? -21.904 1.508 19.142 1.00 92.19 351 LEU A O 1
ATOM 2672 N N . PRO A 1 352 ? -20.992 0.881 17.174 1.00 92.38 352 PRO A N 1
ATOM 2673 C CA . PRO A 1 352 ? -22.262 0.507 16.561 1.00 92.38 352 PRO A CA 1
ATOM 2674 C C . PRO A 1 352 ? -22.849 -0.747 17.221 1.00 92.38 352 PRO A C 1
ATOM 2676 O O . PRO A 1 352 ? -22.158 -1.481 17.936 1.00 92.38 352 PRO A O 1
ATOM 2679 N N . GLU A 1 353 ? -24.122 -1.033 16.947 1.00 90.69 353 GLU A N 1
ATOM 2680 C CA . GLU A 1 353 ? -24.746 -2.265 17.428 1.00 90.69 353 GLU A CA 1
ATOM 2681 C C . GLU A 1 353 ? -24.000 -3.505 16.892 1.00 90.69 353 GLU A C 1
ATOM 2683 O O . GLU A 1 353 ? -23.705 -3.588 15.695 1.00 90.69 353 GLU A O 1
ATOM 2688 N N . PRO A 1 354 ? -23.654 -4.477 17.757 1.00 89.56 354 PRO A N 1
ATOM 2689 C CA . PRO A 1 354 ? -23.037 -5.719 17.315 1.00 89.56 354 PRO A CA 1
ATOM 2690 C C . PRO A 1 354 ? -24.042 -6.590 16.532 1.00 89.56 354 PRO A C 1
ATOM 2692 O O . PRO A 1 354 ? -25.255 -6.406 16.651 1.00 89.56 354 PRO A O 1
ATOM 2695 N N . PRO A 1 355 ? -23.567 -7.606 15.783 1.00 86.06 355 PRO A N 1
ATOM 2696 C CA . PRO A 1 355 ? -24.429 -8.616 15.170 1.00 86.06 355 PRO A CA 1
ATOM 2697 C C . PRO A 1 355 ? -25.428 -9.218 16.168 1.00 86.06 355 PRO A C 1
ATOM 2699 O O . PRO A 1 355 ? -25.105 -9.395 17.344 1.00 86.06 355 PRO A O 1
ATOM 2702 N N . GLN A 1 356 ? -26.625 -9.565 15.685 1.00 83.88 356 GLN A N 1
ATOM 2703 C CA . GLN A 1 356 ? -27.807 -9.868 16.502 1.00 83.88 356 GLN A CA 1
ATOM 2704 C C . GLN A 1 356 ? -27.511 -10.759 17.724 1.00 83.88 356 GLN A C 1
ATOM 2706 O O . GLN A 1 356 ? -27.052 -11.897 17.591 1.00 83.88 356 GLN A O 1
ATOM 2711 N N . GLY A 1 357 ? -27.800 -10.235 18.920 1.00 76.12 357 GLY A N 1
ATOM 2712 C CA . GLY A 1 357 ? -27.631 -10.933 20.201 1.00 76.12 357 GLY A CA 1
ATOM 2713 C C . GLY A 1 357 ? -26.180 -11.120 20.662 1.00 76.12 357 GLY A C 1
ATOM 2714 O O . GLY A 1 357 ? -25.961 -11.785 21.669 1.00 76.12 357 GLY A O 1
ATOM 2715 N N . GLY A 1 358 ? -25.197 -10.586 19.932 1.00 86.19 358 GLY A N 1
ATOM 2716 C CA . GLY A 1 358 ? -23.779 -10.637 20.281 1.00 86.19 358 GLY A CA 1
ATOM 2717 C C . GLY A 1 358 ? -23.314 -9.462 21.145 1.00 86.19 358 GLY A C 1
ATOM 2718 O O . GLY A 1 358 ? -24.073 -8.550 21.461 1.00 86.19 358 GLY A O 1
ATOM 2719 N N . ALA A 1 359 ? -22.028 -9.479 21.492 1.00 91.00 359 ALA A N 1
ATOM 2720 C CA . ALA A 1 359 ? -21.332 -8.385 22.162 1.00 91.00 359 ALA A CA 1
ATOM 2721 C C . ALA A 1 359 ? -19.963 -8.161 21.506 1.00 91.00 359 ALA A C 1
ATOM 2723 O O . ALA A 1 359 ? -19.335 -9.115 21.033 1.00 91.00 359 ALA A O 1
ATOM 2724 N N . TRP A 1 360 ? -19.499 -6.912 21.486 1.00 93.88 360 TRP A N 1
ATOM 2725 C CA . TRP A 1 360 ? -18.151 -6.584 21.029 1.00 93.88 360 TRP A CA 1
ATOM 2726 C C . TRP A 1 360 ? -17.108 -7.076 22.032 1.00 93.88 360 TRP A C 1
ATOM 2728 O O . TRP A 1 360 ? -17.197 -6.802 23.230 1.00 93.88 360 TRP A O 1
ATOM 2738 N N . LYS A 1 361 ? -16.092 -7.779 21.531 1.00 94.81 361 LYS A N 1
ATOM 2739 C CA . LYS A 1 361 ? -14.874 -8.113 22.270 1.00 94.81 361 LYS A CA 1
ATOM 2740 C C . LYS A 1 361 ? -13.709 -7.308 21.708 1.00 94.81 361 LYS A C 1
ATOM 2742 O O . LYS A 1 361 ? -13.453 -7.384 20.507 1.00 94.81 361 LYS A O 1
ATOM 2747 N N . ARG A 1 362 ? -12.992 -6.565 22.552 1.00 96.19 362 ARG A N 1
ATOM 2748 C CA . ARG A 1 362 ? -11.741 -5.893 22.174 1.00 96.19 362 ARG A CA 1
ATOM 2749 C C . ARG A 1 362 ? -10.671 -6.947 21.923 1.00 96.19 362 ARG A C 1
ATOM 2751 O O . ARG A 1 362 ? -10.341 -7.706 22.832 1.00 96.19 362 ARG A O 1
ATOM 2758 N N . ILE A 1 363 ? -10.133 -6.959 20.710 1.00 97.19 363 ILE A N 1
ATOM 2759 C CA . ILE A 1 363 ? -9.076 -7.885 20.282 1.00 97.19 363 ILE A CA 1
ATOM 2760 C C . ILE A 1 363 ? -7.763 -7.168 19.974 1.00 97.19 363 ILE A C 1
ATOM 2762 O O . ILE A 1 363 ? -6.711 -7.794 20.034 1.00 97.19 363 ILE A O 1
ATOM 2766 N N . VAL A 1 364 ? -7.803 -5.871 19.658 1.00 97.94 364 VAL A N 1
ATOM 2767 C CA . VAL A 1 364 ? -6.605 -5.048 19.468 1.00 97.94 364 VAL A CA 1
ATOM 2768 C C . VAL A 1 364 ? -6.815 -3.687 20.117 1.00 97.94 364 VAL A C 1
ATOM 2770 O O . VAL A 1 364 ? -7.894 -3.110 19.994 1.00 97.94 364 VAL A O 1
ATOM 2773 N N . ASP A 1 365 ? -5.793 -3.175 20.794 1.00 97.81 365 ASP A N 1
ATOM 2774 C CA . ASP A 1 365 ? -5.660 -1.756 21.142 1.00 97.81 365 ASP A CA 1
ATOM 2775 C C . ASP A 1 365 ? -4.173 -1.409 21.204 1.00 97.81 365 ASP A C 1
ATOM 2777 O O . ASP A 1 365 ? -3.444 -1.859 22.091 1.00 97.81 365 ASP A O 1
ATOM 2781 N N . THR A 1 366 ? -3.728 -0.609 20.238 1.00 98.06 366 THR A N 1
ATOM 2782 C CA . THR A 1 366 ? -2.311 -0.295 20.035 1.00 98.06 366 THR A CA 1
ATOM 2783 C C . THR A 1 366 ? -1.710 0.570 21.138 1.00 98.06 366 THR A C 1
ATOM 2785 O O . THR A 1 366 ? -0.489 0.694 21.203 1.00 98.06 366 THR A O 1
ATOM 2788 N N . SER A 1 367 ? -2.532 1.138 22.025 1.00 97.12 367 SER A N 1
ATOM 2789 C CA . SER A 1 367 ? -2.055 1.925 23.164 1.00 97.12 367 SER A CA 1
ATOM 2790 C C . SER A 1 367 ? -1.555 1.075 24.330 1.00 97.12 367 SER A C 1
ATOM 2792 O O . SER A 1 367 ? -0.897 1.603 25.224 1.00 97.12 367 SER A O 1
ATOM 2794 N N . PHE A 1 368 ? -1.858 -0.225 24.368 1.00 96.88 368 PHE A N 1
ATOM 2795 C CA . PHE A 1 368 ? -1.336 -1.102 25.413 1.00 96.88 368 PHE A CA 1
ATOM 2796 C C . PHE A 1 368 ? 0.076 -1.622 25.072 1.00 96.88 368 PHE A C 1
ATOM 2798 O O . PHE A 1 368 ? 0.435 -1.777 23.896 1.00 96.88 368 PHE A O 1
ATOM 2805 N N . PRO A 1 369 ? 0.913 -1.902 26.086 1.00 95.50 369 PRO A N 1
ATOM 2806 C CA . PRO A 1 369 ? 2.077 -2.760 25.907 1.00 95.50 369 PRO A CA 1
ATOM 2807 C C . PRO A 1 369 ? 1.641 -4.197 25.575 1.00 95.50 369 PRO A C 1
ATOM 2809 O O . PRO A 1 369 ? 0.480 -4.569 25.736 1.00 95.50 369 PRO A O 1
ATOM 2812 N N . ALA A 1 370 ? 2.579 -5.001 25.077 1.00 92.19 370 ALA A N 1
ATOM 2813 C CA . ALA A 1 370 ? 2.352 -6.436 24.959 1.00 92.19 370 ALA A CA 1
ATOM 2814 C C . ALA A 1 370 ? 2.352 -7.078 26.362 1.00 92.19 370 ALA A C 1
ATOM 2816 O O . ALA A 1 370 ? 3.179 -6.676 27.188 1.00 92.19 370 ALA A O 1
ATOM 2817 N N . PRO A 1 371 ? 1.519 -8.107 26.616 1.00 92.06 371 PRO A N 1
ATOM 2818 C CA . PRO A 1 371 ? 0.660 -8.825 25.663 1.00 92.06 371 PRO A CA 1
ATOM 2819 C C . PRO A 1 371 ? -0.785 -8.296 25.512 1.00 92.06 371 PRO A C 1
ATOM 2821 O O . PRO A 1 371 ? -1.576 -8.912 24.798 1.00 92.06 371 PRO A O 1
ATOM 2824 N N . GLU A 1 372 ? -1.174 -7.209 26.182 1.00 94.12 372 GLU A N 1
ATOM 2825 C CA . GLU A 1 372 ? -2.566 -6.718 26.222 1.00 94.12 372 GLU A CA 1
ATOM 2826 C C . GLU A 1 372 ? -3.022 -5.974 24.951 1.00 94.12 372 GLU A C 1
ATOM 2828 O O . GLU A 1 372 ? -4.206 -5.623 24.807 1.00 94.12 372 GLU A O 1
ATOM 2833 N N . ASP A 1 373 ? -2.085 -5.724 24.041 1.00 95.12 373 ASP A N 1
ATOM 2834 C CA . ASP A 1 373 ? -2.267 -5.007 22.784 1.00 95.12 373 ASP A CA 1
ATOM 2835 C C . ASP A 1 373 ? -2.928 -5.844 21.684 1.00 95.12 373 ASP A C 1
ATOM 2837 O O . ASP A 1 373 ? -3.749 -5.301 20.948 1.00 95.12 373 ASP A O 1
ATOM 2841 N N . PHE A 1 374 ? -2.633 -7.147 21.599 1.00 96.31 374 PHE A N 1
ATOM 2842 C CA . PHE A 1 374 ? -3.202 -8.086 20.621 1.00 96.31 374 PHE A CA 1
ATOM 2843 C C . PHE A 1 374 ? -3.717 -9.373 21.285 1.00 96.31 374 PHE A C 1
ATOM 2845 O O . PHE A 1 374 ? -2.983 -10.341 21.498 1.00 96.31 374 PHE A O 1
ATOM 2852 N N . LEU A 1 375 ? -5.027 -9.419 21.516 1.00 95.38 375 LEU A N 1
ATOM 2853 C CA . LEU A 1 375 ? -5.774 -10.516 22.133 1.00 95.38 375 LEU A CA 1
ATOM 2854 C C . LEU A 1 375 ? -6.540 -11.304 21.060 1.00 95.38 375 LEU A C 1
ATOM 2856 O O . LEU A 1 375 ? -7.763 -11.233 20.955 1.00 95.38 375 LEU A O 1
ATOM 2860 N N . LEU A 1 376 ? -5.796 -12.011 20.208 1.00 88.88 376 LEU A N 1
ATOM 2861 C CA . LEU A 1 376 ? -6.338 -12.626 18.986 1.00 88.88 376 LEU A CA 1
ATOM 2862 C C . LEU A 1 376 ? -6.992 -13.997 19.200 1.00 88.88 376 LEU A C 1
ATOM 2864 O O . LEU A 1 376 ? -7.715 -14.467 18.323 1.00 88.88 376 LEU A O 1
ATOM 2868 N N . GLU A 1 377 ? -6.757 -14.633 20.347 1.00 80.44 377 GLU A N 1
ATOM 2869 C CA . GLU A 1 377 ? -7.394 -15.904 20.689 1.00 80.44 377 GLU A CA 1
ATOM 2870 C C . GLU A 1 377 ? -8.901 -15.701 20.959 1.00 80.44 377 GLU A C 1
ATOM 2872 O O . GLU A 1 377 ? -9.269 -14.724 21.621 1.00 80.44 377 GLU A O 1
ATOM 2877 N N . PRO A 1 378 ? -9.796 -16.613 20.521 1.00 65.69 378 PRO A N 1
ATOM 2878 C CA . PRO A 1 378 ? -11.255 -16.425 20.596 1.00 65.69 378 PRO A CA 1
ATOM 2879 C C . PRO A 1 378 ? -11.817 -16.078 21.988 1.00 65.69 378 PRO A C 1
ATOM 2881 O O . PRO A 1 378 ? -12.830 -15.374 22.107 1.00 65.69 378 PRO A O 1
ATOM 2884 N N . GLU A 1 379 ? -11.158 -16.567 23.040 1.00 75.25 379 GLU A N 1
ATOM 2885 C CA . GLU A 1 379 ? -11.549 -16.359 24.438 1.00 75.25 379 GLU A CA 1
ATOM 2886 C C . GLU A 1 379 ? -10.765 -15.235 25.131 1.00 75.25 379 GLU A C 1
ATOM 2888 O O . GLU A 1 379 ? -11.173 -14.784 26.197 1.00 75.25 379 GLU A O 1
ATOM 2893 N N . ALA A 1 380 ? -9.666 -14.757 24.536 1.00 80.94 380 ALA A N 1
ATOM 2894 C CA . ALA A 1 380 ? -8.803 -13.744 25.147 1.00 80.94 380 ALA A CA 1
ATOM 2895 C C . ALA A 1 380 ? -9.351 -12.318 25.003 1.00 80.94 380 ALA A C 1
ATOM 2897 O O . ALA A 1 380 ? -8.982 -11.439 25.779 1.00 80.94 380 ALA A O 1
ATOM 2898 N N . GLY A 1 381 ? -10.220 -12.075 24.017 1.00 85.00 381 GLY A N 1
ATOM 2899 C CA . GLY A 1 381 ? -10.798 -10.754 23.788 1.00 85.00 381 GLY A CA 1
ATOM 2900 C C . GLY A 1 381 ? -11.612 -10.251 24.986 1.00 85.00 381 GLY A C 1
ATOM 2901 O O . GLY A 1 381 ? -12.443 -10.973 25.545 1.00 85.00 381 GLY A O 1
ATOM 2902 N N . VAL A 1 382 ? -11.419 -8.984 25.353 1.00 91.31 382 VAL A N 1
ATOM 2903 C CA . VAL A 1 382 ? -12.101 -8.373 26.504 1.00 91.31 382 VAL A CA 1
ATOM 2904 C C . VAL A 1 382 ? -13.517 -7.980 26.102 1.00 91.31 382 VAL A C 1
ATOM 2906 O O . VAL A 1 382 ? -13.701 -7.149 25.214 1.00 91.31 382 VAL A O 1
ATOM 2909 N N . SER A 1 383 ? -14.525 -8.575 26.742 1.00 90.38 383 SER A N 1
ATOM 2910 C CA . SER A 1 383 ? -15.930 -8.250 26.464 1.00 90.38 383 SER A CA 1
ATOM 2911 C C . SER A 1 383 ? -16.262 -6.837 26.935 1.00 90.38 383 SER A C 1
ATOM 2913 O O . SER A 1 383 ? -15.993 -6.478 28.081 1.00 90.38 383 SER A O 1
ATOM 2915 N N . MET A 1 384 ? -16.863 -6.050 26.050 1.00 90.00 384 MET A N 1
ATOM 2916 C CA . MET A 1 384 ? -17.267 -4.679 26.338 1.00 90.00 384 MET A CA 1
ATOM 2917 C C . MET A 1 384 ? -18.455 -4.637 27.302 1.00 90.00 384 MET A C 1
ATOM 2919 O O . MET A 1 384 ? -19.473 -5.293 27.077 1.00 90.00 384 MET A O 1
ATOM 2923 N N . GLN A 1 385 ? -18.340 -3.833 28.362 1.00 76.38 385 GLN A N 1
ATOM 2924 C CA . GLN A 1 385 ? -19.450 -3.505 29.257 1.00 76.38 385 GLN A CA 1
ATOM 2925 C C . GLN A 1 385 ? -20.068 -2.177 28.806 1.00 76.38 385 GLN A C 1
ATOM 2927 O O . GLN A 1 385 ? -19.680 -1.110 29.265 1.00 76.38 385 GLN A O 1
ATOM 2932 N N . GLY A 1 386 ? -20.997 -2.245 27.853 1.00 81.62 386 GLY A N 1
ATOM 2933 C CA . GLY A 1 386 ? -21.648 -1.072 27.265 1.00 81.62 386 GLY A CA 1
ATOM 2934 C C . GLY A 1 386 ? -21.202 -0.785 25.831 1.00 81.62 386 GLY A C 1
ATOM 2935 O O . GLY A 1 386 ? -20.574 -1.619 25.179 1.00 81.62 386 GLY A O 1
ATOM 2936 N N . SER A 1 387 ? -21.578 0.392 25.331 1.00 81.88 387 SER A N 1
ATOM 2937 C CA . SER A 1 387 ? -21.337 0.820 23.947 1.00 81.88 387 SER A CA 1
ATOM 2938 C C . SER A 1 387 ? -20.219 1.851 23.805 1.00 81.88 387 SER A C 1
ATOM 2940 O O . SER A 1 387 ? -19.923 2.243 22.682 1.00 81.88 387 SER A O 1
ATOM 2942 N N . GLN A 1 388 ? -19.596 2.292 24.902 1.00 91.81 388 GLN A N 1
ATOM 2943 C CA . GLN A 1 388 ? -18.550 3.315 24.872 1.00 91.81 388 GLN A CA 1
ATOM 2944 C C . GLN A 1 388 ? -17.161 2.743 25.157 1.00 91.81 388 GLN A C 1
ATOM 2946 O O . GLN A 1 388 ? -17.025 1.857 25.998 1.00 91.81 388 GLN A O 1
ATOM 2951 N N . TYR A 1 389 ? -16.139 3.255 24.470 1.00 93.94 389 TYR A N 1
ATOM 2952 C CA . TYR A 1 389 ? -14.736 2.897 24.686 1.00 93.94 389 TYR A CA 1
ATOM 2953 C C . TYR A 1 389 ? -13.821 4.110 24.500 1.00 93.94 389 TYR A C 1
ATOM 2955 O O . TYR A 1 389 ? -13.884 4.776 23.469 1.00 93.94 389 TYR A O 1
ATOM 2963 N N . ASP A 1 390 ? -12.936 4.361 25.461 1.00 93.38 390 ASP A N 1
ATOM 2964 C CA . ASP A 1 390 ? -11.950 5.437 25.363 1.00 93.38 390 ASP A CA 1
ATOM 2965 C C . ASP A 1 390 ? -10.729 4.985 24.558 1.00 93.38 390 ASP A C 1
ATOM 2967 O O . ASP A 1 390 ? -10.047 4.020 24.909 1.00 93.38 390 ASP A O 1
ATOM 2971 N N . ILE A 1 391 ? -10.439 5.703 23.476 1.00 93.56 391 ILE A N 1
ATOM 2972 C CA . ILE A 1 391 ? -9.326 5.427 22.569 1.00 93.56 391 ILE A CA 1
ATOM 2973 C C . ILE A 1 391 ? -8.271 6.516 22.755 1.00 93.56 391 ILE A C 1
ATOM 2975 O O . ILE A 1 391 ? -8.528 7.663 22.373 1.00 93.56 391 ILE A O 1
ATOM 2979 N N . PRO A 1 392 ? -7.086 6.195 23.306 1.00 93.88 392 PRO A N 1
ATOM 2980 C CA . PRO A 1 392 ? -6.017 7.172 23.483 1.00 93.88 392 PRO A CA 1
ATOM 2981 C C . PRO A 1 392 ? -5.566 7.825 22.175 1.00 93.88 392 PRO A C 1
ATOM 2983 O O . PRO A 1 392 ? -5.811 7.312 21.080 1.00 93.88 392 PRO A O 1
ATOM 2986 N N . ALA A 1 393 ? -4.868 8.952 22.303 1.00 92.38 393 ALA A N 1
ATOM 2987 C CA . ALA A 1 393 ? -4.259 9.650 21.177 1.00 92.38 393 ALA A CA 1
ATOM 2988 C C . ALA A 1 393 ? -3.417 8.700 20.310 1.00 92.38 393 ALA A C 1
ATOM 2990 O O . ALA A 1 393 ? -2.648 7.888 20.830 1.00 92.38 393 ALA A O 1
ATOM 2991 N N . LYS A 1 394 ? -3.544 8.826 18.985 1.00 95.12 394 LYS A N 1
ATOM 2992 C CA . LYS A 1 394 ? -2.827 8.023 17.973 1.00 95.12 394 LYS A CA 1
ATOM 2993 C C . LYS A 1 394 ? -3.116 6.514 17.991 1.00 95.12 394 LYS A C 1
ATOM 2995 O O . LYS A 1 394 ? -2.499 5.767 17.222 1.00 95.12 394 LYS A O 1
ATOM 3000 N N . ALA A 1 395 ? -4.030 6.042 18.838 1.00 96.94 395 ALA A N 1
ATOM 3001 C CA . ALA A 1 395 ? -4.329 4.625 18.971 1.00 96.94 395 ALA A CA 1
ATOM 3002 C C . ALA A 1 395 ? -5.286 4.125 17.887 1.00 96.94 395 ALA A C 1
ATOM 3004 O O . ALA A 1 395 ? -6.157 4.840 17.388 1.00 96.94 395 ALA A O 1
ATOM 3005 N N . ALA A 1 396 ? -5.140 2.848 17.564 1.00 98.12 396 ALA A N 1
ATOM 3006 C CA . ALA A 1 396 ? -6.094 2.082 16.797 1.00 98.12 396 ALA A CA 1
ATOM 3007 C C . ALA A 1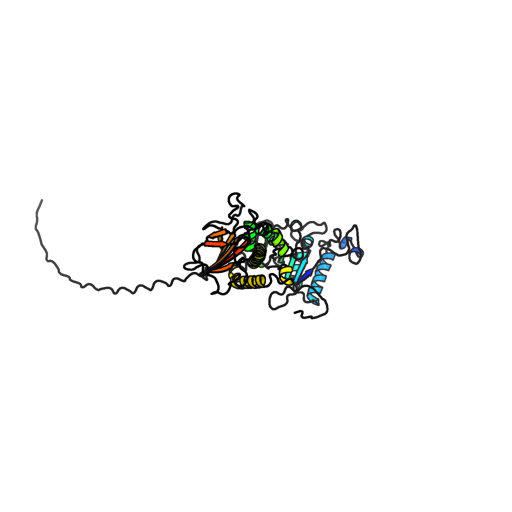 396 ? -6.575 0.898 17.628 1.00 98.12 396 ALA A C 1
ATOM 3009 O O . ALA A 1 396 ? -5.830 0.299 18.405 1.00 98.12 396 ALA A O 1
ATOM 3010 N N . VAL A 1 397 ? -7.841 0.563 17.440 1.00 97.75 397 VAL A N 1
ATOM 3011 C CA . VAL A 1 397 ? -8.527 -0.514 18.142 1.00 97.75 397 VAL A CA 1
ATOM 3012 C C . VAL A 1 397 ? -9.187 -1.434 17.136 1.00 97.75 397 VAL A C 1
ATOM 3014 O O . VAL A 1 397 ? -9.621 -0.997 16.070 1.00 97.75 397 VAL A O 1
ATOM 3017 N N . ALA A 1 398 ? -9.301 -2.708 17.485 1.00 97.62 398 ALA A N 1
ATOM 3018 C CA . ALA A 1 398 ? -10.140 -3.638 16.752 1.00 97.62 398 ALA A CA 1
ATOM 3019 C C . ALA A 1 398 ? -11.036 -4.414 17.711 1.00 97.62 398 ALA A C 1
ATOM 3021 O O . ALA A 1 398 ? -10.604 -4.849 18.785 1.00 97.62 398 ALA A O 1
ATOM 3022 N N . PHE A 1 399 ? -12.282 -4.614 17.292 1.00 96.19 399 PHE A N 1
ATOM 3023 C CA . PHE A 1 399 ? -13.267 -5.410 18.005 1.00 96.19 399 PHE A CA 1
ATOM 3024 C C . PHE A 1 399 ? -13.803 -6.512 17.106 1.00 96.19 399 PHE A C 1
ATOM 3026 O O . PHE A 1 399 ? -13.997 -6.325 15.906 1.00 96.19 399 PHE A O 1
ATOM 3033 N N . PHE A 1 400 ? -14.094 -7.656 17.705 1.00 95.12 400 PHE A N 1
ATOM 3034 C CA . PHE A 1 400 ? -14.771 -8.754 17.038 1.00 95.12 400 PHE A CA 1
ATOM 3035 C C . PHE A 1 400 ? -16.055 -9.091 17.778 1.00 95.12 400 PHE A C 1
ATOM 3037 O O . PHE A 1 400 ? -16.084 -9.135 19.009 1.00 95.12 400 PHE A O 1
ATOM 3044 N N . ALA A 1 401 ? -17.118 -9.343 17.028 1.00 93.31 401 ALA A N 1
ATOM 3045 C CA . ALA A 1 401 ? -18.386 -9.788 17.574 1.00 93.31 401 ALA A CA 1
ATOM 3046 C C . ALA A 1 401 ? -18.914 -10.985 16.789 1.00 93.31 401 ALA A C 1
ATOM 3048 O O . ALA A 1 401 ? -18.753 -11.090 15.571 1.00 93.31 401 ALA A O 1
ATOM 3049 N N . LYS A 1 402 ? -19.591 -11.878 17.507 1.00 91.56 402 LYS A N 1
ATOM 3050 C CA . LYS A 1 402 ? -20.322 -13.017 16.957 1.00 91.56 402 LYS A CA 1
ATOM 3051 C C . LYS A 1 402 ? -21.728 -12.991 17.531 1.00 91.56 402 LYS A C 1
ATOM 3053 O O . LYS A 1 402 ? -21.890 -13.010 18.750 1.00 91.56 402 LYS A O 1
ATOM 3058 N N . GLY A 1 403 ? -22.726 -12.921 16.660 1.00 86.00 403 GLY A N 1
ATOM 3059 C CA . GLY A 1 403 ? -24.121 -12.921 17.065 1.00 86.00 403 GLY A CA 1
ATOM 3060 C C . GLY A 1 403 ? -24.562 -14.286 17.592 1.00 86.00 403 GLY A C 1
ATOM 3061 O O . GLY A 1 403 ? -23.984 -15.333 17.275 1.00 86.00 403 GLY A O 1
ATOM 3062 N N . VAL A 1 404 ? -25.619 -14.279 18.394 1.00 82.38 404 VAL A N 1
ATOM 3063 C CA . VAL A 1 404 ? -26.208 -15.483 18.979 1.00 82.38 404 VAL A CA 1
ATOM 3064 C C . VAL A 1 404 ? -27.283 -15.996 18.027 1.00 82.38 404 VAL A C 1
ATOM 3066 O O . VAL A 1 404 ? -28.232 -15.287 17.700 1.00 82.38 404 VAL A O 1
ATOM 3069 N N . LYS A 1 405 ? -27.151 -17.243 17.557 1.00 66.12 405 LYS A N 1
ATOM 3070 C CA . LYS A 1 405 ? -28.227 -17.887 16.790 1.00 66.12 405 LYS A CA 1
ATOM 3071 C C . LYS A 1 405 ? -29.448 -18.024 17.699 1.00 66.12 405 LYS A C 1
ATOM 3073 O O . LYS A 1 405 ? -29.391 -18.775 18.671 1.00 66.12 405 LYS A O 1
ATOM 3078 N N . MET A 1 406 ? -30.549 -17.347 17.375 1.00 56.09 406 MET A N 1
ATOM 3079 C CA . MET A 1 406 ? -31.821 -17.619 18.041 1.00 56.09 406 MET A CA 1
ATOM 3080 C C . MET A 1 406 ? -32.240 -19.058 17.724 1.00 56.09 406 MET A C 1
ATOM 3082 O O . MET A 1 406 ? -32.361 -19.429 16.555 1.00 56.09 406 MET A O 1
ATOM 3086 N N . GLN A 1 407 ? -32.439 -19.886 18.753 1.00 48.06 407 GLN A N 1
ATOM 3087 C CA . GLN A 1 407 ? -33.174 -21.135 18.568 1.00 48.06 407 GLN A CA 1
ATOM 3088 C C . GLN A 1 407 ? -34.586 -20.775 18.088 1.00 48.06 407 GLN A C 1
ATOM 3090 O O . GLN A 1 407 ? -35.183 -19.848 18.645 1.00 48.06 407 GLN A O 1
ATOM 3095 N N . PRO A 1 408 ? -35.135 -21.465 17.071 1.00 47.47 408 PRO A N 1
ATOM 3096 C CA . PRO A 1 408 ? -36.538 -21.287 16.736 1.00 47.47 408 PRO A CA 1
ATOM 3097 C C . PRO A 1 408 ? -37.371 -21.553 17.997 1.00 47.47 408 PRO A C 1
ATOM 3099 O O . PRO A 1 408 ? -37.021 -22.459 18.765 1.00 47.47 408 PRO A O 1
ATOM 3102 N N . PRO A 1 409 ? -38.436 -20.769 18.248 1.00 49.03 409 PRO A N 1
ATOM 3103 C CA . PRO A 1 409 ? -39.286 -20.999 19.403 1.00 49.03 409 PRO A CA 1
ATOM 3104 C C . PRO A 1 409 ? -39.735 -22.467 19.396 1.00 49.03 409 PRO A C 1
ATOM 3106 O O . PRO A 1 409 ? -40.051 -22.991 18.320 1.00 49.03 409 PRO A O 1
ATOM 3109 N N . PRO A 1 410 ? -39.725 -23.158 20.552 1.00 48.72 410 PRO A N 1
ATOM 3110 C CA . PRO A 1 410 ? -40.149 -24.547 20.610 1.00 48.72 410 PRO A CA 1
ATOM 3111 C C . PRO A 1 410 ? -41.538 -24.646 19.985 1.00 48.72 410 PRO A C 1
ATOM 3113 O O . PRO A 1 410 ? -42.433 -23.881 20.353 1.00 48.72 410 PRO A O 1
ATOM 3116 N N . ALA A 1 411 ? -41.687 -25.544 19.005 1.00 54.47 411 ALA A N 1
ATOM 3117 C CA . ALA A 1 411 ? -42.943 -25.751 18.300 1.00 54.47 411 ALA A CA 1
ATOM 3118 C C . ALA A 1 411 ? -44.070 -25.856 19.332 1.00 54.47 411 ALA A C 1
ATOM 3120 O O . ALA A 1 411 ? -44.019 -26.706 20.227 1.00 54.47 411 ALA A O 1
ATOM 3121 N N . ALA A 1 412 ? -45.044 -24.946 19.245 1.00 51.88 412 ALA A N 1
ATOM 3122 C CA . ALA A 1 412 ? -46.187 -24.949 20.139 1.00 51.88 412 ALA A CA 1
ATOM 3123 C C . ALA A 1 412 ? -46.808 -26.349 20.095 1.00 51.88 412 ALA A C 1
ATOM 3125 O O . ALA A 1 412 ? -47.205 -26.823 19.028 1.00 51.88 412 ALA A O 1
ATOM 3126 N N . ARG A 1 413 ? -46.832 -27.039 21.246 1.00 46.12 413 ARG A N 1
ATOM 3127 C CA . ARG A 1 413 ? -47.500 -28.340 21.358 1.00 46.12 413 ARG A CA 1
ATOM 3128 C C . ARG A 1 413 ? -48.921 -28.172 20.816 1.00 46.12 413 ARG A C 1
ATOM 3130 O O . ARG A 1 413 ? -49.590 -27.229 21.246 1.00 46.12 413 ARG A O 1
ATOM 3137 N N . PRO A 1 414 ? -49.394 -29.046 19.912 1.00 42.38 414 PRO A N 1
ATOM 3138 C CA . PRO A 1 414 ? -50.766 -28.966 19.443 1.00 42.38 414 PRO A CA 1
ATOM 3139 C C . PRO A 1 414 ? -51.687 -29.049 20.663 1.00 42.38 414 PRO A C 1
ATOM 3141 O O . PRO A 1 414 ? -51.644 -30.018 21.424 1.00 42.38 414 PRO A O 1
ATOM 3144 N N . GLN A 1 415 ? -52.469 -27.992 20.895 1.00 43.28 415 GLN A N 1
ATOM 3145 C CA . GLN A 1 415 ? -53.510 -28.012 21.911 1.00 43.28 415 GLN A CA 1
ATOM 3146 C C . GLN A 1 415 ? -54.491 -29.118 21.527 1.00 43.28 415 GLN A C 1
ATOM 3148 O O . GLN A 1 415 ? -55.084 -29.087 20.449 1.00 43.28 415 GLN A O 1
ATOM 3153 N N . ALA A 1 416 ? -54.628 -30.117 22.398 1.00 42.59 416 ALA A N 1
ATOM 3154 C CA . ALA A 1 416 ? -55.623 -31.162 22.245 1.00 42.59 416 ALA A CA 1
ATOM 3155 C C . ALA A 1 416 ? -57.009 -30.511 22.151 1.00 42.59 416 ALA A C 1
ATOM 3157 O O . ALA A 1 416 ? -57.460 -29.849 23.089 1.00 42.59 416 ALA A O 1
ATOM 3158 N N . ALA A 1 417 ? -57.667 -30.685 21.005 1.00 40.84 417 ALA A N 1
ATOM 3159 C CA . ALA A 1 417 ? -59.042 -30.269 20.804 1.00 40.84 417 ALA A CA 1
ATOM 3160 C C . ALA A 1 417 ? -59.924 -30.948 21.863 1.00 40.84 417 ALA A C 1
ATOM 3162 O O . ALA A 1 417 ? -60.099 -32.167 21.860 1.00 40.84 417 ALA A O 1
ATOM 3163 N N . LYS A 1 418 ? -60.471 -30.159 22.793 1.00 41.69 418 LYS A N 1
ATOM 3164 C CA . LYS A 1 418 ? -61.560 -30.609 23.662 1.00 41.69 418 LYS A CA 1
ATOM 3165 C C . LYS A 1 418 ? -62.802 -30.781 22.792 1.00 41.69 418 LYS A C 1
ATOM 3167 O O . LYS A 1 418 ? -63.338 -29.802 22.281 1.00 41.69 418 LYS A O 1
ATOM 3172 N N . ALA A 1 419 ? -63.243 -32.022 22.622 1.00 42.09 419 ALA A N 1
ATOM 3173 C CA . ALA A 1 419 ? -64.542 -32.331 22.046 1.00 42.09 419 ALA A CA 1
ATOM 3174 C C . ALA A 1 419 ? -65.652 -31.859 23.003 1.00 42.09 419 ALA A C 1
ATOM 3176 O O . ALA A 1 419 ? -65.699 -32.283 24.158 1.00 42.09 419 ALA A O 1
ATOM 3177 N N . SER A 1 420 ? -66.537 -30.988 22.520 1.00 36.88 420 SER A N 1
ATOM 3178 C CA . SER A 1 420 ? -67.799 -30.646 23.189 1.00 36.88 420 SER A CA 1
ATOM 3179 C C . SER A 1 420 ? -68.902 -31.627 22.758 1.00 36.88 420 SER A C 1
ATOM 3181 O O . SER A 1 420 ? -68.944 -31.993 21.581 1.00 36.88 420 SER A O 1
ATOM 3183 N N . PRO A 1 421 ? -69.803 -32.059 23.660 1.00 41.28 421 PRO A N 1
ATOM 3184 C CA . PRO A 1 421 ? -70.842 -33.032 23.340 1.00 41.28 421 PRO A CA 1
ATOM 3185 C C . PRO A 1 421 ? -72.066 -32.390 22.668 1.00 41.28 421 PRO A C 1
ATOM 3187 O O . PRO A 1 421 ? -72.481 -31.277 22.989 1.00 41.28 421 PRO A O 1
ATOM 3190 N N . ILE A 1 422 ? -72.648 -33.139 21.734 1.00 40.31 422 ILE A N 1
ATOM 3191 C CA . ILE A 1 422 ? -73.866 -32.825 20.982 1.00 40.31 422 ILE A CA 1
ATOM 3192 C C . ILE A 1 422 ? -75.095 -33.014 21.887 1.00 40.31 422 ILE A C 1
ATOM 3194 O O . ILE A 1 422 ? -75.229 -34.047 22.538 1.00 40.31 422 ILE A O 1
ATOM 3198 N N . SER A 1 423 ? -76.022 -32.053 21.876 1.00 37.34 423 SER A N 1
ATOM 3199 C CA . SER A 1 423 ? -77.370 -32.179 22.448 1.00 37.34 423 SER A CA 1
ATOM 3200 C C . SER A 1 423 ? -78.384 -31.564 21.479 1.00 37.34 423 SER A C 1
ATOM 3202 O O . SER A 1 423 ? -78.527 -30.343 21.417 1.00 37.34 423 SER A O 1
ATOM 3204 N N . SER A 1 424 ? -79.086 -32.406 20.719 1.00 37.28 424 SER A N 1
ATOM 3205 C CA . SER A 1 424 ? -80.219 -32.031 19.869 1.00 37.28 424 SER A CA 1
ATOM 3206 C C . SER A 1 424 ? -81.544 -32.294 20.598 1.00 37.28 424 SER A C 1
ATOM 3208 O O . SER A 1 424 ? -81.923 -33.435 20.848 1.00 37.28 424 SER A O 1
ATOM 3210 N N . GLY A 1 425 ? -82.270 -31.223 20.923 1.00 34.75 425 GLY A N 1
ATOM 3211 C CA . GLY A 1 425 ? -83.649 -31.261 21.413 1.00 34.75 425 GLY A CA 1
ATOM 3212 C C . GLY A 1 425 ? -84.539 -30.406 20.512 1.00 34.75 425 GLY A C 1
ATOM 3213 O O . GLY A 1 425 ? -84.315 -29.207 20.374 1.00 34.75 425 GLY A O 1
ATOM 3214 N N . ALA A 1 426 ? -85.514 -31.036 19.858 1.00 44.19 426 ALA A N 1
ATOM 3215 C CA . ALA A 1 426 ? -86.457 -30.416 18.926 1.00 44.19 426 ALA A CA 1
ATOM 3216 C C . ALA A 1 426 ? -87.542 -29.569 19.629 1.00 44.19 426 ALA A C 1
ATOM 3218 O O . ALA A 1 426 ? -87.920 -29.894 20.755 1.00 44.19 426 ALA A O 1
ATOM 3219 N N . PRO A 1 427 ? -88.169 -28.598 18.933 1.00 45.59 427 PRO A N 1
ATOM 3220 C CA . PRO A 1 427 ? -89.494 -28.105 19.305 1.00 45.59 427 PRO A CA 1
ATOM 3221 C C . PRO A 1 427 ? -90.578 -28.380 18.242 1.00 45.59 427 PRO A C 1
ATOM 3223 O O . PRO A 1 427 ? -90.353 -28.296 17.036 1.00 45.59 427 PRO A O 1
ATOM 3226 N N . ARG A 1 428 ? -91.785 -28.698 18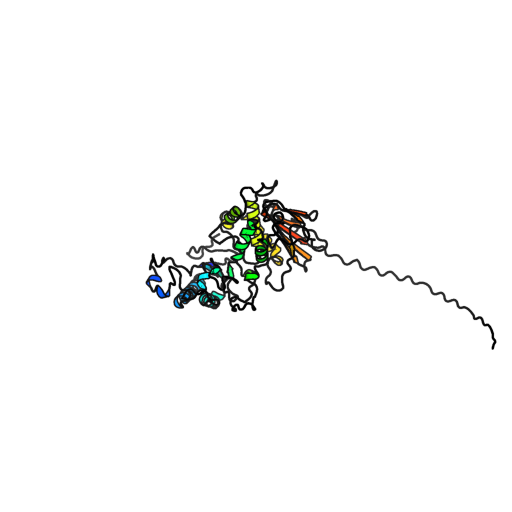.734 1.00 38.31 428 ARG A N 1
ATOM 3227 C CA . ARG A 1 428 ? -93.057 -28.870 17.998 1.00 38.31 428 ARG A CA 1
ATOM 3228 C C . ARG A 1 428 ? -93.679 -27.523 17.559 1.00 38.31 428 ARG A C 1
ATOM 3230 O O . ARG A 1 428 ? -93.338 -26.490 18.132 1.00 38.31 428 ARG A O 1
ATOM 3237 N N . PRO A 1 429 ? -94.627 -27.529 16.597 1.00 46.81 429 PRO A N 1
ATOM 3238 C CA . PRO A 1 429 ? -95.075 -26.338 15.874 1.00 46.81 429 PRO A CA 1
ATOM 3239 C C . PRO A 1 429 ? -96.237 -25.598 16.559 1.00 46.81 429 PRO A C 1
ATOM 3241 O O . PRO A 1 429 ? -97.044 -26.205 17.264 1.00 46.81 429 PRO A O 1
ATOM 3244 N N . LYS A 1 430 ? -96.369 -24.294 16.281 1.00 40.62 430 LYS A N 1
ATOM 3245 C CA . LYS A 1 430 ? -97.569 -23.489 16.566 1.00 40.62 430 LYS A CA 1
ATOM 3246 C C . LYS A 1 430 ? -98.076 -22.820 15.285 1.00 40.62 430 LYS A C 1
ATOM 3248 O O . LYS A 1 430 ? -97.355 -22.055 14.656 1.00 40.62 430 LYS A O 1
ATOM 3253 N N . THR A 1 431 ? -99.327 -23.104 14.940 1.00 45.03 431 THR A N 1
ATOM 3254 C CA . THR A 1 431 ? -100.192 -22.335 14.028 1.00 45.03 431 THR A CA 1
ATOM 3255 C C . THR A 1 431 ? -100.587 -20.987 14.644 1.00 45.03 431 THR A C 1
ATOM 3257 O O . THR A 1 431 ? -100.716 -20.899 15.868 1.00 45.03 431 THR A O 1
ATOM 3260 N N . PRO A 1 432 ? -100.887 -19.971 13.818 1.00 49.72 432 PRO A N 1
ATOM 3261 C CA . PRO A 1 432 ? -102.218 -19.356 13.905 1.00 49.72 432 PRO A CA 1
ATOM 3262 C C . PRO A 1 432 ? -102.858 -19.079 12.529 1.00 49.72 432 PRO A C 1
ATOM 3264 O O . PRO A 1 432 ? -102.174 -18.957 11.518 1.00 49.72 432 PRO A O 1
ATOM 3267 N N . GLY A 1 433 ? -104.196 -19.049 12.522 1.00 38.66 433 GLY A N 1
ATOM 3268 C CA . GLY A 1 433 ? -105.059 -18.924 11.343 1.00 38.66 433 GLY A CA 1
ATOM 3269 C C . GLY A 1 433 ? -105.221 -17.504 10.758 1.00 38.66 433 GLY A C 1
ATOM 3270 O O . GLY A 1 433 ? -104.549 -16.575 11.201 1.00 38.66 433 GLY A O 1
ATOM 3271 N N . PRO A 1 434 ? -106.106 -17.356 9.749 1.00 53.00 434 PRO A N 1
ATOM 3272 C CA . PRO A 1 434 ? -106.328 -16.139 8.945 1.00 53.00 434 PRO A CA 1
ATOM 3273 C C . PRO A 1 434 ? -107.524 -15.318 9.525 1.00 53.00 434 PRO A C 1
ATOM 3275 O O . PRO A 1 434 ? -107.948 -15.674 10.629 1.00 53.00 434 PRO A O 1
ATOM 3278 N N . PRO A 1 435 ? -108.160 -14.312 8.858 1.00 54.75 435 PRO A N 1
ATOM 3279 C CA . PRO A 1 435 ? -107.949 -13.737 7.510 1.00 54.75 435 PRO A CA 1
ATOM 3280 C C . PRO A 1 435 ? -108.085 -12.189 7.354 1.00 54.75 435 PRO A C 1
ATOM 3282 O O . PRO A 1 435 ? -108.674 -11.505 8.186 1.00 54.75 435 PRO A O 1
ATOM 3285 N N . GLY A 1 436 ? -107.669 -11.705 6.172 1.00 42.78 436 GLY A N 1
ATOM 3286 C CA . GLY A 1 436 ? -108.350 -10.675 5.355 1.00 42.78 436 GLY A CA 1
ATOM 3287 C C . GLY A 1 436 ? -107.961 -9.199 5.548 1.00 42.78 436 GLY A C 1
ATOM 3288 O O . GLY A 1 436 ? -107.346 -8.860 6.560 1.00 42.78 436 GLY A O 1
ATOM 3289 N N . PRO A 1 437 ? -108.402 -8.296 4.645 1.00 50.31 437 PRO A N 1
ATOM 3290 C CA . PRO A 1 437 ? -108.862 -8.482 3.258 1.00 50.31 437 PRO A CA 1
ATOM 3291 C C . PRO A 1 437 ? -107.759 -8.309 2.197 1.00 50.31 437 PRO A C 1
ATOM 3293 O O . PRO A 1 437 ? -106.733 -7.653 2.489 1.00 50.31 437 PRO A O 1
#

Radius of gyration: 31.31 Å; chains: 1; bounding box: 142×56×63 Å